Protein 6CF6 (pdb70)

Secondary structure (DSSP, 8-state):
--HHHHHHHHHHHHHHHHHHHHHHT-HHHHHHH--TTTTT---SSTT---HHHHHHHTT-HHHHHHHHHTT--TT---TT---HHHHHHHTT-HHHHHHHHHTT--TT---TT---HHHHHHHTT-HHHHHHHHHTT--TT---TTS--HHHH-SSHHHHHHHHHHHHHHHHHHHHHTT-HHHHHHHTTT--TT---TTT---HHHHHHH--STTHHHHHHHHHHTT--TT---TT---HHHHHHHTT-HHHHHHHHHTT--TT---TTS--HHHHHHHTT-HHHHHHHHHTT--TTPPPTTS--HHHHS-HHHHHHHH-/-HHHHHHHHHHHHHHHHHHHHHHT-HHHHHHH--TTTTT---SSTT---HHHHHHHTT-HHHHHHHHHTT--TT---TTS--HHHHHHHTT-HHHHHHHHHTT--TT---TT---HHHHHHHTT-HHHHHHHHHTT--TT---TTS--HHHH-SSHHHHHHHHHHHHHHHHHHHHHTT-HHHHHHHHHTSGGG---TTT---HHHHHHH--STTHHHHHHHHHHTT--TT---TT---HHHHHHHTT-HHHHHHHHHTT--TT---TTS--HHHHHHHHT-HHHHHHHHHTT--TT---TTS--HHHHS-HHHHHHHH-/-PPPS--S----/---S--S---

Sequence (661 aa):
ADPSAKAVLTGEYKKDELLEAARSGNEEKLMALLTPLNVNCHASDGRKSTPLHLAAGYNRVRIVQLLLQHGADVHAKDKGGLVPLHNACSYGHYEVTELLLKHGACVNAMDLWQFTPLHEAASKNRVEVCSLLLSHGADPTLVNCHGKSAVDMAPTPELRERLTYEFKGHSLLQAAREADLAKVKKTLALEIINFKQPQSHETALHCAVASLHPKRKQVAELLLRKGANVNEKNKDFMTPLHVAAERAHNDVMEVLHKHGAKMNALDSLGQTALHRAALAGHLQTCRLLLSYGSDPSIISLQGFTAAQMGNEAVQQILSEDPSAKAVLTGEYKKDELLEAARSGNEEKLMALLTPLNVNCHASDGRKSTPLHLAAGYNRVRIVQLLLQHGADVHAKDKGGLVPLHNACSYGHYEVTELLLKHGACCVNAMDLWQFTPLHEAASKNRVEVCSLLLSHGADPTLVNCHGKSAVDMAPTPELRERLTYEFKGHSLLQAAREADLAKVKKTLALEIINFKQPQSHETALHCAVASLHHPKRKQVAELLLRKGANVNEKNKDFMTPLHVAAERAHNDVMEVLHKHGAKMNALDSLGQTALHRAALAGHLQTCRLLLSYGSDPSIISLQGFTAAQMGNEAVQQILSELARESSADGADSARESSADGAD

Nearest PDB structures (foldseek):
  5hkp-assembly1_B  TM=1.001E+00  e=4.989E-42  Mus musculus
  5jhq-assembly4_D  TM=5.568E-01  e=4.942E-39  Homo sapiens
  6f5e-assembly1_A  TM=5.271E-01  e=1.302E-17  synthetic construct
  5le4-assembly1_A  TM=4.956E-01  e=4.355E-17  synthetic construct
  7z72-assembly1_B  TM=8.861E-01  e=4.989E-10  synthetic construct

Structure (mmCIF, N/CA/C/O backbone):
data_6CF6
#
_entry.id   6CF6
#
_cell.length_a   134.019
_cell.length_b   103.284
_cell.length_c   75.163
_cell.angle_alpha   90.000
_cell.angle_beta   106.930
_cell.angle_gamma   90.000
#
_symmetry.space_group_name_H-M   'C 1 2 1'
#
loop_
_entity.id
_entity.type
_entity.pdbx_description
1 polymer Tankyrase-1
2 polymer RNF146
3 water water
#
loop_
_atom_site.group_PDB
_atom_site.id
_atom_site.type_symbol
_atom_site.label_atom_id
_atom_site.label_alt_id
_atom_site.label_comp_id
_atom_site.label_asym_id
_atom_site.label_entity_id
_atom_site.label_seq_id
_atom_site.pdbx_PDB_ins_code
_atom_site.Cartn_x
_atom_site.Cartn_y
_atom_site.Cartn_z
_atom_site.occupancy
_atom_site.B_iso_or_equiv
_atom_site.auth_seq_id
_atom_site.auth_comp_id
_atom_site.auth_asym_id
_atom_site.auth_atom_id
_atom_site.pdbx_PDB_model_num
ATOM 1 N N . ALA A 1 8 ? 39.713 82.600 -77.852 1.00 70.99 315 ALA A N 1
ATOM 2 C CA . ALA A 1 8 ? 40.511 81.682 -76.980 1.00 70.27 315 ALA A CA 1
ATOM 3 C C . ALA A 1 8 ? 41.135 80.542 -77.799 1.00 68.39 315 ALA A C 1
ATOM 4 O O . ALA A 1 8 ? 40.425 79.814 -78.501 1.00 69.24 315 ALA A O 1
ATOM 6 N N . ASP A 1 9 ? 42.460 80.415 -77.709 1.00 66.08 316 ASP A N 1
ATOM 7 C CA . ASP A 1 9 ? 43.243 79.358 -78.374 1.00 64.29 316 ASP A CA 1
ATOM 8 C C . ASP A 1 9 ? 42.600 77.952 -78.205 1.00 61.58 316 ASP A C 1
ATOM 9 O O . ASP A 1 9 ? 42.151 77.626 -77.105 1.00 58.83 316 ASP A O 1
ATOM 14 N N . PRO A 1 10 ? 42.514 77.141 -79.296 1.00 59.93 317 PRO A N 1
ATOM 15 C CA . PRO A 1 10 ? 41.963 75.766 -79.207 1.00 57.15 317 PRO A CA 1
ATOM 16 C C . PRO A 1 10 ? 42.657 74.846 -78.198 1.00 54.02 317 PRO A C 1
ATOM 17 O O . PRO A 1 10 ? 41.974 74.051 -77.540 1.00 50.50 317 PRO A O 1
ATOM 21 N N . SER A 1 11 ? 43.987 74.944 -78.092 1.00 53.55 318 SER A N 1
ATOM 22 C CA . SER A 1 11 ? 44.765 74.172 -77.100 1.00 53.27 318 SER A CA 1
ATOM 23 C C . SER A 1 11 ? 44.443 74.599 -75.667 1.00 52.63 318 SER A C 1
ATOM 24 O O . SER A 1 11 ? 44.238 73.748 -74.810 1.00 50.99 318 SER A O 1
ATOM 27 N N . ALA A 1 12 ? 44.391 75.914 -75.416 1.00 53.44 319 ALA A N 1
ATOM 28 C CA . ALA A 1 12 ? 44.042 76.438 -74.074 1.00 53.09 319 ALA A CA 1
ATOM 29 C C . ALA A 1 12 ? 42.592 76.112 -73.659 1.00 51.83 319 ALA A C 1
ATOM 30 O O . ALA A 1 12 ? 42.322 75.867 -72.478 1.00 49.99 319 ALA A O 1
ATOM 32 N N . LYS A 1 13 ? 41.665 76.096 -74.620 1.00 51.38 320 LYS A N 1
ATOM 33 C CA . LYS A 1 13 ? 40.292 75.638 -74.340 1.00 51.17 320 LYS A CA 1
ATOM 34 C C . LYS A 1 13 ? 40.269 74.143 -73.945 1.00 48.79 320 LYS A C 1
ATOM 35 O O . LYS A 1 13 ? 39.540 73.747 -73.020 1.00 47.77 320 LYS A O 1
ATOM 41 N N . ALA A 1 14 ? 41.071 73.339 -74.641 1.00 46.89 321 ALA A N 1
ATOM 42 C CA . ALA A 1 14 ? 41.174 71.897 -74.376 1.00 47.33 321 ALA A CA 1
ATOM 43 C C . ALA A 1 14 ? 41.704 71.635 -72.968 1.00 48.05 321 ALA A C 1
ATOM 44 O O . ALA A 1 14 ? 41.106 70.851 -72.214 1.00 47.26 321 ALA A O 1
ATOM 46 N N . VAL A 1 15 ? 42.807 72.306 -72.624 1.00 49.75 322 VAL A N 1
ATOM 47 C CA . VAL A 1 15 ? 43.396 72.228 -71.274 1.00 51.38 322 VAL A CA 1
ATOM 48 C C . VAL A 1 15 ? 42.371 72.643 -70.218 1.00 51.84 322 VAL A C 1
ATOM 49 O O . VAL A 1 15 ? 42.202 71.941 -69.230 1.00 50.58 322 VAL A O 1
ATOM 53 N N . LEU A 1 16 ? 41.669 73.756 -70.437 1.00 52.70 323 LEU A N 1
ATOM 54 C CA . LEU A 1 16 ? 40.669 74.206 -69.467 1.00 53.97 323 LEU A CA 1
ATOM 55 C C . LEU A 1 16 ? 39.542 73.174 -69.277 1.00 53.49 323 LEU A C 1
ATOM 56 O O . LEU A 1 16 ? 39.122 72.920 -68.140 1.00 51.85 323 LEU A O 1
ATOM 61 N N . THR A 1 17 ? 39.065 72.579 -70.375 1.00 52.37 324 THR A N 1
ATOM 62 C CA . THR A 1 17 ? 38.038 71.517 -70.296 1.00 51.22 324 THR A CA 1
ATOM 63 C C . THR A 1 17 ? 38.543 70.304 -69.505 1.00 49.07 324 THR A C 1
ATOM 64 O O . THR A 1 17 ? 37.805 69.749 -68.689 1.00 46.98 324 THR A O 1
ATOM 68 N N . GLY A 1 18 ? 39.785 69.908 -69.773 1.00 48.74 325 GLY A N 1
ATOM 69 C CA . GLY A 1 18 ? 40.416 68.792 -69.086 1.00 48.60 325 GLY A CA 1
ATOM 70 C C . GLY A 1 18 ? 40.578 69.022 -67.591 1.00 50.28 325 GLY A C 1
ATOM 71 O O . GLY A 1 18 ? 40.552 68.065 -66.817 1.00 49.18 325 GLY A O 1
ATOM 72 N N . GLU A 1 19 ? 40.771 70.287 -67.199 1.00 51.23 326 GLU A N 1
ATOM 73 C CA . GLU A 1 19 ? 40.925 70.668 -65.788 1.00 52.24 326 GLU A CA 1
ATOM 74 C C . GLU A 1 19 ? 39.596 70.574 -65.050 1.00 51.42 326 GLU A C 1
ATOM 75 O O . GLU A 1 19 ? 39.557 70.109 -63.914 1.00 48.88 326 GLU A O 1
ATOM 81 N N . TYR A 1 20 ? 38.513 71.006 -65.695 1.00 50.12 327 TYR A N 1
ATOM 82 C CA . TYR A 1 20 ? 37.166 70.748 -65.171 1.00 51.22 327 TYR A CA 1
ATOM 83 C C . TYR A 1 20 ? 36.911 69.249 -64.964 1.00 48.01 327 TYR A C 1
ATOM 84 O O . TYR A 1 20 ? 36.432 68.837 -63.907 1.00 45.84 327 TYR A O 1
ATOM 93 N N . LYS A 1 21 ? 37.198 68.469 -66.005 1.00 46.31 328 LYS A N 1
ATOM 94 C CA . LYS A 1 21 ? 37.012 67.020 -66.013 1.00 45.11 328 LYS A CA 1
ATOM 95 C C . LYS A 1 21 ? 37.861 66.338 -64.925 1.00 43.95 328 LYS A C 1
ATOM 96 O O . LYS A 1 21 ? 37.369 65.462 -64.218 1.00 41.36 328 LYS A O 1
ATOM 102 N N . LYS A 1 22 ? 39.123 66.747 -64.791 1.00 42.34 329 LYS A N 1
ATOM 103 C CA . LYS A 1 22 ? 39.988 66.135 -63.787 1.00 43.92 329 LYS A CA 1
ATOM 104 C C . LYS A 1 22 ? 39.503 66.447 -62.357 1.00 43.05 329 LYS A C 1
ATOM 105 O O . LYS A 1 22 ? 39.555 65.581 -61.489 1.00 40.97 329 LYS A O 1
ATOM 111 N N . ASP A 1 23 ? 38.982 67.653 -62.131 1.00 42.80 330 ASP A N 1
ATOM 112 C CA . ASP A 1 23 ? 38.398 67.979 -60.830 1.00 44.18 330 ASP A CA 1
ATOM 113 C C . ASP A 1 23 ? 37.191 67.113 -60.519 1.00 42.86 330 ASP A C 1
ATOM 114 O O . ASP A 1 23 ? 37.033 66.668 -59.388 1.00 42.02 330 ASP A O 1
ATOM 119 N N . GLU A 1 24 ? 36.371 66.847 -61.526 1.00 41.63 331 GLU A N 1
ATOM 120 C CA . GLU A 1 24 ? 35.264 65.901 -61.373 1.00 42.09 331 GLU A CA 1
ATOM 121 C C . GLU A 1 24 ? 35.739 64.444 -61.120 1.00 38.52 331 GLU A C 1
ATOM 122 O O . GLU A 1 24 ? 35.101 63.713 -60.359 1.00 37.01 331 GLU A O 1
ATOM 128 N N . LEU A 1 25 ? 36.833 64.029 -61.758 1.00 36.40 332 LEU A N 1
ATOM 129 C CA . LEU A 1 25 ? 37.426 62.698 -61.490 1.00 34.46 332 LEU A CA 1
ATOM 130 C C . LEU A 1 25 ? 37.882 62.587 -60.029 1.00 33.70 332 LEU A C 1
ATOM 131 O O . LEU A 1 25 ? 37.565 61.619 -59.338 1.00 32.48 332 LEU A O 1
ATOM 136 N N . LEU A 1 26 ? 38.611 63.603 -59.580 1.00 34.08 333 LEU A N 1
ATOM 137 C CA . LEU A 1 26 ? 39.073 63.706 -58.202 1.00 34.99 333 LEU A CA 1
ATOM 138 C C . LEU A 1 26 ? 37.899 63.646 -57.211 1.00 37.13 333 LEU A C 1
ATOM 139 O O . LEU A 1 26 ? 37.943 62.908 -56.220 1.00 35.79 333 LEU A O 1
ATOM 144 N N . GLU A 1 27 ? 36.823 64.386 -57.522 1.00 37.93 334 GLU A N 1
ATOM 145 C CA . GLU A 1 27 ? 35.609 64.367 -56.720 1.00 39.47 334 GLU A CA 1
ATOM 146 C C . GLU A 1 27 ? 35.005 62.974 -56.623 1.00 38.53 334 GLU A C 1
ATOM 147 O O . GLU A 1 27 ? 34.602 62.552 -55.529 1.00 39.91 334 GLU A O 1
ATOM 153 N N . ALA A 1 28 ? 34.914 62.280 -57.762 1.00 37.07 335 ALA A N 1
ATOM 154 C CA . ALA A 1 28 ? 34.418 60.898 -57.794 1.00 36.77 335 ALA A CA 1
ATOM 155 C C . ALA A 1 28 ? 35.287 59.971 -56.943 1.00 36.54 335 ALA A C 1
ATOM 156 O O . ALA A 1 28 ? 34.761 59.131 -56.216 1.00 36.05 335 ALA A O 1
ATOM 158 N N . ALA A 1 29 ? 36.611 60.134 -57.041 1.00 36.13 336 ALA A N 1
ATOM 159 C CA . ALA A 1 29 ? 37.556 59.336 -56.250 1.00 36.50 336 ALA A CA 1
ATOM 160 C C . ALA A 1 29 ? 37.350 59.560 -54.757 1.00 38.05 336 ALA A C 1
ATOM 161 O O . ALA A 1 29 ? 37.225 58.596 -54.005 1.00 37.28 336 ALA A O 1
ATOM 163 N N . ARG A 1 30 ? 37.303 60.826 -54.337 1.00 40.27 337 ARG A N 1
ATOM 164 C CA . ARG A 1 30 ? 37.095 61.151 -52.924 1.00 41.90 337 ARG A CA 1
ATOM 165 C C . ARG A 1 30 ? 35.785 60.593 -52.357 1.00 41.38 337 ARG A C 1
ATOM 166 O O . ARG A 1 30 ? 35.784 60.031 -51.260 1.00 40.60 337 ARG A O 1
ATOM 174 N N . SER A 1 31 ? 34.691 60.741 -53.112 1.00 40.66 338 SER A N 1
ATOM 175 C CA . SER A 1 31 ? 33.345 60.383 -52.640 1.00 41.41 338 SER A CA 1
ATOM 176 C C . SER A 1 31 ? 33.018 58.904 -52.776 1.00 41.48 338 SER A C 1
ATOM 177 O O . SER A 1 31 ? 32.000 58.462 -52.261 1.00 43.42 338 SER A O 1
ATOM 180 N N . GLY A 1 32 ? 33.864 58.134 -53.459 1.00 40.29 339 GLY A N 1
ATOM 181 C CA . GLY A 1 32 ? 33.588 56.718 -53.671 1.00 39.98 339 GLY A CA 1
ATOM 182 C C . GLY A 1 32 ? 32.552 56.460 -54.755 1.00 40.29 339 GLY A C 1
ATOM 183 O O . GLY A 1 32 ? 31.972 55.385 -54.804 1.00 41.06 339 GLY A O 1
ATOM 184 N N . ASN A 1 33 ? 32.356 57.418 -55.655 1.00 40.28 340 ASN A N 1
ATOM 185 C CA . ASN A 1 33 ? 31.339 57.304 -56.707 1.00 40.34 340 ASN A CA 1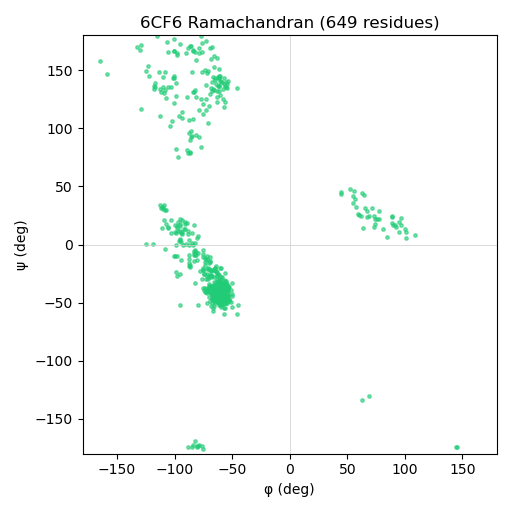
ATOM 186 C C . ASN A 1 33 ? 31.902 56.542 -57.901 1.00 39.46 340 ASN A C 1
ATOM 187 O O . ASN A 1 33 ? 32.509 57.126 -58.803 1.00 38.09 340 ASN A O 1
ATOM 192 N N . GLU A 1 34 ? 31.663 55.235 -57.895 1.00 40.41 341 GLU A N 1
ATOM 193 C CA . GLU A 1 34 ? 32.184 54.318 -58.897 1.00 41.01 341 GLU A CA 1
ATOM 194 C C . GLU A 1 34 ? 31.741 54.645 -60.335 1.00 40.89 341 GLU A C 1
ATOM 195 O O . GLU A 1 34 ? 32.573 54.715 -61.251 1.00 37.73 341 GLU A O 1
ATOM 201 N N . GLU A 1 35 ? 30.433 54.822 -60.531 1.00 40.68 342 GLU A N 1
ATOM 202 C CA . GLU A 1 35 ? 29.903 55.054 -61.864 1.00 41.37 342 GLU A CA 1
ATOM 203 C C . GLU A 1 35 ? 30.497 56.328 -62.480 1.00 39.77 342 GLU A C 1
ATOM 204 O O . GLU A 1 35 ? 30.857 56.347 -63.654 1.00 38.90 342 GLU A O 1
ATOM 210 N N . LYS A 1 36 ? 30.581 57.388 -61.686 1.00 39.13 343 LYS A N 1
ATOM 211 C CA . LYS A 1 36 ? 31.150 58.653 -62.156 1.00 38.64 343 LYS A CA 1
ATOM 212 C C . LYS A 1 36 ? 32.643 58.500 -62.446 1.00 35.96 343 LYS A C 1
ATOM 213 O O . LYS A 1 36 ? 33.126 58.961 -63.479 1.00 34.04 343 LYS A O 1
ATOM 219 N N . LEU A 1 37 ? 33.371 57.855 -61.527 1.00 34.39 344 LEU A N 1
ATOM 220 C CA . LEU A 1 37 ? 34.789 57.570 -61.760 1.00 32.66 344 LEU A CA 1
ATOM 221 C C . LEU A 1 37 ? 35.018 56.900 -63.123 1.00 31.71 344 LEU A C 1
ATOM 222 O O . LEU A 1 37 ? 35.813 57.380 -63.910 1.00 30.59 344 LEU A O 1
ATOM 227 N N . MET A 1 38 ? 34.314 55.802 -63.397 1.00 32.99 345 MET A N 1
ATOM 228 C CA . MET A 1 38 ? 34.516 55.031 -64.636 1.00 33.84 345 MET A CA 1
ATOM 229 C C . MET A 1 38 ? 34.005 55.738 -65.916 1.00 34.57 345 MET A C 1
ATOM 230 O O . MET A 1 38 ? 34.443 55.407 -67.036 1.00 34.98 345 MET A O 1
ATOM 235 N N . ALA A 1 39 ? 33.110 56.709 -65.763 1.00 34.65 346 ALA A N 1
ATOM 236 C CA . ALA A 1 39 ? 32.757 57.598 -66.893 1.00 35.33 346 ALA A CA 1
ATOM 237 C C . ALA A 1 39 ? 33.832 58.671 -67.185 1.00 34.54 346 ALA A C 1
ATOM 238 O O . ALA A 1 39 ? 33.967 59.102 -68.318 1.00 34.58 346 ALA A O 1
ATOM 240 N N . LEU A 1 40 ? 34.580 59.103 -66.174 1.00 33.93 347 LEU A N 1
ATOM 241 C CA . LEU A 1 40 ? 35.561 60.194 -66.333 1.00 33.64 347 LEU A CA 1
ATOM 242 C C . LEU A 1 40 ? 37.010 59.731 -66.513 1.00 33.16 347 LEU A C 1
ATOM 243 O O . LEU A 1 40 ? 37.837 60.459 -67.095 1.00 32.81 347 LEU A O 1
ATOM 248 N N . LEU A 1 41 ? 37.302 58.523 -66.035 1.00 31.77 348 LEU A N 1
ATOM 249 C CA . LEU A 1 41 ? 38.648 57.974 -66.054 1.00 31.43 348 LEU A CA 1
ATOM 250 C C . LEU A 1 41 ? 39.116 57.620 -67.466 1.00 30.88 348 LEU A C 1
ATOM 251 O O . LEU A 1 41 ? 38.515 56.788 -68.126 1.00 30.18 348 LEU A O 1
ATOM 256 N N . THR A 1 42 ? 40.197 58.257 -67.912 1.00 30.88 349 THR A N 1
ATOM 257 C CA . THR A 1 42 ? 40.794 57.958 -69.213 1.00 32.31 349 THR A CA 1
ATOM 258 C C . THR A 1 42 ? 42.296 57.796 -69.017 1.00 33.24 349 THR A C 1
ATOM 259 O O . THR A 1 42 ? 42.795 58.144 -67.942 1.00 32.14 349 THR A O 1
ATOM 263 N N . PRO A 1 43 ? 43.024 57.312 -70.063 1.00 35.38 350 PRO A N 1
ATOM 264 C CA . PRO A 1 43 ? 44.487 57.250 -69.976 1.00 36.19 350 PRO A CA 1
ATOM 265 C C . PRO A 1 43 ? 45.142 58.614 -69.773 1.00 37.02 350 PRO A C 1
ATOM 266 O O . PRO A 1 43 ? 46.247 58.668 -69.278 1.00 38.75 350 PRO A O 1
ATOM 270 N N . LEU A 1 44 ? 44.450 59.699 -70.105 1.00 37.71 351 LEU A N 1
ATOM 271 C CA . LEU A 1 44 ? 44.992 61.048 -69.983 1.00 37.81 351 LEU A CA 1
ATOM 272 C C . LEU A 1 44 ? 44.822 61.697 -68.615 1.00 36.44 351 LEU A C 1
ATOM 273 O O . LEU A 1 44 ? 45.469 62.699 -68.343 1.00 36.59 351 LEU A O 1
ATOM 278 N N . ASN A 1 45 ? 43.929 61.184 -67.776 1.00 35.09 352 ASN A N 1
ATOM 279 C CA . ASN A 1 45 ? 43.740 61.767 -66.443 1.00 34.04 352 ASN A CA 1
ATOM 280 C C . ASN A 1 45 ? 43.879 60.801 -65.245 1.00 33.38 352 ASN A C 1
ATOM 281 O O . ASN A 1 45 ? 43.739 61.229 -64.100 1.00 31.72 352 ASN A O 1
ATOM 286 N N . VAL A 1 46 ? 44.159 59.520 -65.499 1.00 33.74 353 VAL A N 1
ATOM 287 C CA . VAL A 1 46 ? 44.232 58.523 -64.416 1.00 33.47 353 VAL A CA 1
ATOM 288 C C . VAL A 1 46 ? 45.247 58.919 -63.338 1.00 33.24 353 VAL A C 1
ATOM 289 O O . VAL A 1 46 ? 44.984 58.733 -62.152 1.00 33.92 353 VAL A O 1
ATOM 293 N N . ASN A 1 47 ? 46.352 59.524 -63.757 1.00 33.65 354 ASN A N 1
ATOM 294 C CA . ASN A 1 47 ? 47.386 60.039 -62.858 1.00 33.94 354 ASN A CA 1
ATOM 295 C C . ASN A 1 47 ? 47.468 61.565 -62.799 1.00 34.91 354 ASN A C 1
ATOM 296 O O . ASN A 1 47 ? 48.530 62.123 -62.519 1.00 34.74 354 ASN A O 1
ATOM 301 N N . CYS A 1 48 ? 46.332 62.228 -63.000 1.00 35.10 355 CYS A N 1
ATOM 302 C CA . CYS A 1 48 ? 46.232 63.675 -62.833 1.00 36.40 355 CYS A CA 1
ATOM 303 C C . CYS A 1 48 ? 46.443 64.070 -61.371 1.00 37.93 355 CYS A C 1
ATOM 304 O O . CYS A 1 48 ? 46.340 63.225 -60.466 1.00 38.12 355 CYS A O 1
ATOM 307 N N . HIS A 1 49 ? 46.742 65.348 -61.153 1.00 38.14 356 HIS A N 1
ATOM 308 C CA . HIS A 1 49 ? 46.901 65.925 -59.821 1.00 38.78 356 HIS A CA 1
ATOM 309 C C . HIS A 1 49 ? 45.935 67.068 -59.628 1.00 40.33 356 HIS A C 1
ATOM 310 O O . HIS A 1 49 ? 45.656 67.810 -60.578 1.00 40.51 356 HIS A O 1
ATOM 317 N N . ALA A 1 50 ? 45.428 67.230 -58.411 1.00 40.78 357 ALA A N 1
ATOM 318 C CA . ALA A 1 50 ? 44.632 68.408 -58.087 1.00 43.15 357 ALA A CA 1
ATOM 319 C C . ALA A 1 50 ? 45.494 69.655 -58.257 1.00 45.13 357 ALA A C 1
ATOM 320 O O . ALA A 1 50 ? 46.726 69.604 -58.103 1.00 44.44 357 ALA A O 1
ATOM 322 N N . SER A 1 51 ? 44.835 70.763 -58.597 1.00 47.94 358 SER A N 1
ATOM 323 C CA . SER A 1 51 ? 45.499 72.055 -58.813 1.00 50.27 358 SER A CA 1
ATOM 324 C C . SER A 1 51 ? 45.897 72.692 -57.499 1.00 51.42 358 SER A C 1
ATOM 325 O O . SER A 1 51 ? 46.965 73.297 -57.405 1.00 53.14 358 SER A O 1
ATOM 328 N N . ASP A 1 52 ? 45.049 72.534 -56.484 1.00 52.61 359 ASP A N 1
ATOM 329 C CA . ASP A 1 52 ? 45.284 73.127 -55.154 1.00 54.50 359 ASP A CA 1
ATOM 330 C C . ASP A 1 52 ? 45.487 72.096 -54.014 1.00 53.16 359 ASP A C 1
ATOM 331 O O . ASP A 1 52 ? 45.447 70.872 -54.232 1.00 49.94 359 ASP A O 1
ATOM 336 N N . GLY A 1 53 ? 45.719 72.618 -52.810 1.00 52.39 360 GLY A N 1
ATOM 337 C CA . GLY A 1 53 ? 45.889 71.817 -51.605 1.00 51.40 360 GLY A CA 1
ATOM 338 C C . GLY A 1 53 ? 47.105 70.929 -51.738 1.00 49.64 360 GLY A C 1
ATOM 339 O O . GLY A 1 53 ? 48.153 71.365 -52.209 1.00 49.76 360 GLY A O 1
ATOM 340 N N . ARG A 1 54 ? 46.951 69.660 -51.386 1.00 47.14 361 ARG A N 1
ATOM 341 C CA . ARG A 1 54 ? 48.083 68.738 -51.447 1.00 45.54 361 ARG A CA 1
ATOM 342 C C . ARG A 1 54 ? 48.463 68.273 -52.857 1.00 43.08 361 ARG A C 1
ATOM 343 O O . ARG A 1 54 ? 49.503 67.655 -53.014 1.00 41.63 361 ARG A O 1
ATOM 351 N N . LYS A 1 55 ? 47.661 68.589 -53.881 1.00 41.92 362 LYS A N 1
ATOM 352 C CA . LYS A 1 55 ? 47.971 68.183 -55.263 1.00 40.69 362 LYS A CA 1
ATOM 353 C C . LYS A 1 55 ? 47.983 66.647 -55.396 1.00 37.74 362 LYS A C 1
ATOM 354 O O . LYS A 1 55 ? 48.858 66.049 -56.030 1.00 35.73 362 LYS A O 1
ATOM 360 N N . SER A 1 56 ? 46.959 66.050 -54.790 1.00 35.94 363 SER A N 1
ATOM 361 C CA . SER A 1 56 ? 46.761 64.611 -54.735 1.00 34.72 363 SER A CA 1
ATOM 362 C C . SER A 1 56 ? 46.302 64.077 -56.084 1.00 33.71 363 SER A C 1
ATOM 363 O O . SER A 1 56 ? 45.628 64.790 -56.836 1.00 32.22 363 SER A O 1
ATOM 366 N N . THR A 1 57 ? 46.656 62.822 -56.369 1.00 31.14 364 THR A N 1
ATOM 367 C CA . THR A 1 57 ? 46.095 62.072 -57.488 1.00 30.11 364 THR A CA 1
ATOM 368 C C . THR A 1 57 ? 44.779 61.441 -57.065 1.00 29.72 364 THR A C 1
ATOM 369 O O . THR A 1 57 ? 44.468 61.387 -55.854 1.00 30.63 364 THR A O 1
ATOM 373 N N . PRO A 1 58 ? 43.997 60.940 -58.035 1.00 28.52 365 PRO A N 1
ATOM 374 C CA . PRO A 1 58 ? 42.802 60.186 -57.637 1.00 28.58 365 PRO A CA 1
ATOM 375 C C . PRO A 1 58 ? 43.109 59.038 -56.648 1.00 28.33 365 PRO A C 1
ATOM 376 O O . PRO A 1 58 ? 42.330 58.818 -55.713 1.00 28.34 365 PRO A O 1
ATOM 380 N N . LEU A 1 59 ? 44.239 58.352 -56.855 1.00 27.69 366 LEU A N 1
ATOM 381 C CA . LEU A 1 59 ? 44.640 57.245 -55.991 1.00 26.90 366 LEU A CA 1
ATOM 382 C C . LEU A 1 59 ? 44.939 57.677 -54.558 1.00 27.40 366 LEU A C 1
ATOM 383 O O . LEU A 1 59 ? 44.547 56.970 -53.628 1.00 27.52 366 LEU A O 1
ATOM 388 N N . HIS A 1 60 ? 45.608 58.821 -54.369 1.00 27.74 367 HIS A N 1
ATOM 389 C CA . HIS A 1 60 ? 45.811 59.385 -53.038 1.00 28.50 367 HIS A CA 1
ATOM 390 C C . HIS A 1 60 ? 44.470 59.592 -52.341 1.00 29.42 367 HIS A C 1
ATOM 391 O O . HIS A 1 60 ? 44.318 59.233 -51.180 1.00 29.89 367 HIS A O 1
ATOM 398 N N . LEU A 1 61 ? 43.501 60.182 -53.052 1.00 29.04 368 LEU A N 1
ATOM 399 C CA . LEU A 1 61 ? 42.232 60.552 -52.452 1.00 29.99 368 LEU A CA 1
ATOM 400 C C . LEU A 1 61 ? 41.426 59.314 -52.135 1.00 29.80 368 LEU A C 1
ATOM 401 O O . LEU A 1 61 ? 40.886 59.208 -51.047 1.00 31.06 368 LEU A O 1
ATOM 406 N N . ALA A 1 62 ? 41.361 58.364 -53.061 1.00 28.77 369 ALA A N 1
ATOM 407 C CA . ALA A 1 62 ? 40.643 57.119 -52.805 1.00 28.84 369 ALA A CA 1
ATOM 408 C C . ALA A 1 62 ? 41.268 56.370 -51.631 1.00 29.06 369 ALA A C 1
ATOM 409 O O . ALA A 1 62 ? 40.557 55.746 -50.832 1.00 30.34 369 ALA A O 1
ATOM 411 N N . ALA A 1 63 ? 42.587 56.452 -51.507 1.00 28.78 370 ALA A N 1
ATOM 412 C CA . ALA A 1 63 ? 43.278 55.719 -50.441 1.00 29.13 370 ALA A CA 1
ATOM 413 C C . ALA A 1 63 ? 43.002 56.350 -49.067 1.00 30.10 370 ALA A C 1
ATOM 414 O O . ALA A 1 63 ? 42.638 55.653 -48.119 1.00 30.78 370 ALA A O 1
ATOM 416 N N . GLY A 1 64 ? 43.199 57.661 -48.971 1.00 30.68 371 GLY A N 1
ATOM 417 C CA . GLY A 1 64 ? 42.954 58.412 -47.733 1.00 32.38 371 GLY A CA 1
ATOM 418 C C . GLY A 1 64 ? 41.509 58.377 -47.234 1.00 33.89 371 GLY A C 1
ATOM 419 O O . GLY A 1 64 ? 41.279 58.402 -46.028 1.00 35.03 371 GLY A O 1
ATOM 420 N N . TYR A 1 65 ? 40.548 58.303 -48.160 1.00 34.03 372 TYR A N 1
ATOM 421 C CA . TYR A 1 65 ? 39.117 58.282 -47.826 1.00 36.08 372 TYR A CA 1
ATOM 422 C C . TYR A 1 65 ? 38.508 56.868 -47.801 1.00 36.20 372 TYR A C 1
ATOM 423 O O . TYR A 1 65 ? 37.285 56.708 -47.810 1.00 35.93 372 TYR A O 1
ATOM 432 N N . ASN A 1 66 ? 39.364 55.844 -47.790 1.00 34.65 373 ASN A N 1
ATOM 433 C CA . ASN A 1 66 ? 38.936 54.460 -47.644 1.00 35.48 373 ASN A CA 1
ATOM 434 C C . ASN A 1 66 ? 37.912 54.005 -48.687 1.00 36.13 373 ASN A C 1
ATOM 435 O O . ASN A 1 66 ? 36.911 53.372 -48.362 1.00 36.55 373 ASN A O 1
ATOM 440 N N . ARG A 1 67 ? 38.175 54.334 -49.945 1.00 36.71 374 ARG A N 1
ATOM 441 C CA . ARG A 1 67 ? 37.310 53.922 -51.040 1.00 37.47 374 ARG A CA 1
ATOM 442 C C . ARG A 1 67 ? 37.940 52.703 -51.666 1.00 36.99 374 ARG A C 1
ATOM 443 O O . ARG A 1 67 ? 38.634 52.806 -52.683 1.00 36.88 374 ARG A O 1
ATOM 451 N N . VAL A 1 68 ? 37.702 51.547 -51.058 1.00 37.47 375 VAL A N 1
ATOM 452 C CA . VAL A 1 68 ? 38.397 50.317 -51.442 1.00 38.06 375 VAL A CA 1
ATOM 453 C C . VAL A 1 68 ? 38.125 49.947 -52.903 1.00 37.07 375 VAL A C 1
ATOM 454 O O . VAL A 1 68 ? 39.050 49.621 -53.636 1.00 36.01 375 VAL A O 1
ATOM 458 N N . ARG A 1 69 ? 36.859 49.997 -53.314 1.00 37.42 376 ARG A N 1
ATOM 459 C CA . ARG A 1 69 ? 36.505 49.680 -54.704 1.00 37.47 376 ARG A CA 1
ATOM 460 C C . ARG A 1 69 ? 37.155 50.657 -55.694 1.00 34.59 376 ARG A C 1
ATOM 461 O O . ARG A 1 69 ? 37.590 50.244 -56.768 1.00 34.79 376 ARG A O 1
ATOM 469 N N . ILE A 1 70 ? 37.234 51.934 -55.330 1.00 32.59 377 ILE A N 1
ATOM 470 C CA . ILE A 1 70 ? 37.870 52.933 -56.186 1.00 32.56 377 ILE A CA 1
ATOM 471 C C . ILE A 1 70 ? 39.370 52.663 -56.320 1.00 31.28 377 ILE A C 1
ATOM 472 O O . ILE A 1 70 ? 39.928 52.767 -57.421 1.00 30.96 377 ILE A O 1
ATOM 477 N N . VAL A 1 71 ? 40.012 52.321 -55.207 1.00 30.39 378 VAL A N 1
ATOM 478 C CA . VAL A 1 71 ? 41.429 51.973 -55.239 1.00 30.14 378 VAL A CA 1
ATOM 479 C C . VAL A 1 71 ? 41.669 50.827 -56.222 1.00 30.44 378 VAL A C 1
ATOM 480 O O . VAL A 1 71 ? 42.564 50.911 -57.057 1.00 30.15 378 VAL A O 1
ATOM 484 N N . GLN A 1 72 ? 40.823 49.809 -56.155 1.00 32.42 379 GLN A N 1
ATOM 485 C CA . GLN A 1 72 ? 40.910 48.643 -57.034 1.00 34.73 379 GLN A CA 1
ATOM 486 C C . GLN A 1 72 ? 40.732 49.012 -58.509 1.00 33.63 379 GLN A C 1
ATOM 487 O O . GLN A 1 72 ? 41.531 48.610 -59.353 1.00 31.60 379 GLN A O 1
ATOM 493 N N . LEU A 1 73 ? 39.693 49.798 -58.816 1.00 32.61 380 LEU A N 1
ATOM 494 C CA . LEU A 1 73 ? 39.476 50.251 -60.195 1.00 32.67 380 LEU A CA 1
ATOM 495 C C . LEU A 1 73 ? 40.629 51.106 -60.741 1.00 31.64 380 LEU A C 1
ATOM 496 O O . LEU A 1 73 ? 41.050 50.924 -61.878 1.00 31.54 380 LEU A O 1
ATOM 501 N N . LEU A 1 74 ? 41.137 52.033 -59.942 1.00 30.90 381 LEU A N 1
ATOM 502 C CA . LEU A 1 74 ? 42.256 52.875 -60.387 1.00 30.71 381 LEU A CA 1
ATOM 503 C C . LEU A 1 74 ? 43.517 52.042 -60.686 1.00 31.92 381 LEU A C 1
ATOM 504 O O . LEU A 1 74 ? 44.130 52.177 -61.766 1.00 31.74 381 LEU A O 1
ATOM 509 N N . LEU A 1 75 ? 43.883 51.172 -59.745 1.00 33.01 382 LEU A N 1
ATOM 510 C CA . LEU A 1 75 ? 45.040 50.275 -59.931 1.00 33.97 382 LEU A CA 1
ATOM 511 C C . LEU A 1 75 ? 44.870 49.385 -61.164 1.00 36.02 382 LEU A C 1
ATOM 512 O O . LEU A 1 75 ? 45.810 49.172 -61.911 1.00 36.75 382 LEU A O 1
ATOM 517 N N . GLN A 1 76 ? 43.662 48.874 -61.364 1.00 38.16 383 GLN A N 1
ATOM 518 C CA . GLN A 1 76 ? 43.340 48.042 -62.528 1.00 40.94 383 GLN A CA 1
ATOM 519 C C . GLN A 1 76 ? 43.357 48.818 -63.865 1.00 40.83 383 GLN A C 1
ATOM 520 O O . GLN A 1 76 ? 43.599 48.224 -64.904 1.00 41.94 383 GLN A O 1
ATOM 526 N N . HIS A 1 77 ? 43.123 50.132 -63.842 1.00 39.32 384 HIS A N 1
ATOM 527 C CA . HIS A 1 77 ? 43.120 50.937 -65.067 1.00 39.25 384 HIS A CA 1
ATOM 528 C C . HIS A 1 77 ? 44.273 51.933 -65.151 1.00 38.20 384 HIS A C 1
ATOM 529 O O . HIS A 1 77 ? 44.107 53.040 -65.676 1.00 37.82 384 HIS A O 1
ATOM 536 N N . GLY A 1 78 ? 45.425 51.552 -64.607 1.00 36.91 385 GLY A N 1
ATOM 537 C CA . GLY A 1 78 ? 46.687 52.248 -64.879 1.00 36.01 385 GLY A CA 1
ATOM 538 C C . GLY A 1 78 ? 47.224 53.230 -63.854 1.00 34.72 385 GLY A C 1
ATOM 539 O O . GLY A 1 78 ? 48.240 53.887 -64.110 1.00 34.84 385 GLY A O 1
ATOM 540 N N . ALA A 1 79 ? 46.594 53.337 -62.689 1.00 32.75 386 ALA A N 1
ATOM 541 C CA . ALA A 1 79 ? 47.030 54.342 -61.727 1.00 31.74 386 ALA A CA 1
ATOM 542 C C . ALA A 1 79 ? 48.443 53.996 -61.219 1.00 31.46 386 ALA A C 1
ATOM 543 O O . ALA A 1 79 ? 48.814 52.827 -61.091 1.00 30.05 386 ALA A O 1
ATOM 545 N N . ASP A 1 80 ? 49.216 55.047 -60.994 1.00 31.81 387 ASP A N 1
ATOM 546 C CA . ASP A 1 80 ? 50.600 54.964 -60.559 1.00 31.67 387 ASP A CA 1
ATOM 547 C C . ASP A 1 80 ? 50.627 54.901 -59.046 1.00 30.72 387 ASP A C 1
ATOM 548 O O . ASP A 1 80 ? 50.413 55.911 -58.351 1.00 30.27 387 ASP A O 1
ATOM 553 N N . VAL A 1 81 ? 50.931 53.714 -58.539 1.00 30.20 388 VAL A N 1
ATOM 554 C CA . VAL A 1 81 ? 51.020 53.483 -57.105 1.00 29.73 388 VAL A CA 1
ATOM 555 C C . VAL A 1 81 ? 52.159 54.273 -56.443 1.00 30.17 388 VAL A C 1
ATOM 556 O O . VAL A 1 81 ? 52.118 54.485 -55.231 1.00 31.17 388 VAL A O 1
ATOM 560 N N . HIS A 1 82 ? 53.149 54.711 -57.236 1.00 30.22 389 HIS A N 1
ATOM 561 C CA . HIS A 1 82 ? 54.269 55.542 -56.789 1.00 30.64 389 HIS A CA 1
ATOM 562 C C . HIS A 1 82 ? 54.108 57.052 -56.975 1.00 31.07 389 HIS A C 1
ATOM 563 O O . HIS A 1 82 ? 55.023 57.809 -56.679 1.00 30.00 389 HIS A O 1
ATOM 570 N N . ALA A 1 83 ? 52.943 57.506 -57.428 1.00 32.24 390 ALA A N 1
ATOM 571 C CA . ALA A 1 83 ? 52.726 58.941 -57.619 1.00 32.39 390 ALA A CA 1
ATOM 572 C C . ALA A 1 83 ? 52.862 59.676 -56.289 1.00 33.46 390 ALA A C 1
ATOM 573 O O . ALA A 1 83 ? 52.483 59.158 -55.239 1.00 31.47 390 ALA A O 1
ATOM 575 N N . LYS A 1 84 ? 53.396 60.885 -56.353 1.00 35.44 391 LYS A N 1
ATOM 576 C CA . LYS A 1 84 ? 53.651 61.696 -55.179 1.00 37.46 391 LYS A CA 1
ATOM 577 C C . LYS A 1 84 ? 52.719 62.878 -55.137 1.00 37.40 391 LYS A C 1
ATOM 578 O O . LYS A 1 84 ? 52.424 63.455 -56.178 1.00 38.20 391 LYS A O 1
ATOM 584 N N . ASP A 1 85 ? 52.286 63.276 -53.941 1.00 36.69 392 ASP A N 1
ATOM 585 C CA . ASP A 1 85 ? 51.624 64.570 -53.779 1.00 36.83 392 ASP A CA 1
ATOM 586 C C . ASP A 1 85 ? 52.687 65.684 -53.580 1.00 38.30 392 ASP A C 1
ATOM 587 O O . ASP A 1 85 ? 53.881 65.420 -53.684 1.00 37.72 392 ASP A O 1
ATOM 592 N N . LYS A 1 86 ? 52.272 66.917 -53.298 1.00 41.43 393 LYS A N 1
ATOM 593 C CA . LYS A 1 86 ? 53.243 68.031 -53.198 1.00 43.55 393 LYS A CA 1
ATOM 594 C C . LYS A 1 86 ? 54.261 67.868 -52.058 1.00 42.90 393 LYS A C 1
ATOM 595 O O . LYS A 1 86 ? 55.349 68.406 -52.143 1.00 45.85 393 LYS A O 1
ATOM 601 N N . GLY A 1 87 ? 53.910 67.126 -51.009 1.00 41.10 394 GLY A N 1
ATOM 602 C CA . GLY A 1 87 ? 54.858 66.804 -49.923 1.00 40.60 394 GLY A CA 1
ATOM 603 C C . GLY A 1 87 ? 55.715 65.558 -50.134 1.00 38.78 394 GLY A C 1
ATOM 604 O O . GLY A 1 87 ? 56.551 65.234 -49.283 1.00 39.34 394 GLY A O 1
ATOM 605 N N . GLY A 1 88 ? 55.526 64.870 -51.256 1.00 36.26 395 GLY A N 1
ATOM 606 C C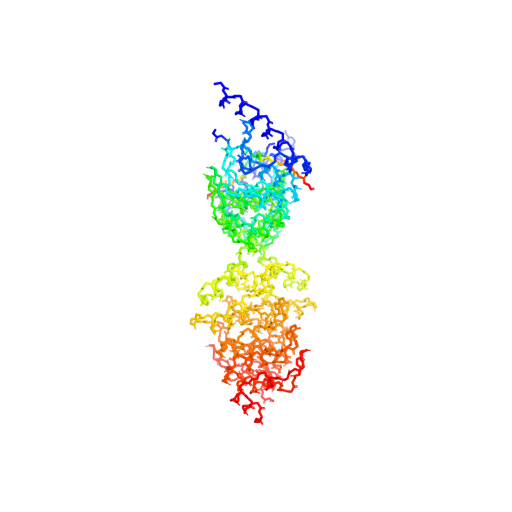A . GLY A 1 88 ? 56.174 63.592 -51.500 1.00 35.56 395 GLY A CA 1
ATOM 607 C C . GLY A 1 88 ? 55.464 62.373 -50.918 1.00 33.90 395 GLY A C 1
ATOM 608 O O . GLY A 1 88 ? 55.998 61.277 -50.993 1.00 32.37 395 GLY A O 1
ATOM 609 N N . LEU A 1 89 ? 54.264 62.539 -50.357 1.00 33.40 396 LEU A N 1
ATOM 610 C CA . LEU A 1 89 ? 53.478 61.383 -49.928 1.00 32.52 396 LEU A CA 1
ATOM 611 C C . LEU A 1 89 ? 53.098 60.532 -51.139 1.00 31.71 396 LEU A C 1
ATOM 612 O O . LEU A 1 89 ? 52.780 61.071 -52.194 1.00 30.95 396 LEU A O 1
ATOM 617 N N . VAL A 1 90 ? 53.183 59.209 -50.988 1.00 29.47 397 VAL A N 1
ATOM 618 C CA . VAL A 1 90 ? 52.598 58.276 -51.928 1.00 28.44 397 VAL A CA 1
ATOM 619 C C . VAL A 1 90 ? 51.264 57.836 -51.345 1.00 27.70 397 VAL A C 1
ATOM 620 O O . VAL A 1 90 ? 51.015 58.055 -50.169 1.00 27.37 397 VAL A O 1
ATOM 624 N N . PRO A 1 91 ? 50.392 57.215 -52.159 1.00 26.70 398 PRO A N 1
ATOM 625 C CA . PRO A 1 91 ? 49.085 56.841 -51.633 1.00 26.69 398 PRO A CA 1
ATOM 626 C C . PRO A 1 91 ? 49.158 55.949 -50.392 1.00 26.10 398 PRO A C 1
ATOM 627 O O . PRO A 1 91 ? 48.296 56.042 -49.509 1.00 25.64 398 PRO A O 1
ATOM 631 N N . LEU A 1 92 ? 50.200 55.120 -50.304 1.00 25.47 399 LEU A N 1
ATOM 632 C CA . LEU A 1 92 ? 50.401 54.307 -49.120 1.00 25.04 399 LEU A CA 1
ATOM 633 C C . LEU A 1 92 ? 50.468 55.152 -47.839 1.00 25.47 399 LEU A C 1
ATOM 634 O O . LEU A 1 92 ? 49.888 54.763 -46.840 1.00 25.80 399 LEU A O 1
ATOM 639 N N . HIS A 1 93 ? 51.144 56.307 -47.861 1.00 26.25 400 HIS A N 1
ATOM 640 C CA . HIS A 1 93 ? 51.147 57.220 -46.713 1.00 27.42 400 HIS A CA 1
ATOM 641 C C . HIS A 1 93 ? 49.725 57.608 -46.268 1.00 28.17 400 HIS A C 1
ATOM 642 O O . HIS A 1 93 ? 49.429 57.597 -45.072 1.00 27.84 400 HIS A O 1
ATOM 649 N N . ASN A 1 94 ? 48.861 57.940 -47.235 1.00 27.64 401 ASN A N 1
ATOM 650 C CA . ASN A 1 94 ? 47.483 58.359 -46.920 1.00 29.01 401 ASN A CA 1
ATOM 651 C C . ASN A 1 94 ? 46.689 57.217 -46.269 1.00 28.87 401 ASN A C 1
ATOM 652 O O . ASN A 1 94 ? 46.012 57.424 -45.265 1.00 29.44 401 ASN A O 1
ATOM 657 N N . ALA A 1 95 ? 46.806 56.015 -46.828 1.00 28.29 402 ALA A N 1
ATOM 658 C CA . ALA A 1 95 ? 46.073 54.865 -46.315 1.00 28.37 402 ALA A CA 1
ATOM 659 C C . ALA A 1 95 ? 46.532 54.523 -44.893 1.00 28.64 402 ALA A C 1
ATOM 660 O O . ALA A 1 95 ? 45.705 54.221 -44.018 1.00 28.89 402 ALA A O 1
ATOM 662 N N . CYS A 1 96 ? 47.838 54.609 -44.665 1.00 28.33 403 CYS A N 1
ATOM 663 C CA . CYS A 1 96 ? 48.415 54.288 -43.349 1.00 29.04 403 CYS A CA 1
ATOM 664 C C . CYS A 1 96 ? 48.108 55.328 -42.276 1.00 30.08 403 CYS A C 1
ATOM 665 O O . CYS A 1 96 ? 47.775 54.947 -41.150 1.00 30.59 403 CYS A O 1
ATOM 668 N N . SER A 1 97 ? 48.184 56.620 -42.601 1.00 31.66 404 SER A N 1
ATOM 669 C CA . SER A 1 97 ? 47.873 57.649 -41.594 1.00 34.68 404 SER A CA 1
ATOM 670 C C . SER A 1 97 ? 46.443 57.528 -41.063 1.00 35.03 404 SER A C 1
ATOM 671 O O . SER A 1 97 ? 46.238 57.602 -39.852 1.00 35.69 404 SER A O 1
ATOM 674 N N . TYR A 1 98 ? 45.485 57.289 -41.954 1.00 34.75 405 TYR A N 1
ATOM 675 C CA . TYR A 1 98 ? 44.060 57.123 -41.568 1.00 35.76 405 TYR A CA 1
ATOM 676 C C . TYR A 1 98 ? 43.641 55.689 -41.193 1.00 35.50 405 TYR A C 1
ATOM 677 O O . TYR A 1 98 ? 42.479 55.447 -40.895 1.00 36.76 405 TYR A O 1
ATOM 686 N N . GLY A 1 99 ? 44.591 54.752 -41.171 1.00 34.26 406 GLY A N 1
ATOM 687 C CA . GLY A 1 99 ? 44.347 53.411 -40.661 1.00 34.22 406 GLY A CA 1
ATOM 688 C C . GLY A 1 99 ? 43.476 52.536 -41.539 1.00 33.33 406 GLY A C 1
ATOM 689 O O . GLY A 1 99 ? 42.760 51.672 -41.036 1.00 33.60 406 GLY A O 1
ATOM 690 N N . HIS A 1 100 ? 43.549 52.734 -42.852 1.00 32.28 407 HIS A N 1
ATOM 691 C CA . HIS A 1 100 ? 42.721 51.972 -43.782 1.00 31.40 407 HIS A CA 1
ATOM 692 C C . HIS A 1 100 ? 43.428 50.664 -44.171 1.00 30.65 407 HIS A C 1
ATOM 693 O O . HIS A 1 100 ? 44.239 50.626 -45.089 1.00 28.26 407 HIS A O 1
ATOM 700 N N . TYR A 1 101 ? 43.082 49.585 -43.468 1.00 31.85 408 TYR A N 1
ATOM 701 C CA . TYR A 1 101 ? 43.816 48.321 -43.570 1.00 32.26 408 TYR A CA 1
ATOM 702 C C . TYR A 1 101 ? 43.688 47.654 -44.956 1.00 32.96 408 TYR A C 1
ATOM 703 O O . TYR A 1 101 ? 44.704 47.326 -45.596 1.00 31.06 408 TYR A O 1
ATOM 712 N N . GLU A 1 102 ? 42.453 47.443 -45.401 1.00 34.23 409 GLU A N 1
ATOM 713 C CA . GLU A 1 102 ? 42.186 46.864 -46.725 1.00 35.86 409 GLU A CA 1
ATOM 714 C C . GLU A 1 102 ? 42.881 47.660 -47.848 1.00 33.21 409 GLU A C 1
ATOM 715 O O . GLU A 1 102 ? 43.503 47.069 -48.729 1.00 32.17 409 GLU A O 1
ATOM 721 N N . VAL A 1 103 ? 42.764 48.987 -47.813 1.00 31.25 410 VAL A N 1
ATOM 722 C CA . VAL A 1 103 ? 43.436 49.845 -48.795 1.00 30.20 410 VAL A CA 1
ATOM 723 C C . VAL A 1 103 ? 44.945 49.618 -48.751 1.00 28.88 410 VAL A C 1
ATOM 724 O O . VAL A 1 103 ? 45.572 49.411 -49.782 1.00 28.75 410 VAL A O 1
ATOM 728 N N . THR A 1 104 ? 45.512 49.594 -47.552 1.00 28.87 411 THR A N 1
ATOM 729 C CA . THR A 1 104 ? 46.948 49.422 -47.391 1.00 28.02 411 THR A CA 1
ATOM 730 C C . THR A 1 104 ? 47.396 48.089 -48.045 1.00 28.87 411 THR A C 1
ATOM 731 O O . THR A 1 104 ? 48.375 48.048 -48.783 1.00 27.13 411 THR A O 1
ATOM 735 N N . GLU A 1 105 ? 46.644 47.024 -47.792 1.00 31.11 412 GLU A N 1
ATOM 736 C CA . GLU A 1 105 ? 46.963 45.717 -48.331 1.00 33.36 412 GLU A CA 1
ATOM 737 C C . GLU A 1 105 ? 46.883 45.674 -49.857 1.00 32.35 412 GLU A C 1
ATOM 738 O O . GLU A 1 105 ? 47.740 45.077 -50.501 1.00 31.54 412 GLU A O 1
ATOM 744 N N . LEU A 1 106 ? 45.887 46.341 -50.430 1.00 32.35 413 LEU A N 1
ATOM 745 C CA . LEU A 1 106 ? 45.754 46.444 -51.892 1.00 32.69 413 LEU A CA 1
ATOM 746 C C . LEU A 1 106 ? 46.912 47.204 -52.539 1.00 30.39 413 LEU A C 1
ATOM 747 O O . LEU A 1 106 ? 47.477 46.761 -53.546 1.00 28.84 413 LEU A O 1
ATOM 752 N N . LEU A 1 107 ? 47.275 48.339 -51.947 1.00 28.60 414 LEU A N 1
ATOM 753 C CA . LEU A 1 107 ? 48.406 49.114 -52.425 1.00 27.58 414 LEU A CA 1
ATOM 754 C C . LEU A 1 107 ? 49.688 48.287 -52.386 1.00 27.54 414 LEU A C 1
ATOM 755 O O . LEU A 1 107 ? 50.442 48.311 -53.341 1.00 26.77 414 LEU A O 1
ATOM 760 N N . LEU A 1 108 ? 49.919 47.549 -51.296 1.00 28.23 415 LEU A N 1
ATOM 761 C CA . LEU A 1 108 ? 51.130 46.723 -51.175 1.00 29.14 415 LEU A CA 1
ATOM 762 C C . LEU A 1 108 ? 51.124 45.590 -52.200 1.00 30.52 415 LEU A C 1
ATOM 763 O O . LEU A 1 108 ? 52.144 45.322 -52.823 1.00 30.52 415 LEU A O 1
ATOM 768 N N . LYS A 1 109 ? 49.970 44.969 -52.399 1.00 32.63 416 LYS A N 1
ATOM 769 C CA . LYS A 1 109 ? 49.813 43.940 -53.429 1.00 36.13 416 LYS A CA 1
ATOM 770 C C . LYS A 1 109 ? 50.151 44.456 -54.831 1.00 35.38 416 LYS A C 1
ATOM 771 O O . LYS A 1 109 ? 50.692 43.715 -55.658 1.00 34.58 416 LYS A O 1
ATOM 777 N N . HIS A 1 110 ? 49.844 45.726 -55.101 1.00 34.65 417 HIS A N 1
ATOM 778 C CA . HIS A 1 110 ? 50.185 46.330 -56.383 1.00 33.79 417 HIS A CA 1
ATOM 779 C C . HIS A 1 110 ? 51.567 46.975 -56.414 1.00 32.79 417 HIS A C 1
ATOM 780 O O . HIS A 1 110 ? 51.823 47.795 -57.281 1.00 33.18 417 HIS A O 1
ATOM 787 N N . GLY A 1 111 ? 52.449 46.625 -55.470 1.00 31.92 418 GLY A N 1
ATOM 788 C CA . GLY A 1 111 ? 53.853 47.030 -55.502 1.00 30.67 418 GLY A CA 1
ATOM 789 C C . GLY A 1 111 ? 54.232 48.322 -54.803 1.00 30.44 418 GLY A C 1
ATOM 790 O O . GLY A 1 111 ? 55.298 48.864 -55.075 1.00 29.93 418 GLY A O 1
ATOM 791 N N . ALA A 1 112 ? 53.380 48.855 -53.924 1.00 29.80 419 ALA A N 1
ATOM 792 C CA . ALA A 1 112 ? 53.761 50.060 -53.176 1.00 29.62 419 ALA A CA 1
ATOM 793 C C . ALA A 1 112 ? 55.030 49.768 -52.381 1.00 29.71 419 ALA A C 1
ATOM 794 O O . ALA A 1 112 ? 55.185 48.665 -51.845 1.00 29.88 419 ALA A O 1
ATOM 796 N N . CYS A 1 113 ? 55.934 50.742 -52.342 1.00 29.87 420 CYS A N 1
ATOM 797 C CA . CYS A 1 113 ? 57.169 50.636 -51.581 1.00 30.72 420 CYS A CA 1
ATOM 798 C C . CYS A 1 113 ? 56.897 50.902 -50.115 1.00 28.92 420 CYS A C 1
ATOM 799 O O . CYS A 1 113 ? 56.535 52.036 -49.714 1.00 27.62 420 CYS A O 1
ATOM 802 N N . VAL A 1 114 ? 57.116 49.857 -49.325 1.00 27.76 421 VAL A N 1
ATOM 803 C CA . VAL A 1 114 ? 56.724 49.806 -47.933 1.00 27.66 421 VAL A CA 1
ATOM 804 C C . VAL A 1 114 ? 57.406 50.888 -47.091 1.00 28.40 421 VAL A C 1
ATOM 805 O O . VAL A 1 114 ? 56.807 51.393 -46.125 1.00 28.80 421 VAL A O 1
ATOM 809 N N . ASN A 1 115 ? 58.634 51.261 -47.461 1.00 28.37 422 ASN A N 1
ATOM 810 C CA . ASN A 1 115 ? 59.374 52.311 -46.754 1.00 28.99 422 ASN A CA 1
ATOM 811 C C . ASN A 1 115 ? 59.541 53.579 -47.601 1.00 29.81 422 ASN A C 1
ATOM 812 O O . ASN A 1 115 ? 60.519 54.308 -47.425 1.00 29.25 422 ASN A O 1
ATOM 817 N N . ALA A 1 116 ? 58.569 53.882 -48.467 1.00 30.19 423 ALA A N 1
ATOM 818 C CA . ALA A 1 116 ? 58.598 55.127 -49.245 1.00 31.59 423 ALA A CA 1
ATOM 819 C C . ALA A 1 116 ? 58.759 56.341 -48.316 1.00 33.31 423 ALA A C 1
ATOM 820 O O . ALA A 1 116 ? 58.194 56.380 -47.229 1.00 32.63 423 ALA A O 1
ATOM 822 N N . MET A 1 117 ? 59.545 57.315 -48.749 1.00 34.91 424 MET A N 1
ATOM 823 C CA . MET A 1 117 ? 59.833 58.497 -47.942 1.00 36.92 424 MET A CA 1
ATOM 824 C C . MET A 1 117 ? 59.318 59.743 -48.626 1.00 36.24 424 MET A C 1
ATOM 825 O O . MET A 1 117 ? 59.458 59.894 -49.836 1.00 34.53 424 MET A O 1
ATOM 830 N N . ASP A 1 118 ? 58.677 60.606 -47.849 1.00 35.45 425 ASP A N 1
ATOM 831 C CA . ASP A 1 118 ? 58.240 61.891 -48.341 1.00 36.29 425 ASP A CA 1
ATOM 832 C C . ASP A 1 118 ? 59.440 62.865 -48.289 1.00 37.91 425 ASP A C 1
ATOM 833 O O . ASP A 1 118 ? 60.580 62.434 -48.097 1.00 37.25 425 ASP A O 1
ATOM 838 N N . LEU A 1 119 ? 59.203 64.157 -48.482 1.00 40.33 426 LEU A N 1
ATOM 839 C CA . LEU A 1 119 ? 60.314 65.127 -48.520 1.00 42.88 426 LEU A CA 1
ATOM 840 C C . LEU A 1 119 ? 60.964 65.401 -47.153 1.00 44.35 426 LEU A C 1
ATOM 841 O O . LEU A 1 119 ? 62.035 65.998 -47.105 1.00 47.20 426 LEU A O 1
ATOM 846 N N . TRP A 1 120 ? 60.326 64.960 -46.064 1.00 43.78 427 TRP A N 1
ATOM 847 C CA . TRP A 1 120 ? 60.872 65.020 -44.705 1.00 43.70 427 TRP A CA 1
ATOM 848 C C . TRP A 1 120 ? 61.328 63.642 -44.179 1.00 41.88 427 TRP A C 1
ATOM 849 O O . TRP A 1 120 ? 61.590 63.475 -42.982 1.00 41.90 427 TRP A O 1
ATOM 860 N N . GLN A 1 121 ? 61.469 62.682 -45.095 1.00 40.15 428 GLN A N 1
ATOM 861 C CA . GLN A 1 121 ? 61.800 61.285 -44.798 1.00 39.07 428 GLN A CA 1
ATOM 862 C C . GLN A 1 121 ? 60.817 60.572 -43.830 1.00 36.23 428 GLN A C 1
ATOM 863 O O . GLN A 1 121 ? 61.206 59.689 -43.081 1.00 35.09 428 GLN A O 1
ATOM 869 N N . PHE A 1 122 ? 59.540 60.941 -43.883 1.00 34.86 429 PHE A N 1
ATOM 870 C CA . PHE A 1 122 ? 58.494 60.188 -43.191 1.00 33.68 429 PHE A CA 1
ATOM 871 C C . PHE A 1 122 ? 58.107 59.012 -44.069 1.00 31.93 429 PHE A C 1
ATOM 872 O O . PHE A 1 122 ? 57.878 59.179 -45.278 1.00 32.18 429 PHE A O 1
ATOM 880 N N . THR A 1 123 ? 58.027 57.840 -43.447 1.00 29.67 430 THR A N 1
ATOM 881 C CA . THR A 1 123 ? 57.596 56.595 -44.083 1.00 27.76 430 THR A CA 1
ATOM 882 C C . THR A 1 123 ? 56.133 56.305 -43.728 1.00 27.22 430 THR A C 1
ATOM 883 O O . THR A 1 123 ? 55.588 56.872 -42.784 1.00 27.28 430 THR A O 1
ATOM 887 N N . PRO A 1 124 ? 55.504 55.367 -44.440 1.00 26.80 431 PRO A N 1
ATOM 888 C CA . PRO A 1 124 ? 54.161 54.937 -44.053 1.00 26.83 431 PRO A CA 1
ATOM 889 C C . PRO A 1 124 ? 54.072 54.409 -42.615 1.00 26.45 431 PRO A C 1
ATOM 890 O O . PRO A 1 124 ? 53.060 54.617 -41.947 1.00 26.53 431 PRO A O 1
ATOM 894 N N . LEU A 1 125 ? 55.118 53.752 -42.127 1.00 26.23 432 LEU A N 1
ATOM 895 C CA . LEU A 1 125 ? 55.123 53.293 -40.752 1.00 26.05 432 LEU A CA 1
ATOM 896 C C . LEU A 1 125 ? 55.219 54.458 -39.747 1.00 26.89 432 LEU A C 1
ATOM 897 O O . LEU A 1 125 ? 54.596 54.394 -38.688 1.00 26.76 432 LEU A O 1
ATOM 902 N N . HIS A 1 126 ? 55.961 55.527 -40.064 1.00 27.44 433 HIS A N 1
ATOM 903 C CA . HIS A 1 126 ? 55.898 56.733 -39.212 1.00 29.44 433 HIS A CA 1
ATOM 904 C C . HIS A 1 126 ? 54.428 57.199 -39.055 1.00 29.76 433 HIS A C 1
ATOM 905 O O . HIS A 1 126 ? 53.982 57.501 -37.951 1.00 30.45 433 HIS A O 1
ATOM 912 N N . GLU A 1 127 ? 53.686 57.208 -40.161 1.00 30.19 434 GLU A N 1
ATOM 913 C CA . GLU A 1 127 ? 52.294 57.669 -40.175 1.00 31.14 434 GLU A CA 1
ATOM 914 C C . GLU A 1 127 ? 51.398 56.761 -39.347 1.00 30.73 434 GLU A C 1
ATOM 915 O O . GLU A 1 127 ? 50.590 57.244 -38.538 1.00 30.89 434 GLU A O 1
ATOM 921 N N . ALA A 1 128 ? 51.537 55.450 -39.552 1.00 28.91 435 ALA A N 1
ATOM 922 C CA . ALA A 1 128 ? 50.685 54.489 -38.870 1.00 29.33 435 ALA A CA 1
ATOM 923 C C . ALA A 1 128 ? 50.977 54.485 -37.371 1.00 30.40 435 ALA A C 1
ATOM 924 O O . ALA A 1 128 ? 50.046 54.505 -36.551 1.00 31.00 435 ALA A O 1
ATOM 926 N N . ALA A 1 129 ? 52.269 54.447 -37.035 1.00 30.05 436 ALA A N 1
ATOM 927 C CA . ALA A 1 129 ? 52.708 54.433 -35.650 1.00 31.21 436 ALA A CA 1
ATOM 928 C C . ALA A 1 129 ? 52.292 55.697 -34.885 1.00 32.77 436 ALA A C 1
ATOM 929 O O . ALA A 1 129 ? 51.763 55.599 -33.782 1.00 31.91 436 ALA A O 1
ATOM 931 N N . SER A 1 130 ? 52.521 56.868 -35.475 1.00 34.29 437 SER A N 1
ATOM 932 C CA . SER A 1 130 ? 52.215 58.131 -34.799 1.00 37.05 437 SER A CA 1
ATOM 933 C C . SER A 1 130 ? 50.726 58.245 -34.450 1.00 38.23 437 SER A C 1
ATOM 934 O O . SER A 1 130 ? 50.392 58.766 -33.402 1.00 39.20 437 SER A O 1
ATOM 937 N N . LYS A 1 131 ? 49.856 57.686 -35.294 1.00 37.73 438 LYS A N 1
ATOM 938 C CA . LYS A 1 131 ? 48.408 57.683 -35.055 1.00 39.19 438 LYS A CA 1
ATOM 939 C C . LYS A 1 131 ? 47.871 56.393 -34.453 1.00 38.44 438 LYS A C 1
ATOM 940 O O . LYS A 1 131 ? 46.664 56.159 -34.483 1.00 37.14 438 LYS A O 1
ATOM 946 N N . ASN A 1 132 ? 48.766 55.557 -33.906 1.00 36.42 439 ASN A N 1
ATOM 947 C CA . ASN A 1 132 ? 48.384 54.361 -33.163 1.00 36.68 439 ASN A CA 1
ATOM 948 C C . ASN A 1 132 ? 47.502 53.385 -33.971 1.00 35.73 439 ASN A C 1
ATOM 949 O O . ASN A 1 132 ? 46.599 52.751 -33.440 1.00 35.41 439 ASN A O 1
ATOM 954 N N . ARG A 1 133 ? 47.820 53.244 -35.253 1.00 35.48 440 ARG A N 1
ATOM 955 C CA . ARG A 1 133 ? 47.141 52.306 -36.143 1.00 35.32 440 ARG A CA 1
ATOM 956 C C . ARG A 1 133 ? 47.839 50.966 -35.990 1.00 34.14 440 ARG A C 1
ATOM 957 O O . ARG A 1 133 ? 48.642 50.575 -36.845 1.00 32.98 440 ARG A O 1
ATOM 965 N N . VAL A 1 134 ? 47.496 50.257 -34.923 1.00 33.93 441 VAL A N 1
ATOM 966 C CA . VAL A 1 134 ? 48.255 49.077 -34.507 1.00 33.68 441 VAL A CA 1
ATOM 967 C C . VAL A 1 134 ? 48.248 47.970 -35.570 1.00 32.46 441 VAL A C 1
ATOM 968 O O . VAL A 1 134 ? 49.286 47.416 -35.889 1.00 31.37 441 VAL A O 1
ATOM 972 N N . GLU A 1 135 ? 47.090 47.691 -36.150 1.00 32.95 442 GLU A N 1
ATOM 973 C CA . GLU A 1 135 ? 46.977 46.596 -37.119 1.00 33.04 442 GLU A CA 1
ATOM 974 C C . GLU A 1 135 ? 47.683 46.943 -38.429 1.00 30.45 442 GLU A C 1
ATOM 975 O O . GLU A 1 135 ? 48.311 46.084 -39.050 1.00 28.04 442 GLU A O 1
ATOM 981 N N . VAL A 1 136 ? 47.570 48.209 -38.843 1.00 28.87 443 VAL A N 1
ATOM 982 C CA . VAL A 1 136 ? 48.266 48.687 -40.030 1.00 27.50 443 VAL A CA 1
ATOM 983 C C . VAL A 1 136 ? 49.784 48.603 -39.816 1.00 26.27 443 VAL A C 1
ATOM 984 O O . VAL A 1 136 ? 50.497 48.216 -40.738 1.00 24.95 443 VAL A O 1
ATOM 988 N N . CYS A 1 137 ? 50.271 48.959 -38.621 1.00 26.19 444 CYS A N 1
ATOM 989 C CA . CYS A 1 137 ? 51.686 48.763 -38.302 1.00 26.49 444 CYS A CA 1
ATOM 990 C C . CYS A 1 137 ? 52.123 47.311 -38.508 1.00 25.95 444 CYS A C 1
ATOM 991 O O . CYS A 1 137 ? 53.140 47.082 -39.127 1.00 24.92 444 CYS A O 1
ATOM 994 N N . SER A 1 138 ? 51.346 46.357 -37.992 1.00 26.87 445 SER A N 1
ATOM 995 C CA . SER A 1 138 ? 51.668 44.917 -38.121 1.00 26.56 445 SER A CA 1
ATOM 996 C C . SER A 1 138 ? 51.640 44.484 -39.581 1.00 25.82 445 SER A C 1
ATOM 997 O O . SER A 1 138 ? 52.520 43.753 -39.997 1.00 24.43 445 SER A O 1
ATOM 1000 N N . LEU A 1 139 ? 50.651 44.959 -40.358 1.00 25.58 446 LEU A N 1
ATOM 1001 C CA . LEU A 1 139 ? 50.623 44.704 -41.805 1.00 25.34 446 LEU A CA 1
ATOM 1002 C C . LEU A 1 139 ? 51.874 45.223 -42.494 1.00 24.72 446 LEU A C 1
ATOM 1003 O O . LEU A 1 139 ? 52.521 44.490 -43.267 1.00 24.82 446 LEU A O 1
ATOM 1008 N N . LEU A 1 140 ? 52.229 46.476 -42.223 1.00 24.29 447 LEU A N 1
ATOM 1009 C CA . LEU A 1 140 ? 53.438 47.076 -42.803 1.00 23.89 447 LEU A CA 1
ATOM 1010 C C . LEU A 1 140 ? 54.694 46.274 -42.444 1.00 23.86 447 LEU A C 1
ATOM 1011 O O . LEU A 1 140 ? 55.540 46.011 -43.309 1.00 22.81 447 LEU A O 1
ATOM 1016 N N . LEU A 1 141 ? 54.828 45.906 -41.179 1.00 24.36 448 LEU A N 1
ATOM 1017 C CA . LEU A 1 141 ? 56.019 45.134 -40.780 1.00 24.88 448 LEU A CA 1
ATOM 1018 C C . LEU A 1 141 ? 56.081 43.784 -41.515 1.00 24.96 448 LEU A C 1
ATOM 1019 O O . LEU A 1 141 ? 57.160 43.360 -41.885 1.00 25.13 448 LEU A O 1
ATOM 1024 N N . SER A 1 142 ? 54.929 43.150 -41.746 1.00 26.36 449 SER A N 1
ATOM 1025 C CA . SER A 1 142 ? 54.871 41.890 -42.497 1.00 27.67 449 SER A CA 1
ATOM 1026 C C . SER A 1 142 ? 55.292 42.006 -43.968 1.00 27.64 449 SER A C 1
ATOM 1027 O O . SER A 1 142 ? 55.690 40.998 -44.556 1.00 27.76 449 SER A O 1
ATOM 1030 N N . HIS A 1 143 ? 55.269 43.229 -44.535 1.00 26.59 450 HIS A N 1
ATOM 1031 C CA . HIS A 1 143 ? 55.832 43.518 -45.852 1.00 26.16 450 HIS A CA 1
ATOM 1032 C C . HIS A 1 143 ? 57.212 44.164 -45.820 1.00 25.87 450 HIS A C 1
ATOM 1033 O O . HIS A 1 143 ? 57.649 44.705 -46.821 1.00 26.22 450 HIS A O 1
ATOM 1040 N N . GLY A 1 144 ? 57.913 44.102 -44.689 1.00 24.86 451 GLY A N 1
ATOM 1041 C CA . GLY A 1 144 ? 59.286 44.586 -44.619 1.00 24.67 451 GLY A CA 1
ATOM 1042 C C . GLY A 1 144 ? 59.482 46.032 -44.197 1.00 24.56 451 GLY A C 1
ATOM 1043 O O . GLY A 1 144 ? 60.559 46.562 -44.367 1.00 23.73 451 GLY A O 1
ATOM 1044 N N . ALA A 1 145 ? 58.464 46.676 -43.623 1.00 24.64 452 ALA A N 1
ATOM 1045 C CA . ALA A 1 145 ? 58.649 48.024 -43.108 1.00 25.18 452 ALA A CA 1
ATOM 1046 C C . ALA A 1 145 ? 59.723 48.007 -42.001 1.00 25.29 452 ALA A C 1
ATOM 1047 O O . ALA A 1 145 ? 59.783 47.073 -41.202 1.00 24.93 452 ALA A O 1
ATOM 1049 N N . ASP A 1 146 ? 60.530 49.054 -41.953 1.00 25.39 453 ASP A N 1
ATOM 1050 C CA . ASP A 1 146 ? 61.636 49.135 -41.025 1.00 27.40 453 ASP A CA 1
ATOM 1051 C C . ASP A 1 146 ? 61.338 50.245 -40.025 1.00 28.00 453 ASP A C 1
ATOM 1052 O O . ASP A 1 146 ? 61.397 51.411 -40.391 1.00 29.39 453 ASP A O 1
ATOM 1057 N N . PRO A 1 147 ? 61.067 49.890 -38.754 1.00 28.71 454 PRO A N 1
ATOM 1058 C CA . PRO A 1 147 ? 60.733 50.895 -37.754 1.00 29.76 454 PRO A CA 1
ATOM 1059 C C . PRO A 1 147 ? 61.935 51.634 -37.158 1.00 30.73 454 PRO A C 1
ATOM 1060 O O . PRO A 1 147 ? 61.739 52.384 -36.209 1.00 32.65 454 PRO A O 1
ATOM 1064 N N . THR A 1 148 ? 63.149 51.404 -37.665 1.00 31.47 455 THR A N 1
ATOM 1065 C CA . THR A 1 148 ? 64.358 52.100 -37.193 1.00 32.78 455 THR A CA 1
ATOM 1066 C C . THR A 1 148 ? 64.778 53.253 -38.099 1.00 33.33 455 THR A C 1
ATOM 1067 O O . THR A 1 148 ? 65.638 54.031 -37.713 1.00 34.46 455 THR A O 1
ATOM 1071 N N . LEU A 1 149 ? 64.174 53.386 -39.283 1.00 33.28 456 LEU A N 1
ATOM 1072 C CA . LEU A 1 149 ? 64.513 54.476 -40.207 1.00 34.12 456 LEU A CA 1
ATOM 1073 C C . LEU A 1 149 ? 64.100 55.813 -39.628 1.00 35.56 456 LEU A C 1
ATOM 1074 O O . LEU A 1 149 ? 62.983 55.981 -39.145 1.00 36.26 456 LEU A O 1
ATOM 1079 N N . VAL A 1 150 ? 65.000 56.780 -39.710 1.00 37.28 457 VAL A N 1
ATOM 1080 C CA . VAL A 1 150 ? 64.802 58.067 -39.066 1.00 37.60 457 VAL A CA 1
ATOM 1081 C C . VAL A 1 150 ? 64.300 59.067 -40.095 1.00 37.51 457 VAL A C 1
ATOM 1082 O O . VAL A 1 150 ? 64.735 59.040 -41.244 1.00 37.71 457 VAL A O 1
ATOM 1086 N N . ASN A 1 151 ? 63.343 59.901 -39.691 1.00 37.27 458 ASN A N 1
ATOM 1087 C CA . ASN A 1 151 ? 62.905 61.042 -40.505 1.00 38.98 458 ASN A CA 1
ATOM 1088 C C . ASN A 1 151 ? 63.898 62.205 -40.354 1.00 41.18 458 ASN A C 1
ATOM 1089 O O . ASN A 1 151 ? 64.944 62.053 -39.716 1.00 41.09 458 ASN A O 1
ATOM 1094 N N . CYS A 1 152 ? 63.575 63.359 -40.927 1.00 44.60 459 CYS A N 1
ATOM 1095 C CA . CYS A 1 152 ? 64.479 64.516 -40.902 1.00 47.40 459 CYS A CA 1
ATOM 1096 C C . CYS A 1 152 ? 64.730 65.083 -39.487 1.00 49.99 459 CYS A C 1
ATOM 1097 O O . CYS A 1 152 ? 65.758 65.718 -39.265 1.00 51.75 459 CYS A O 1
ATOM 1100 N N . HIS A 1 153 ? 63.814 64.831 -38.547 1.00 49.72 460 HIS A N 1
ATOM 1101 C CA . HIS A 1 153 ? 64.006 65.185 -37.134 1.00 50.40 460 HIS A CA 1
ATOM 1102 C C . HIS A 1 153 ? 64.784 64.138 -36.314 1.00 48.39 460 HIS A C 1
ATOM 1103 O O . HIS A 1 153 ? 64.840 64.254 -35.093 1.00 49.56 460 HIS A O 1
ATOM 1110 N N . GLY A 1 154 ? 65.385 63.133 -36.958 1.00 45.49 461 GLY A N 1
ATOM 1111 C CA . GLY A 1 154 ? 66.112 62.065 -36.250 1.00 43.86 461 GLY A CA 1
ATOM 1112 C C . GLY A 1 154 ? 65.236 61.045 -35.530 1.00 42.34 461 GLY A C 1
ATOM 1113 O O . GLY A 1 154 ? 65.721 60.306 -34.685 1.00 41.52 461 GLY A O 1
ATOM 1114 N N . LYS A 1 155 ? 63.950 60.987 -35.887 1.00 41.45 462 LYS A N 1
ATOM 1115 C CA . LYS A 1 155 ? 62.953 60.181 -35.185 1.00 40.31 462 LYS A CA 1
ATOM 1116 C C . LYS A 1 155 ? 62.502 58.998 -36.028 1.00 37.21 462 LYS A C 1
ATOM 1117 O O . LYS A 1 155 ? 62.190 59.149 -37.209 1.00 35.45 462 LYS A O 1
ATOM 1123 N N . SER A 1 156 ? 62.424 57.842 -35.385 1.00 35.62 463 SER A N 1
ATOM 1124 C CA . SER A 1 156 ? 61.975 56.598 -36.003 1.00 33.77 463 SER A CA 1
ATOM 1125 C C . SER A 1 156 ? 60.470 56.375 -35.743 1.00 33.29 463 SER A C 1
ATOM 1126 O O . SER A 1 156 ? 59.837 57.108 -34.973 1.00 33.56 463 SER A O 1
ATOM 1129 N N . ALA A 1 157 ? 59.895 55.364 -36.381 1.00 32.01 464 ALA A N 1
ATOM 1130 C CA . ALA A 1 157 ? 58.509 54.988 -36.087 1.00 31.09 464 ALA A CA 1
ATOM 1131 C C . ALA A 1 157 ? 58.363 54.513 -34.615 1.00 31.55 464 ALA A C 1
ATOM 1132 O O . ALA A 1 157 ? 57.344 54.787 -33.966 1.00 30.72 464 ALA A O 1
ATOM 1134 N N . VAL A 1 158 ? 59.399 53.861 -34.069 1.00 31.41 465 VAL A N 1
ATOM 1135 C CA . VAL A 1 158 ? 59.399 53.519 -32.644 1.00 32.46 465 VAL A CA 1
ATOM 1136 C C . VAL A 1 158 ? 59.291 54.763 -31.766 1.00 34.70 465 VAL A C 1
ATOM 1137 O O . VAL A 1 158 ? 58.467 54.792 -30.842 1.00 35.92 465 VAL A O 1
ATOM 1141 N N . ASP A 1 159 ? 60.070 55.801 -32.076 1.00 35.63 466 ASP A N 1
ATOM 1142 C CA . ASP A 1 159 ? 60.018 57.063 -31.309 1.00 37.88 466 ASP A CA 1
ATOM 1143 C C . ASP A 1 159 ? 58.636 57.711 -31.348 1.00 38.61 466 ASP A C 1
ATOM 1144 O O . ASP A 1 159 ? 58.225 58.322 -30.388 1.00 39.21 466 ASP A O 1
ATOM 1149 N N . MET A 1 160 ? 57.913 57.548 -32.454 1.00 38.91 467 MET A N 1
ATOM 1150 C CA . MET A 1 160 ? 56.584 58.149 -32.600 1.00 40.03 467 MET A CA 1
ATOM 1151 C C . MET A 1 160 ? 55.408 57.333 -32.058 1.00 38.44 467 MET A C 1
ATOM 1152 O O . MET A 1 160 ? 54.321 57.890 -31.835 1.00 38.37 467 MET A O 1
ATOM 1157 N N . ALA A 1 161 ? 55.599 56.033 -31.871 1.00 35.72 468 ALA A N 1
ATOM 1158 C CA . ALA A 1 161 ? 54.568 55.179 -31.302 1.00 35.46 468 ALA A CA 1
ATOM 1159 C C . ALA A 1 161 ? 54.197 55.738 -29.911 1.00 36.74 468 ALA A C 1
ATOM 1160 O O . ALA A 1 161 ? 55.085 55.956 -29.087 1.00 36.52 468 ALA A O 1
ATOM 1162 N N . PRO A 1 162 ? 52.906 56.018 -29.670 1.00 37.48 469 PRO A N 1
ATOM 1163 C CA . PRO A 1 162 ? 52.508 56.715 -28.433 1.00 39.10 469 PRO A CA 1
ATOM 1164 C C . PRO A 1 162 ? 52.349 55.831 -27.187 1.00 39.54 469 PRO A C 1
ATOM 1165 O O . PRO A 1 162 ? 52.179 56.362 -26.105 1.00 41.73 469 PRO A O 1
ATOM 1169 N N . THR A 1 163 ? 52.432 54.509 -27.313 1.00 37.71 470 THR A N 1
ATOM 1170 C CA . THR A 1 163 ? 52.363 53.636 -26.149 1.00 37.76 470 THR A CA 1
ATOM 1171 C C . THR A 1 163 ? 53.598 52.744 -26.059 1.00 36.84 470 THR A C 1
ATOM 1172 O O . THR A 1 163 ? 54.202 52.421 -27.096 1.00 34.65 470 THR A O 1
ATOM 1176 N N . PRO A 1 164 ? 53.952 52.311 -24.831 1.00 37.07 471 PRO A N 1
ATOM 1177 C CA . PRO A 1 164 ? 54.944 51.240 -24.668 1.00 36.19 471 PRO 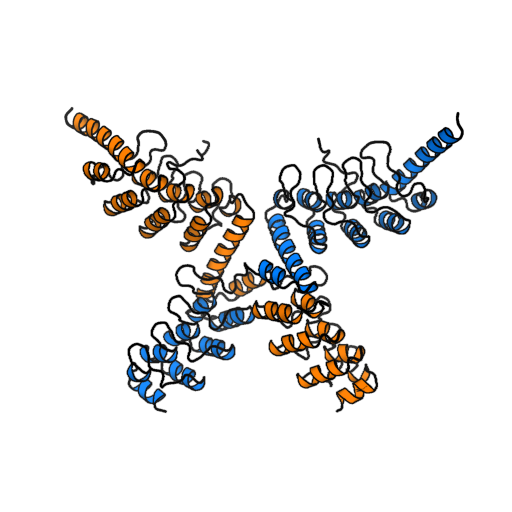A CA 1
ATOM 1178 C C . PRO A 1 164 ? 54.558 49.907 -25.347 1.00 35.32 471 PRO A C 1
ATOM 1179 O O . PRO A 1 164 ? 55.439 49.192 -25.859 1.00 34.20 471 PRO A O 1
ATOM 1183 N N . GLU A 1 165 ? 53.275 49.580 -25.361 1.00 35.70 472 GLU A N 1
ATOM 1184 C CA . GLU A 1 165 ? 52.799 48.351 -26.000 1.00 36.32 472 GLU A CA 1
ATOM 1185 C C . GLU A 1 165 ? 53.086 48.377 -27.507 1.00 34.52 472 GLU A C 1
ATOM 1186 O O . GLU A 1 165 ? 53.596 47.400 -28.044 1.00 32.92 472 GLU A O 1
ATOM 1192 N N . LEU A 1 166 ? 52.770 49.485 -28.176 1.00 33.75 473 LEU A N 1
ATOM 1193 C CA . LEU A 1 166 ? 53.043 49.579 -29.610 1.00 32.91 473 LEU A CA 1
ATOM 1194 C C . LEU A 1 166 ? 54.537 49.594 -29.885 1.00 32.96 473 LEU A C 1
ATOM 1195 O O . LEU A 1 166 ? 54.979 48.941 -30.811 1.00 30.17 473 LEU A O 1
ATOM 1200 N N . ARG A 1 167 ? 55.300 50.342 -29.094 1.00 34.42 474 ARG A N 1
ATOM 1201 C CA . ARG A 1 167 ? 56.746 50.338 -29.251 1.00 36.40 474 ARG A CA 1
ATOM 1202 C C . ARG A 1 167 ? 57.340 48.930 -29.185 1.00 35.02 474 ARG A C 1
ATOM 1203 O O . ARG A 1 167 ? 58.163 48.578 -30.013 1.00 32.81 474 ARG A O 1
ATOM 1211 N N . GLU A 1 168 ? 56.926 48.158 -28.182 1.00 35.77 475 GLU A N 1
ATOM 1212 C CA . GLU A 1 168 ? 57.371 46.778 -28.005 1.00 36.21 475 GLU A CA 1
ATOM 1213 C C . GLU A 1 168 ? 56.963 45.932 -29.206 1.00 34.30 475 GLU A C 1
ATOM 1214 O O . GLU A 1 168 ? 57.749 45.118 -29.683 1.00 31.60 475 GLU A O 1
ATOM 1220 N N . ARG A 1 169 ? 55.735 46.131 -29.682 1.00 33.46 476 ARG A N 1
ATOM 1221 C CA . ARG A 1 169 ? 55.247 45.367 -30.816 1.00 33.61 476 ARG A CA 1
ATOM 1222 C C . ARG A 1 169 ? 55.999 45.647 -32.117 1.00 31.12 476 ARG A C 1
ATOM 1223 O O . ARG A 1 169 ? 56.331 44.713 -32.857 1.00 30.39 476 ARG A O 1
ATOM 1231 N N . LEU A 1 170 ? 56.267 46.920 -32.398 1.00 29.62 477 LEU A N 1
ATOM 1232 C CA . LEU A 1 170 ? 57.072 47.290 -33.565 1.00 28.43 477 LEU A CA 1
ATOM 1233 C C . LEU A 1 170 ? 58.430 46.580 -33.529 1.00 26.96 477 LEU A C 1
ATOM 1234 O O . LEU A 1 170 ? 58.838 46.024 -34.524 1.00 24.72 477 LEU A O 1
ATOM 1239 N N . THR A 1 171 ? 59.106 46.610 -32.377 1.00 27.23 478 THR A N 1
ATOM 1240 C CA . THR A 1 171 ? 60.446 45.993 -32.222 1.00 27.34 478 THR A CA 1
ATOM 1241 C C . THR A 1 171 ? 60.399 44.464 -32.374 1.00 26.39 478 THR A C 1
ATOM 1242 O O . THR A 1 171 ? 61.195 43.878 -33.135 1.00 25.97 478 THR A O 1
ATOM 1246 N N . TYR A 1 172 ? 59.462 43.832 -31.673 1.00 26.50 479 TYR A N 1
ATOM 1247 C CA . TYR A 1 172 ? 59.254 42.394 -31.752 1.00 26.54 479 TYR A CA 1
ATOM 1248 C C . TYR A 1 172 ? 58.909 41.930 -33.176 1.00 26.60 479 TYR A C 1
ATOM 1249 O O . TYR A 1 172 ? 59.538 40.998 -33.690 1.00 25.43 479 TYR A O 1
ATOM 1258 N N . GLU A 1 173 ? 57.915 42.561 -33.807 1.00 25.81 480 GLU A N 1
ATOM 1259 C CA . GLU A 1 173 ? 57.480 42.126 -35.124 1.00 25.67 480 GLU A CA 1
ATOM 1260 C C . GLU A 1 173 ? 58.502 42.425 -36.201 1.00 24.87 480 GLU A C 1
ATOM 1261 O O . GLU A 1 173 ? 58.590 41.682 -37.156 1.00 24.68 480 GLU A O 1
ATOM 1267 N N . PHE A 1 174 ? 59.241 43.525 -36.079 1.00 24.74 481 PHE A N 1
ATOM 1268 C CA . PHE A 1 174 ? 60.337 43.788 -36.989 1.00 24.72 481 PHE A CA 1
ATOM 1269 C C . PHE A 1 174 ? 61.382 42.648 -36.909 1.00 24.60 481 PHE A C 1
ATOM 1270 O O . PHE A 1 174 ? 61.873 42.171 -37.918 1.00 23.54 481 PHE A O 1
ATOM 1278 N N . LYS A 1 175 ? 61.740 42.262 -35.694 1.00 25.62 482 LYS A N 1
ATOM 1279 C CA . LYS A 1 175 ? 62.752 41.234 -35.512 1.00 26.49 482 LYS A CA 1
ATOM 1280 C C . LYS A 1 175 ? 62.219 39.906 -36.054 1.00 24.96 482 LYS A C 1
ATOM 1281 O O . LYS A 1 175 ? 62.916 39.216 -36.788 1.00 23.83 482 LYS A O 1
ATOM 1287 N N . GLY A 1 176 ? 60.951 39.614 -35.746 1.00 24.71 483 GLY A N 1
ATOM 1288 C CA . GLY A 1 176 ? 60.251 38.435 -36.231 1.00 23.99 483 GLY A CA 1
ATOM 1289 C C . GLY A 1 176 ? 60.215 38.306 -37.733 1.00 23.18 483 GLY A C 1
ATOM 1290 O O . GLY A 1 176 ? 60.642 37.293 -38.294 1.00 22.41 483 GLY A O 1
ATOM 1291 N N . HIS A 1 177 ? 59.730 39.345 -38.405 1.00 23.06 484 HIS A N 1
ATOM 1292 C CA . HIS A 1 177 ? 59.717 39.338 -39.849 1.00 22.39 484 HIS A CA 1
ATOM 1293 C C . HIS A 1 177 ? 61.121 39.343 -40.478 1.00 21.94 484 HIS A C 1
ATOM 1294 O O . HIS A 1 177 ? 61.287 38.749 -41.546 1.00 20.62 484 HIS A O 1
ATOM 1301 N N . SER A 1 178 ? 62.114 39.982 -39.821 1.00 21.18 485 SER A N 1
ATOM 1302 C CA . SER A 1 178 ? 63.481 39.911 -40.282 1.00 22.13 485 SER A CA 1
ATOM 1303 C C . SER A 1 178 ? 63.969 38.447 -40.280 1.00 20.78 485 SER A C 1
ATOM 1304 O O . SER A 1 178 ? 64.627 38.053 -41.205 1.00 20.72 485 SER A O 1
ATOM 1307 N N . LEU A 1 179 ? 63.616 37.681 -39.252 1.00 20.32 486 LEU A N 1
ATOM 1308 C CA . LEU A 1 179 ? 63.991 36.263 -39.148 1.00 20.30 486 LEU A CA 1
ATOM 1309 C C . LEU A 1 179 ? 63.286 35.436 -40.250 1.00 20.59 486 LEU A C 1
ATOM 1310 O O . LEU A 1 179 ? 63.930 34.644 -40.947 1.00 19.96 486 LEU A O 1
ATOM 1315 N N . LEU A 1 180 ? 61.991 35.663 -40.434 1.00 20.80 487 LEU A N 1
ATOM 1316 C CA . LEU A 1 180 ? 61.243 34.887 -41.439 1.00 21.44 487 LEU A CA 1
ATOM 1317 C C . LEU A 1 180 ? 61.815 35.111 -42.828 1.00 21.39 487 LEU A C 1
ATOM 1318 O O . LEU A 1 180 ? 62.035 34.134 -43.576 1.00 21.65 487 LEU A O 1
ATOM 1323 N N . GLN A 1 181 ? 62.096 36.374 -43.171 1.00 21.49 488 GLN A N 1
ATOM 1324 C CA . GLN A 1 181 ? 62.615 36.703 -44.488 1.00 21.68 488 GLN A CA 1
ATOM 1325 C C . GLN A 1 181 ? 64.042 36.166 -44.680 1.00 21.17 488 GLN A C 1
ATOM 1326 O O . GLN A 1 181 ? 64.373 35.656 -45.749 1.00 20.13 488 GLN A O 1
ATOM 1332 N N . ALA A 1 182 ? 64.884 36.275 -43.648 1.00 20.56 489 ALA A N 1
ATOM 1333 C CA . ALA A 1 182 ? 66.215 35.669 -43.723 1.00 20.52 489 ALA A CA 1
ATOM 1334 C C . ALA A 1 182 ? 66.099 34.135 -43.942 1.00 20.22 489 ALA A C 1
ATOM 1335 O O . ALA A 1 182 ? 66.839 33.549 -44.730 1.00 20.16 489 ALA A O 1
ATOM 1337 N N . ALA A 1 183 ? 65.127 33.501 -43.300 1.00 20.21 490 ALA A N 1
ATOM 1338 C CA . ALA A 1 183 ? 64.901 32.065 -43.482 1.00 20.24 490 ALA A CA 1
ATOM 1339 C C . ALA A 1 183 ? 64.408 31.742 -44.923 1.00 21.00 490 ALA A C 1
ATOM 1340 O O . ALA A 1 183 ? 64.898 30.793 -45.557 1.00 20.21 490 ALA A O 1
ATOM 1342 N N . ARG A 1 184 ? 63.539 32.589 -45.463 1.00 21.48 491 ARG A N 1
ATOM 1343 C CA . ARG A 1 184 ? 63.051 32.400 -46.824 1.00 22.75 491 ARG A CA 1
ATOM 1344 C C . ARG A 1 184 ? 64.195 32.512 -47.841 1.00 23.77 491 ARG A C 1
ATOM 1345 O O . ARG A 1 184 ? 64.196 31.826 -48.863 1.00 23.51 491 ARG A O 1
ATOM 1353 N N . GLU A 1 185 ? 65.165 33.380 -47.554 1.00 23.95 492 GLU A N 1
ATOM 1354 C CA . GLU A 1 185 ? 66.314 33.589 -48.428 1.00 24.77 492 GLU A CA 1
ATOM 1355 C C . GLU A 1 185 ? 67.483 32.666 -48.113 1.00 24.13 492 GLU A C 1
ATOM 1356 O O . GLU A 1 185 ? 68.494 32.737 -48.781 1.00 24.14 492 GLU A O 1
ATOM 1362 N N . ALA A 1 186 ? 67.330 31.803 -47.115 1.00 23.18 493 ALA A N 1
ATOM 1363 C CA . ALA A 1 186 ? 68.407 31.021 -46.546 1.00 23.64 493 ALA A CA 1
ATOM 1364 C C . ALA A 1 186 ? 69.692 31.878 -46.318 1.00 23.72 493 ALA A C 1
ATOM 1365 O O . ALA A 1 186 ? 70.812 31.461 -46.643 1.00 22.52 493 ALA A O 1
ATOM 1367 N N . ASP A 1 187 ? 69.481 33.078 -45.764 1.00 23.22 494 ASP A N 1
ATOM 1368 C CA . ASP A 1 187 ? 70.580 33.986 -45.426 1.00 23.57 494 ASP A CA 1
ATOM 1369 C C . ASP A 1 187 ? 71.050 33.612 -44.016 1.00 22.67 494 ASP A C 1
ATOM 1370 O O . ASP A 1 187 ? 70.566 34.110 -42.982 1.00 21.41 494 ASP A O 1
ATOM 1375 N N . LEU A 1 188 ? 72.007 32.707 -43.987 1.00 22.54 495 LEU A N 1
ATOM 1376 C CA . LEU A 1 188 ? 72.482 32.165 -42.754 1.00 23.29 495 LEU A CA 1
ATOM 1377 C C . LEU A 1 188 ? 73.079 33.212 -41.798 1.00 22.92 495 LEU A C 1
ATOM 1378 O O . LEU A 1 188 ? 72.834 33.151 -40.599 1.00 22.92 495 LEU A O 1
ATOM 1383 N N . ALA A 1 189 ? 73.848 34.157 -42.322 1.00 23.31 496 ALA A N 1
ATOM 1384 C CA . ALA A 1 189 ? 74.450 35.208 -41.478 1.00 23.54 496 ALA A CA 1
ATOM 1385 C C . ALA A 1 189 ? 73.374 36.109 -40.853 1.00 23.60 496 ALA A C 1
ATOM 1386 O O . ALA A 1 189 ? 73.470 36.475 -39.663 1.00 21.95 496 ALA A O 1
ATOM 1388 N N . LYS A 1 190 ? 72.336 36.431 -41.628 1.00 23.73 497 LYS A N 1
ATOM 1389 C CA . LYS A 1 190 ? 71.229 37.219 -41.105 1.00 25.18 497 LYS A CA 1
ATOM 1390 C C . LYS A 1 190 ? 70.368 36.443 -40.082 1.00 24.03 497 LYS A C 1
ATOM 1391 O O . LYS A 1 190 ? 69.948 37.022 -39.080 1.00 23.67 497 LYS A O 1
ATOM 1397 N N . VAL A 1 191 ? 70.149 35.148 -40.291 1.00 22.69 498 VAL A N 1
ATOM 1398 C CA . VAL A 1 191 ? 69.475 34.341 -39.280 1.00 22.64 498 VAL A CA 1
ATOM 1399 C C . VAL A 1 191 ? 70.273 34.377 -37.958 1.00 23.47 498 VAL A C 1
ATOM 1400 O O . VAL A 1 191 ? 69.696 34.572 -36.898 1.00 22.66 498 VAL A O 1
ATOM 1404 N N . LYS A 1 192 ? 71.586 34.163 -38.035 1.00 24.44 499 LYS A N 1
ATOM 1405 C CA . LYS A 1 192 ? 72.432 34.152 -36.831 1.00 25.44 499 LYS A CA 1
ATOM 1406 C C . LYS A 1 192 ? 72.382 35.481 -36.100 1.00 26.49 499 LYS A C 1
ATOM 1407 O O . LYS A 1 192 ? 72.244 35.517 -34.896 1.00 28.00 499 LYS A O 1
ATOM 1413 N N . LYS A 1 193 ? 72.463 36.576 -36.835 1.00 28.87 500 LYS A N 1
ATOM 1414 C CA . LYS A 1 193 ? 72.376 37.918 -36.256 1.00 30.76 500 LYS A CA 1
ATOM 1415 C C . LYS A 1 193 ? 71.040 38.162 -35.548 1.00 30.35 500 LYS A C 1
ATOM 1416 O O . LYS A 1 193 ? 70.995 38.739 -34.449 1.00 28.17 500 LYS A O 1
ATOM 1422 N N . THR A 1 194 ? 69.945 37.703 -36.164 1.00 27.97 501 THR A N 1
ATOM 1423 C CA . THR A 1 194 ? 68.643 37.903 -35.592 1.00 27.75 501 THR A CA 1
ATOM 1424 C C . THR A 1 194 ? 68.439 37.015 -34.354 1.00 26.27 501 THR A C 1
ATOM 1425 O O . THR A 1 194 ? 67.629 37.335 -33.504 1.00 27.18 501 THR A O 1
ATOM 1429 N N . LEU A 1 195 ? 69.142 35.904 -34.256 1.00 24.89 502 LEU A N 1
ATOM 1430 C CA . LEU A 1 195 ? 69.044 35.042 -33.071 1.00 25.41 502 LEU A CA 1
ATOM 1431 C C . LEU A 1 195 ? 70.112 35.297 -32.003 1.00 26.65 502 LEU A C 1
ATOM 1432 O O . LEU A 1 195 ? 70.194 34.535 -31.049 1.00 26.67 502 LEU A O 1
ATOM 1437 N N . ALA A 1 196 ? 70.889 36.370 -32.138 1.00 27.76 503 ALA A N 1
ATOM 1438 C CA . ALA A 1 196 ? 72.087 36.557 -31.279 1.00 29.26 503 ALA A CA 1
ATOM 1439 C C . ALA A 1 196 ? 71.711 36.852 -29.828 1.00 30.35 503 ALA A C 1
ATOM 1440 O O . ALA A 1 196 ? 72.484 36.564 -28.927 1.00 30.90 503 ALA A O 1
ATOM 1442 N N . LEU A 1 197 ? 70.528 37.416 -29.614 1.00 31.11 504 LEU A N 1
ATOM 1443 C CA . LEU A 1 197 ? 70.029 37.722 -28.286 1.00 32.04 504 LEU A CA 1
ATOM 1444 C C . LEU A 1 197 ? 68.904 36.814 -27.794 1.00 31.81 504 LEU A C 1
ATOM 1445 O O . LEU A 1 197 ? 68.093 37.240 -26.994 1.00 32.10 504 LEU A O 1
ATOM 1450 N N . GLU A 1 198 ? 68.857 35.561 -28.236 1.00 30.78 505 GLU A N 1
ATOM 1451 C CA . GLU A 1 198 ? 67.952 34.584 -27.639 1.00 31.42 505 GLU A CA 1
ATOM 1452 C C . GLU A 1 198 ? 68.508 34.252 -26.240 1.00 31.12 505 GLU A C 1
ATOM 1453 O O . GLU A 1 198 ? 69.714 34.305 -26.039 1.00 30.42 505 GLU A O 1
ATOM 1459 N N . ILE A 1 199 ? 67.633 33.929 -25.297 1.00 30.69 506 ILE A N 1
ATOM 1460 C CA . ILE A 1 199 ? 68.027 33.781 -23.876 1.00 30.89 506 ILE A CA 1
ATOM 1461 C C . ILE A 1 199 ? 68.041 32.360 -23.359 1.00 30.03 506 ILE A C 1
ATOM 1462 O O . ILE A 1 199 ? 68.448 32.148 -22.197 1.00 29.70 506 ILE A O 1
ATOM 1467 N N . ILE A 1 200 ? 67.635 31.377 -24.173 1.00 28.40 507 ILE A N 1
ATOM 1468 C CA . ILE A 1 200 ? 67.609 29.988 -23.689 1.00 28.60 507 ILE A CA 1
ATOM 1469 C C . ILE A 1 200 ? 68.974 29.563 -23.099 1.00 28.11 507 ILE A C 1
ATOM 1470 O O . ILE A 1 200 ? 68.995 28.869 -22.073 1.00 28.70 507 ILE A O 1
ATOM 1475 N N . ASN A 1 201 ? 70.079 29.985 -23.727 1.00 27.14 508 ASN A N 1
ATOM 1476 C CA . ASN A 1 201 ? 71.448 29.735 -23.185 1.00 27.50 508 ASN A CA 1
ATOM 1477 C C . ASN A 1 201 ? 72.159 30.945 -22.625 1.00 27.03 508 ASN A C 1
ATOM 1478 O O . ASN A 1 201 ? 73.393 30.992 -22.589 1.00 27.22 508 ASN A O 1
ATOM 1483 N N . PHE A 1 202 ? 71.391 31.894 -22.104 1.00 27.86 509 PHE A N 1
ATOM 1484 C CA . PHE A 1 202 ? 71.943 33.015 -21.367 1.00 28.88 509 PHE A CA 1
ATOM 1485 C C . PHE A 1 202 ? 72.813 32.496 -20.222 1.00 30.15 509 PHE A C 1
ATOM 1486 O O . PHE A 1 202 ? 72.443 31.529 -19.543 1.00 29.35 509 PHE A O 1
ATOM 1494 N N . LYS A 1 203 ? 73.945 33.151 -19.996 1.00 31.63 510 LYS A N 1
ATOM 1495 C CA . LYS A 1 203 ? 74.866 32.714 -18.964 1.00 34.09 510 LYS A CA 1
ATOM 1496 C C . LYS A 1 203 ? 74.962 33.707 -17.827 1.00 35.00 510 LYS A C 1
ATOM 1497 O O . LYS A 1 203 ? 75.054 34.902 -18.042 1.00 34.53 510 LYS A O 1
ATOM 1503 N N . GLN A 1 204 ? 74.907 33.184 -16.611 1.00 35.39 511 GLN A N 1
ATOM 1504 C CA . GLN A 1 204 ? 75.228 33.953 -15.431 1.00 38.22 511 GLN A CA 1
ATOM 1505 C C . GLN A 1 204 ? 76.670 34.470 -15.637 1.00 37.79 511 GLN A C 1
ATOM 1506 O O . GLN A 1 204 ? 77.585 33.672 -15.817 1.00 35.02 511 GLN A O 1
ATOM 1512 N N . PRO A 1 205 ? 76.866 35.804 -15.675 1.00 39.16 512 PRO A N 1
ATOM 1513 C CA . PRO A 1 205 ? 78.191 36.299 -16.074 1.00 39.85 512 PRO A CA 1
ATOM 1514 C C . PRO A 1 205 ? 79.373 35.786 -15.226 1.00 40.53 512 PRO A C 1
ATOM 1515 O O . PRO A 1 205 ? 80.444 35.565 -15.783 1.00 39.04 512 PRO A O 1
ATOM 1519 N N . GLN A 1 206 ? 79.174 35.572 -13.922 1.00 42.25 513 GLN A N 1
ATOM 1520 C CA . GLN A 1 206 ? 80.263 35.120 -13.032 1.00 44.79 513 GLN A CA 1
ATOM 1521 C C . GLN A 1 206 ? 80.536 33.600 -13.139 1.00 41.79 513 GLN A C 1
ATOM 1522 O O . GLN A 1 206 ? 81.658 33.169 -13.354 1.00 41.28 513 GLN A O 1
ATOM 1528 N N . SER A 1 207 ? 79.492 32.800 -12.998 1.00 39.96 514 SER A N 1
ATOM 1529 C CA . SER A 1 207 ? 79.615 31.340 -12.973 1.00 37.65 514 SER A CA 1
ATOM 1530 C C . SER A 1 207 ? 79.570 30.647 -14.357 1.00 34.64 514 SER A C 1
ATOM 1531 O O . SER A 1 207 ? 79.904 29.487 -14.432 1.00 31.94 514 SER A O 1
ATOM 1534 N N . HIS A 1 208 ? 79.118 31.335 -15.409 1.00 34.35 515 HIS A N 1
ATOM 1535 C CA . HIS A 1 208 ? 78.854 30.723 -16.737 1.00 34.74 515 HIS A CA 1
ATOM 1536 C C . HIS A 1 208 ? 77.743 29.629 -16.665 1.00 33.05 515 HIS A C 1
ATOM 1537 O O . HIS A 1 208 ? 77.677 28.741 -17.505 1.00 30.89 515 HIS A O 1
ATOM 1544 N N . GLU A 1 209 ? 76.855 29.701 -15.672 1.00 32.37 516 GLU A N 1
ATOM 1545 C CA . GLU A 1 209 ? 75.741 28.750 -15.601 1.00 32.57 516 GLU A CA 1
ATOM 1546 C C . GLU A 1 209 ? 74.569 29.216 -16.454 1.00 29.18 516 GLU A C 1
ATOM 1547 O O . GLU A 1 209 ? 74.332 30.399 -16.581 1.00 27.97 516 GLU A O 1
ATOM 1553 N N . THR A 1 210 ? 73.835 28.259 -17.000 1.00 26.97 517 THR A N 1
ATOM 1554 C CA . THR A 1 210 ? 72.637 28.507 -17.789 1.00 26.36 517 THR A CA 1
ATOM 1555 C C . THR A 1 210 ? 71.405 28.117 -16.980 1.00 26.78 517 THR A C 1
ATOM 1556 O O . THR A 1 210 ? 71.507 27.553 -15.881 1.00 26.83 517 THR A O 1
ATOM 1560 N N . ALA A 1 211 ? 70.238 28.407 -17.538 1.00 27.24 518 ALA A N 1
ATOM 1561 C CA . ALA A 1 211 ? 68.978 28.002 -16.946 1.00 27.34 518 ALA A CA 1
ATOM 1562 C C . ALA A 1 211 ? 68.910 26.493 -16.700 1.00 27.44 518 ALA A C 1
ATOM 1563 O O . ALA A 1 211 ? 68.310 26.064 -15.704 1.00 29.16 518 ALA A O 1
ATOM 1565 N N . LEU A 1 212 ? 69.511 25.688 -17.574 1.00 25.87 519 LEU A N 1
ATOM 1566 C CA . LEU A 1 212 ? 69.495 24.252 -17.388 1.00 26.09 519 LEU A CA 1
ATOM 1567 C C . LEU A 1 212 ? 70.294 23.823 -16.143 1.00 26.92 519 LEU A C 1
ATOM 1568 O O . LEU A 1 212 ? 69.833 22.940 -15.410 1.00 25.70 519 LEU A O 1
ATOM 1573 N N . HIS A 1 213 ? 71.471 24.430 -15.909 1.00 26.82 520 HIS A N 1
ATOM 1574 C CA . HIS A 1 213 ? 72.207 24.187 -14.641 1.00 27.61 520 HIS A CA 1
ATOM 1575 C C . HIS A 1 213 ? 71.332 24.530 -13.428 1.00 28.80 520 HIS A C 1
ATOM 1576 O O . HIS A 1 213 ? 71.286 23.786 -12.459 1.00 29.46 520 HIS A O 1
ATOM 1583 N N . CYS A 1 214 ? 70.670 25.676 -13.482 1.00 30.49 521 CYS A N 1
ATOM 1584 C CA . CYS A 1 214 ? 69.779 26.098 -12.403 1.00 31.99 521 CYS A CA 1
ATOM 1585 C C . CYS A 1 214 ? 68.586 25.146 -12.186 1.00 32.46 521 CYS A C 1
ATOM 1586 O O . CYS A 1 214 ? 68.295 24.771 -11.049 1.00 32.89 521 CYS A O 1
ATOM 1589 N N . ALA A 1 215 ? 67.933 24.712 -13.266 1.00 32.31 522 ALA A N 1
ATOM 1590 C CA . ALA A 1 215 ? 66.788 23.782 -13.165 1.00 32.46 522 ALA A CA 1
ATOM 1591 C C . ALA A 1 215 ? 67.146 22.415 -12.566 1.00 33.12 522 ALA A C 1
ATOM 1592 O O . ALA A 1 215 ? 66.364 21.872 -11.765 1.00 32.74 522 ALA A O 1
ATOM 1594 N N . VAL A 1 216 ? 68.292 21.845 -12.959 1.00 31.17 523 VAL A N 1
ATOM 1595 C CA . VAL A 1 216 ? 68.654 20.527 -12.444 1.00 31.41 523 VAL A CA 1
ATOM 1596 C C . VAL A 1 216 ? 69.136 20.627 -10.988 1.00 32.05 523 VAL A C 1
ATOM 1597 O O . VAL A 1 216 ? 69.067 19.637 -10.273 1.00 33.29 523 VAL A O 1
ATOM 1601 N N . ALA A 1 217 ? 69.588 21.807 -10.554 1.00 31.94 524 ALA A N 1
ATOM 1602 C CA . ALA A 1 217 ? 69.962 22.017 -9.154 1.00 33.64 524 ALA A CA 1
ATOM 1603 C C . ALA A 1 217 ? 68.752 22.268 -8.240 1.00 36.28 524 ALA A C 1
ATOM 1604 O O . ALA A 1 217 ? 68.899 22.241 -7.024 1.00 36.09 524 ALA A O 1
ATOM 1606 N N . SER A 1 218 ? 67.584 22.542 -8.823 1.00 37.52 525 SER A N 1
ATOM 1607 C CA . SER A 1 218 ? 66.401 22.950 -8.068 1.00 40.19 525 SER A CA 1
ATOM 1608 C C . SER A 1 218 ? 65.880 21.862 -7.129 1.00 42.29 525 SER A C 1
ATOM 1609 O O . SER A 1 218 ? 65.914 20.663 -7.445 1.00 41.65 525 SER A O 1
ATOM 1612 N N . LEU A 1 219 ? 65.403 22.314 -5.972 1.00 45.77 526 LEU A N 1
ATOM 1613 C CA . LEU A 1 219 ? 64.717 21.458 -4.974 1.00 48.79 526 LEU A CA 1
ATOM 1614 C C . LEU A 1 219 ? 63.203 21.344 -5.229 1.00 49.89 526 LEU A C 1
ATOM 1615 O O . LEU A 1 219 ? 62.535 20.528 -4.604 1.00 50.71 526 LEU A O 1
ATOM 1620 N N . HIS A 1 220 ? 62.672 22.138 -6.157 1.00 50.10 527 HIS A N 1
ATOM 1621 C CA . HIS A 1 220 ? 61.225 22.284 -6.326 1.00 51.96 527 HIS A CA 1
ATOM 1622 C C . HIS A 1 220 ? 60.608 21.135 -7.140 1.00 52.61 527 HIS A C 1
ATOM 1623 O O . HIS A 1 220 ? 61.315 20.460 -7.901 1.00 51.08 527 HIS A O 1
ATOM 1630 N N . PRO A 1 221 ? 59.281 20.917 -6.998 1.00 53.81 528 PRO A N 1
ATOM 1631 C CA . PRO A 1 221 ? 58.682 19.680 -7.544 1.00 53.86 528 PRO A CA 1
ATOM 1632 C C . PRO A 1 221 ? 58.756 19.458 -9.074 1.00 51.96 528 PRO A C 1
ATOM 1633 O O . PRO A 1 221 ? 58.958 18.320 -9.500 1.00 53.39 528 PRO A O 1
ATOM 1637 N N . LYS A 1 222 ? 58.617 20.503 -9.889 1.00 49.64 529 LYS A N 1
ATOM 1638 C CA . LYS A 1 222 ? 58.534 20.327 -11.356 1.00 47.92 529 LYS A CA 1
ATOM 1639 C C . LYS A 1 222 ? 59.888 20.445 -12.098 1.00 45.93 529 LYS A C 1
ATOM 1640 O O . LYS A 1 222 ? 59.918 20.683 -13.315 1.00 43.37 529 LYS A O 1
ATOM 1646 N N . ARG A 1 223 ? 61.005 20.256 -11.386 1.00 44.59 530 ARG A N 1
ATOM 1647 C CA . ARG A 1 223 ? 62.318 20.386 -12.004 1.00 42.77 530 ARG A CA 1
ATOM 1648 C C . ARG A 1 223 ? 62.465 19.501 -13.245 1.00 42.46 530 ARG A C 1
ATOM 1649 O O . ARG A 1 223 ? 63.088 19.919 -14.224 1.00 41.04 530 ARG A O 1
ATOM 1657 N N . LYS A 1 224 ? 61.906 18.290 -13.197 1.00 43.02 531 LYS A N 1
ATOM 1658 C CA . LYS A 1 224 ? 61.952 17.357 -14.325 1.00 45.30 531 LYS A CA 1
ATOM 1659 C C . LYS A 1 224 ? 61.298 17.986 -15.566 1.00 44.83 531 LYS A C 1
ATOM 1660 O O . LYS A 1 224 ? 61.908 18.049 -16.651 1.00 42.45 531 LYS A O 1
ATOM 1666 N N . GLN A 1 225 ? 60.071 18.473 -15.374 1.00 45.63 532 GLN A N 1
ATOM 1667 C CA . GLN A 1 225 ? 59.298 19.138 -16.429 1.00 45.05 532 GLN A CA 1
ATOM 1668 C C . GLN A 1 225 ? 59.977 20.393 -16.963 1.00 42.76 532 GLN A C 1
ATOM 1669 O O . GLN A 1 225 ? 59.996 20.603 -18.167 1.00 40.02 532 GLN A O 1
ATOM 1675 N N . VAL A 1 226 ? 60.516 21.224 -16.067 1.00 41.96 533 VAL A N 1
ATOM 1676 C CA . VAL A 1 226 ? 61.267 22.426 -16.471 1.00 41.03 533 VAL A CA 1
ATOM 1677 C C . VAL A 1 226 ? 62.512 22.091 -17.324 1.00 39.30 533 VAL A C 1
ATOM 1678 O O . VAL A 1 226 ? 62.767 22.739 -18.330 1.00 37.40 533 VAL A O 1
ATOM 1682 N N . ALA A 1 227 ? 63.256 21.081 -16.903 1.00 39.16 534 ALA A N 1
ATOM 1683 C CA . ALA A 1 227 ? 64.452 20.641 -17.599 1.00 38.25 534 ALA A CA 1
ATOM 1684 C C . ALA A 1 227 ? 64.145 20.117 -19.001 1.00 38.36 534 ALA A C 1
ATOM 1685 O O . ALA A 1 227 ? 64.840 20.472 -19.961 1.00 34.44 534 ALA A O 1
ATOM 1687 N N . GLU A 1 228 ? 63.117 19.262 -19.095 1.00 39.29 535 GLU A N 1
ATOM 1688 C CA . GLU A 1 228 ? 62.587 18.783 -20.372 1.00 40.46 535 GLU A CA 1
ATOM 1689 C C . GLU A 1 228 ? 62.213 19.934 -21.303 1.00 39.31 535 GLU A C 1
ATOM 1690 O O . GLU A 1 228 ? 62.468 19.864 -22.517 1.00 39.15 535 GLU A O 1
ATOM 1696 N N . LEU A 1 229 ? 61.599 20.967 -20.727 1.00 37.43 536 LEU A N 1
ATOM 1697 C CA . LEU A 1 229 ? 61.113 22.101 -21.479 1.00 37.37 536 LEU A CA 1
ATOM 1698 C C . LEU A 1 229 ? 62.299 22.866 -22.007 1.00 35.66 536 LEU A C 1
ATOM 1699 O O . LEU A 1 229 ? 62.404 23.074 -23.227 1.00 34.07 536 LEU A O 1
ATOM 1704 N N . LEU A 1 230 ? 63.232 23.233 -21.112 1.00 34.08 537 LEU A N 1
ATOM 1705 C CA . LEU A 1 230 ? 64.425 23.985 -21.532 1.00 32.07 537 LEU A CA 1
ATOM 1706 C C . LEU A 1 230 ? 65.141 23.254 -22.659 1.00 31.36 537 LEU A C 1
ATOM 1707 O O . LEU A 1 230 ? 65.534 23.866 -23.652 1.00 32.46 537 LEU A O 1
ATOM 1712 N N . LEU A 1 231 ? 65.281 21.943 -22.529 1.00 32.13 538 LEU A N 1
ATOM 1713 C CA . LEU A 1 231 ? 65.947 21.136 -23.555 1.00 33.26 538 LEU A CA 1
ATOM 1714 C C . LEU A 1 231 ? 65.174 21.101 -24.897 1.00 35.49 538 LEU A C 1
ATOM 1715 O O . LEU A 1 231 ? 65.768 21.240 -25.978 1.00 35.39 538 LEU A O 1
ATOM 1720 N N . ARG A 1 232 ? 63.861 20.918 -24.817 1.00 39.61 539 ARG A N 1
ATOM 1721 C CA . ARG A 1 232 ? 62.997 21.011 -26.020 1.00 41.54 539 ARG A CA 1
ATOM 1722 C C . ARG A 1 232 ? 63.143 22.347 -26.741 1.00 39.57 539 ARG A C 1
ATOM 1723 O O . ARG A 1 232 ? 63.130 22.385 -27.968 1.00 40.51 539 ARG A O 1
ATOM 1731 N N . LYS A 1 233 ? 63.321 23.421 -25.973 1.00 37.96 540 LYS A N 1
ATOM 1732 C CA . LYS A 1 233 ? 63.440 24.789 -26.491 1.00 36.46 540 LYS A CA 1
ATOM 1733 C C . LYS A 1 233 ? 64.859 25.327 -26.706 1.00 32.95 540 LYS A C 1
ATOM 1734 O O . LYS A 1 233 ? 65.051 26.537 -26.863 1.00 32.62 540 LYS A O 1
ATOM 1740 N N . GLY A 1 234 ? 65.830 24.424 -26.755 1.00 30.79 541 GLY A N 1
ATOM 1741 C CA . GLY A 1 234 ? 67.162 24.712 -27.275 1.00 29.28 541 GLY A CA 1
ATOM 1742 C C . GLY A 1 234 ? 68.294 24.788 -26.263 1.00 27.92 541 GLY A C 1
ATOM 1743 O O . GLY A 1 234 ? 69.401 25.142 -26.634 1.00 26.82 541 GLY A O 1
ATOM 1744 N N . ALA A 1 235 ? 68.042 24.436 -25.001 1.00 27.96 542 ALA A N 1
ATOM 1745 C CA . ALA A 1 235 ? 69.127 24.354 -24.008 1.00 27.57 542 ALA A CA 1
ATOM 1746 C C . ALA A 1 235 ? 70.233 23.378 -24.419 1.00 27.36 542 ALA A C 1
ATOM 1747 O O . ALA A 1 235 ? 69.980 22.243 -24.862 1.00 27.97 542 ALA A O 1
ATOM 1749 N N . ASN A 1 236 ? 71.471 23.836 -24.281 1.00 27.57 543 ASN A N 1
ATOM 1750 C CA . ASN A 1 236 ? 72.644 23.013 -24.514 1.00 28.29 543 ASN A CA 1
ATOM 1751 C C . ASN A 1 236 ? 72.795 22.062 -23.325 1.00 28.10 543 ASN A C 1
ATOM 1752 O O . ASN A 1 236 ? 73.085 22.496 -22.200 1.00 27.42 543 ASN A O 1
ATOM 1757 N N . VAL A 1 237 ? 72.599 20.771 -23.601 1.00 28.12 544 VAL A N 1
ATOM 1758 C CA . VAL A 1 237 ? 72.603 19.715 -22.592 1.00 28.13 544 VAL A CA 1
ATOM 1759 C C . VAL A 1 237 ? 73.967 19.515 -21.940 1.00 28.15 544 VAL A C 1
ATOM 1760 O O . VAL A 1 237 ? 74.030 19.050 -20.786 1.00 27.46 544 VAL A O 1
ATOM 1764 N N . ASN A 1 238 ? 75.048 19.826 -22.677 1.00 27.21 545 ASN A N 1
ATOM 1765 C CA . ASN A 1 238 ? 76.403 19.640 -22.189 1.00 27.75 545 ASN A CA 1
ATOM 1766 C C . ASN A 1 238 ? 77.145 20.955 -21.837 1.00 27.35 545 ASN A C 1
ATOM 1767 O O . ASN A 1 238 ? 78.364 20.946 -21.736 1.00 26.46 545 ASN A O 1
ATOM 1772 N N . GLU A 1 239 ? 76.415 22.061 -21.659 1.00 27.81 546 GLU A N 1
ATOM 1773 C CA . GLU A 1 239 ? 77.022 23.376 -21.384 1.00 28.33 546 GLU A CA 1
ATOM 1774 C C . GLU A 1 239 ? 77.805 23.296 -20.078 1.00 27.74 546 GLU A C 1
ATOM 1775 O O . GLU A 1 239 ? 77.318 22.749 -19.101 1.00 26.12 546 GLU A O 1
ATOM 1781 N N . LYS A 1 240 ? 79.001 23.868 -20.072 1.00 27.17 547 LYS A N 1
ATOM 1782 C CA . LYS A 1 240 ? 79.895 23.766 -18.921 1.00 27.49 547 LYS A CA 1
ATOM 1783 C C . LYS A 1 240 ? 79.900 25.099 -18.206 1.00 26.01 547 LYS A C 1
ATOM 1784 O O . LYS A 1 240 ? 79.955 26.154 -18.842 1.00 25.43 547 LYS A O 1
ATOM 1790 N N . ASN A 1 241 ? 79.816 25.066 -16.885 1.00 24.87 548 ASN A N 1
ATOM 1791 C CA . ASN A 1 241 ? 80.017 26.274 -16.105 1.00 25.55 548 ASN A CA 1
ATOM 1792 C C . ASN A 1 241 ? 81.538 26.545 -15.945 1.00 26.62 548 ASN A C 1
ATOM 1793 O O . ASN A 1 241 ? 82.375 25.835 -16.534 1.00 24.33 548 ASN A O 1
ATOM 1798 N N . LYS A 1 242 ? 81.864 27.557 -15.140 1.00 28.33 549 LYS A N 1
ATOM 1799 C CA . LYS A 1 242 ? 83.239 28.000 -14.846 1.00 30.92 549 LYS A CA 1
ATOM 1800 C C . LYS A 1 242 ? 84.143 26.875 -14.373 1.00 29.81 549 LYS A C 1
ATOM 1801 O O . LYS A 1 242 ? 85.325 26.854 -14.702 1.00 30.04 549 LYS A O 1
ATOM 1807 N N . ASP A 1 243 ? 83.582 25.948 -13.599 1.00 28.91 550 ASP A N 1
ATOM 1808 C CA . ASP A 1 243 ? 84.302 24.782 -13.119 1.00 28.93 550 ASP A CA 1
ATOM 1809 C C . ASP A 1 243 ? 84.211 23.555 -14.037 1.00 26.10 550 ASP A C 1
ATOM 1810 O O . ASP A 1 243 ? 84.525 22.435 -13.622 1.00 25.37 550 ASP A O 1
ATOM 1815 N N . PHE A 1 244 ? 83.825 23.761 -15.294 1.00 24.59 551 PHE A N 1
ATOM 1816 C CA . PHE A 1 244 ? 83.647 22.667 -16.264 1.00 23.76 551 PHE A CA 1
ATOM 1817 C C . PHE A 1 244 ? 82.614 21.625 -15.836 1.00 23.65 551 PHE A C 1
ATOM 1818 O O . PHE A 1 244 ? 82.654 20.489 -16.302 1.00 23.95 551 PHE A O 1
ATOM 1826 N N . MET A 1 245 ? 81.651 22.023 -15.011 1.00 24.28 552 MET A N 1
ATOM 1827 C CA . MET A 1 245 ? 80.546 21.133 -14.646 1.00 24.85 552 MET A CA 1
ATOM 1828 C C . MET A 1 245 ? 79.405 21.298 -15.648 1.00 23.74 552 MET A C 1
ATOM 1829 O O . MET A 1 245 ? 78.967 22.405 -15.938 1.00 22.30 552 MET A O 1
ATOM 1834 N N . THR A 1 246 ? 78.977 20.171 -16.197 1.00 23.55 553 THR A N 1
ATOM 1835 C CA . THR A 1 246 ? 77.773 20.103 -16.987 1.00 23.43 553 THR A CA 1
ATOM 1836 C C . THR A 1 246 ? 76.550 19.989 -16.050 1.00 23.37 553 THR A C 1
ATOM 1837 O O . THR A 1 246 ? 76.687 19.715 -14.835 1.00 22.67 553 THR A O 1
ATOM 1841 N N . PRO A 1 247 ? 75.344 20.207 -16.592 1.00 23.36 554 PRO A N 1
ATOM 1842 C CA . PRO A 1 247 ? 74.126 19.886 -15.817 1.00 23.94 554 PRO A CA 1
ATOM 1843 C C . PRO A 1 247 ? 74.141 18.476 -15.217 1.00 24.07 554 PRO A C 1
ATOM 1844 O O . PRO A 1 247 ? 73.694 18.309 -14.083 1.00 25.94 554 PRO A O 1
ATOM 1848 N N . LEU A 1 248 ? 74.749 17.498 -15.893 1.00 24.03 555 LEU A N 1
ATOM 1849 C CA . LEU A 1 248 ? 74.829 16.144 -15.351 1.00 24.47 555 LEU A CA 1
ATOM 1850 C C . LEU A 1 248 ? 75.644 16.093 -14.055 1.00 24.44 555 LEU A C 1
ATOM 1851 O O . LEU A 1 248 ? 75.211 15.446 -13.098 1.00 24.49 555 LEU A O 1
ATOM 1856 N N . HIS A 1 249 ? 76.791 16.792 -14.007 1.00 23.85 556 HIS A N 1
ATOM 1857 C CA . HIS A 1 249 ? 77.601 16.901 -12.781 1.00 23.78 556 HIS A CA 1
ATOM 1858 C C . HIS A 1 249 ? 76.737 17.512 -11.657 1.00 24.81 556 HIS A C 1
ATOM 1859 O O . HIS A 1 249 ? 76.750 17.043 -10.521 1.00 24.91 556 HIS A O 1
ATOM 1866 N N . VAL A 1 250 ? 76.016 18.585 -11.987 1.00 24.73 557 VAL A N 1
ATOM 1867 C CA . VAL A 1 250 ? 75.191 19.303 -11.021 1.00 26.02 557 VAL A CA 1
ATOM 1868 C C . VAL A 1 250 ? 74.077 18.389 -10.451 1.00 26.78 557 VAL A C 1
ATOM 1869 O O . VAL A 1 250 ? 73.932 18.254 -9.229 1.00 27.12 557 VAL A O 1
ATOM 1873 N N . ALA A 1 251 ? 73.347 17.715 -11.332 1.00 27.05 558 ALA A N 1
ATOM 1874 C CA . ALA A 1 251 ? 72.298 16.769 -10.924 1.00 28.09 558 ALA A CA 1
ATOM 1875 C C . ALA A 1 251 ? 72.839 15.581 -10.124 1.00 29.50 558 ALA A C 1
ATOM 1876 O O . ALA A 1 251 ? 72.291 15.209 -9.076 1.00 30.10 558 ALA A O 1
ATOM 1878 N N . ALA A 1 252 ? 73.941 15.006 -10.597 1.00 29.32 559 ALA A N 1
ATOM 1879 C CA . ALA A 1 252 ? 74.535 13.832 -9.974 1.00 30.36 559 ALA A CA 1
ATOM 1880 C C . ALA A 1 252 ? 75.019 14.073 -8.545 1.00 31.73 559 ALA A C 1
ATOM 1881 O O . ALA A 1 252 ? 74.799 13.229 -7.679 1.00 32.31 559 ALA A O 1
ATOM 1883 N N . GLU A 1 253 ? 75.645 15.216 -8.286 1.00 32.15 560 GLU A N 1
ATOM 1884 C CA . GLU A 1 253 ? 76.173 15.473 -6.953 1.00 34.06 560 GLU A CA 1
ATOM 1885 C C . GLU A 1 253 ? 75.062 15.754 -5.918 1.00 34.51 560 GLU A C 1
ATOM 1886 O O . GLU A 1 253 ? 75.291 15.607 -4.719 1.00 33.23 560 GLU A O 1
ATOM 1892 N N . ARG A 1 254 ? 73.883 16.162 -6.398 1.00 34.07 561 ARG A N 1
ATOM 1893 C CA . ARG A 1 254 ? 72.703 16.381 -5.547 1.00 35.78 561 ARG A CA 1
ATOM 1894 C C . ARG A 1 254 ? 71.725 15.208 -5.486 1.00 35.12 561 ARG A C 1
ATOM 1895 O O . ARG A 1 254 ? 70.677 15.331 -4.867 1.00 35.84 561 ARG A O 1
ATOM 1903 N N . ALA A 1 255 ? 72.045 14.094 -6.142 1.00 34.38 562 ALA A N 1
ATOM 1904 C CA . ALA A 1 255 ? 71.134 12.955 -6.276 1.00 34.81 562 ALA A CA 1
ATOM 1905 C C . ALA A 1 255 ? 69.797 13.352 -6.881 1.00 35.27 562 ALA A C 1
ATOM 1906 O O . ALA A 1 255 ? 68.768 12.786 -6.492 1.00 36.28 562 ALA A O 1
ATOM 1908 N N . HIS A 1 256 ? 69.783 14.302 -7.821 1.00 33.54 563 HIS A N 1
ATOM 1909 C CA . HIS A 1 256 ? 68.522 14.644 -8.492 1.00 34.21 563 HIS A CA 1
ATOM 1910 C C . HIS A 1 256 ? 68.351 13.692 -9.666 1.00 34.49 563 HIS A C 1
ATOM 1911 O O . HIS A 1 256 ? 68.624 14.031 -10.816 1.00 33.44 563 HIS A O 1
ATOM 1918 N N . ASN A 1 257 ? 67.916 12.479 -9.352 1.00 35.34 564 ASN A N 1
ATOM 1919 C CA . ASN A 1 257 ? 67.891 11.381 -10.320 1.00 36.45 564 ASN A CA 1
ATOM 1920 C C . ASN A 1 257 ? 66.894 11.551 -11.463 1.00 37.10 564 ASN A C 1
ATOM 1921 O O . ASN A 1 257 ? 67.178 11.132 -12.586 1.00 36.85 564 ASN A O 1
ATOM 1926 N N . ASP A 1 258 ? 65.736 12.139 -11.190 1.00 38.74 565 ASP A N 1
ATOM 1927 C CA . ASP A 1 258 ? 64.726 12.320 -12.240 1.00 40.50 565 ASP A CA 1
ATOM 1928 C C . ASP A 1 258 ? 65.281 13.177 -13.403 1.00 40.09 565 ASP A C 1
ATOM 1929 O O . ASP A 1 258 ? 65.145 12.790 -14.565 1.00 40.25 565 ASP A O 1
ATOM 1934 N N . VAL A 1 259 ? 65.939 14.294 -13.078 1.00 38.92 566 VAL A N 1
ATOM 1935 C CA . VAL A 1 259 ? 66.540 15.152 -14.114 1.00 38.72 566 VAL A CA 1
ATOM 1936 C C . VAL A 1 259 ? 67.761 14.516 -14.781 1.00 38.92 566 VAL A C 1
ATOM 1937 O O . VAL A 1 259 ? 67.997 14.777 -15.946 1.00 37.93 566 VAL A O 1
ATOM 1941 N N . MET A 1 260 ? 68.514 13.668 -14.075 1.00 39.25 567 MET A N 1
ATOM 1942 C CA . MET A 1 260 ? 69.595 12.905 -14.726 1.00 39.68 567 MET A CA 1
ATOM 1943 C C . MET A 1 260 ? 69.081 12.051 -15.877 1.00 40.46 567 MET A C 1
ATOM 1944 O O . MET A 1 260 ? 69.745 11.952 -16.906 1.00 39.11 567 MET A O 1
ATOM 1949 N N . GLU A 1 261 ? 67.919 11.418 -15.685 1.00 42.47 568 GLU A N 1
ATOM 1950 C CA . GLU A 1 261 ? 67.239 10.658 -16.756 1.00 43.40 568 GLU A CA 1
ATOM 1951 C C . GLU A 1 261 ? 66.952 11.511 -17.985 1.00 41.68 568 GLU A C 1
ATOM 1952 O O . GLU A 1 261 ? 67.210 11.095 -19.108 1.00 43.14 568 GLU A O 1
ATOM 1958 N N . VAL A 1 262 ? 66.419 12.703 -17.763 1.00 39.63 569 VAL A N 1
ATOM 1959 C CA . VAL A 1 262 ? 66.123 13.648 -18.836 1.00 38.89 569 VAL A CA 1
ATOM 1960 C C . VAL A 1 262 ? 67.394 14.045 -19.595 1.00 36.68 569 VAL A C 1
ATOM 1961 O O . VAL A 1 262 ? 67.408 14.087 -20.832 1.00 34.45 569 VAL A O 1
ATOM 1965 N N . LEU A 1 263 ? 68.458 14.330 -18.841 1.00 35.04 570 LEU A N 1
ATOM 1966 C CA . LEU A 1 263 ? 69.724 14.740 -19.441 1.00 33.49 570 LEU A CA 1
ATOM 1967 C C . LEU A 1 263 ? 70.289 13.606 -20.300 1.00 34.41 570 LEU A C 1
ATOM 1968 O O . LEU A 1 263 ? 70.708 13.829 -21.431 1.00 32.67 570 LEU A O 1
ATOM 1973 N N . HIS A 1 264 ? 70.248 12.390 -19.768 1.00 36.83 571 HIS A N 1
ATOM 1974 C CA . HIS A 1 264 ? 70.684 11.200 -20.500 1.00 40.17 571 HIS A CA 1
ATOM 1975 C C . HIS A 1 264 ? 69.946 11.036 -21.815 1.00 42.47 571 HIS A C 1
ATOM 1976 O O . HIS A 1 264 ? 70.565 10.776 -22.853 1.00 41.63 571 HIS A O 1
ATOM 1983 N N . LYS A 1 265 ? 68.625 11.197 -21.739 1.00 44.96 572 LYS A N 1
ATOM 1984 C CA . LYS A 1 265 ? 67.733 11.085 -22.887 1.00 47.95 572 LYS A CA 1
ATOM 1985 C C . LYS A 1 265 ? 68.049 12.134 -23.956 1.00 46.34 572 LYS A C 1
ATOM 1986 O O . LYS A 1 265 ? 67.842 11.874 -25.133 1.00 47.36 572 LYS A O 1
ATOM 1992 N N . HIS A 1 266 ? 68.555 13.308 -23.555 1.00 43.41 573 HIS A N 1
ATOM 1993 C CA . HIS A 1 266 ? 68.902 14.371 -24.505 1.00 40.43 573 HIS A CA 1
ATOM 1994 C C . HIS A 1 266 ? 70.370 14.404 -24.935 1.00 38.00 573 HIS A C 1
ATOM 1995 O O . HIS A 1 266 ? 70.819 15.395 -25.500 1.00 36.23 573 HIS A O 1
ATOM 2002 N N . GLY A 1 267 ? 71.096 13.320 -24.692 1.00 36.80 574 GLY A N 1
ATOM 2003 C CA . GLY A 1 267 ? 72.450 13.185 -25.170 1.00 36.57 574 GLY A CA 1
ATOM 2004 C C . GLY A 1 267 ? 73.511 13.717 -24.227 1.00 35.12 574 GLY A C 1
ATOM 2005 O O . GLY A 1 267 ? 74.594 14.033 -24.688 1.00 35.43 574 GLY A O 1
ATOM 2006 N N . ALA A 1 268 ? 73.232 13.780 -22.923 1.00 33.94 575 ALA A N 1
ATOM 2007 C CA . ALA A 1 268 ? 74.257 14.192 -21.951 1.00 34.06 575 ALA A CA 1
ATOM 2008 C C . ALA A 1 268 ? 75.461 13.294 -22.069 1.00 34.56 575 ALA A C 1
ATOM 2009 O O . ALA A 1 268 ? 75.346 12.062 -22.157 1.00 33.72 575 ALA A O 1
ATOM 2011 N N . LYS A 1 269 ? 76.627 13.918 -22.047 1.00 33.45 576 LYS A N 1
ATOM 2012 C CA . LYS A 1 269 ? 77.862 13.204 -22.191 1.00 35.05 576 LYS A CA 1
ATOM 2013 C C . LYS A 1 269 ? 78.272 12.648 -20.810 1.00 34.56 576 LYS A C 1
ATOM 2014 O O . LYS A 1 269 ? 78.681 13.410 -19.905 1.00 33.07 576 LYS A O 1
ATOM 2020 N N . MET A 1 270 ? 78.144 11.332 -20.651 1.00 33.55 577 MET A N 1
ATOM 2021 C CA . MET A 1 270 ? 78.333 10.661 -19.355 1.00 34.12 577 MET A CA 1
ATOM 2022 C C . MET A 1 270 ? 79.722 10.842 -18.767 1.00 31.89 577 MET A C 1
ATOM 2023 O O . MET A 1 270 ? 79.866 10.954 -17.558 1.00 31.76 577 MET A O 1
ATOM 2028 N N . ASN A 1 271 ? 80.740 10.846 -19.618 1.00 30.42 578 ASN A N 1
ATOM 2029 C CA . ASN A 1 271 ? 82.126 10.904 -19.151 1.00 29.84 578 ASN A CA 1
ATOM 2030 C C . ASN A 1 271 ? 82.769 12.298 -19.295 1.00 27.83 578 ASN A C 1
ATOM 2031 O O . ASN A 1 271 ? 83.986 12.406 -19.281 1.00 27.58 578 ASN A O 1
ATOM 2036 N N . ALA A 1 272 ? 81.954 13.354 -19.384 1.00 26.53 579 ALA A N 1
ATOM 2037 C CA . ALA A 1 272 ? 82.460 14.733 -19.399 1.00 25.68 579 ALA A CA 1
ATOM 2038 C C . ALA A 1 272 ? 83.219 14.971 -18.076 1.00 25.03 579 ALA A C 1
ATOM 2039 O O . ALA A 1 272 ? 82.821 14.477 -17.018 1.00 24.62 579 ALA A O 1
ATOM 2041 N N . LEU A 1 273 ? 84.329 15.685 -18.178 1.00 24.17 580 LEU A N 1
ATOM 2042 C CA . LEU A 1 273 ? 85.256 15.873 -17.065 1.00 23.66 580 LEU A CA 1
ATOM 2043 C C . LEU A 1 273 ? 85.156 17.303 -16.590 1.00 22.94 580 LEU A C 1
ATOM 2044 O O . LEU A 1 273 ? 85.196 18.244 -17.401 1.00 23.33 580 LEU A O 1
ATOM 2049 N N . ASP A 1 274 ? 85.006 17.470 -15.278 1.00 22.70 581 ASP A N 1
ATOM 2050 C CA . ASP A 1 274 ? 85.059 18.790 -14.676 1.00 22.69 581 ASP A CA 1
ATOM 2051 C C . ASP A 1 274 ? 86.523 19.265 -14.621 1.00 22.95 581 ASP A C 1
ATOM 2052 O O . ASP A 1 274 ? 87.397 18.576 -15.147 1.00 21.84 581 ASP A O 1
ATOM 2057 N N . SER A 1 275 ? 86.780 20.423 -14.015 1.00 22.94 582 SER A N 1
ATOM 2058 C CA . SER A 1 275 ? 88.145 20.979 -13.964 1.00 23.96 582 SER A CA 1
ATOM 2059 C C . SER A 1 275 ? 89.080 20.164 -13.053 1.00 24.37 582 SER A C 1
ATOM 2060 O O . SER A 1 275 ? 90.285 20.327 -13.116 1.00 24.71 582 SER A O 1
ATOM 2063 N N . LEU A 1 276 ? 88.530 19.281 -12.223 1.00 24.64 583 LEU A N 1
ATOM 2064 C CA . LEU A 1 276 ? 89.319 18.303 -11.476 1.00 25.72 583 LEU A CA 1
ATOM 2065 C C . LEU A 1 276 ? 89.464 16.934 -12.158 1.00 24.79 583 LEU A C 1
ATOM 2066 O O . LEU A 1 276 ? 90.003 16.008 -11.577 1.00 24.77 583 LEU A O 1
ATOM 2071 N N . GLY A 1 277 ? 89.039 16.818 -13.408 1.00 23.95 584 GLY A N 1
ATOM 2072 C CA . GLY A 1 277 ? 89.141 15.574 -14.139 1.00 23.97 584 GLY A CA 1
ATOM 2073 C C . GLY A 1 277 ? 88.111 14.560 -13.666 1.00 24.13 584 GLY A C 1
ATOM 2074 O O . GLY A 1 277 ? 88.306 13.363 -13.866 1.00 24.96 584 GLY A O 1
ATOM 2075 N N . GLN A 1 278 ? 87.025 15.035 -13.042 1.00 23.46 585 GLN A N 1
ATOM 2076 C CA . GLN A 1 278 ? 86.009 14.155 -12.453 1.00 23.59 585 GLN A CA 1
ATOM 2077 C C . GLN A 1 278 ? 84.795 14.035 -13.349 1.00 23.51 585 GLN A C 1
ATOM 2078 O O . GLN A 1 278 ? 84.390 15.005 -13.971 1.00 23.27 585 GLN A O 1
ATOM 2084 N N . THR A 1 279 ? 84.207 12.851 -13.390 1.00 23.69 586 THR A N 1
ATOM 2085 C CA . THR A 1 279 ? 82.898 12.663 -13.988 1.00 23.98 586 THR A CA 1
ATOM 2086 C C . THR A 1 279 ? 81.781 12.946 -12.985 1.00 23.79 586 THR A C 1
ATOM 2087 O O . THR A 1 279 ? 82.002 13.089 -11.779 1.00 23.51 586 THR A O 1
ATOM 2091 N N . ALA A 1 280 ? 80.563 12.987 -13.499 1.00 23.79 587 ALA A N 1
ATOM 2092 C CA . ALA A 1 280 ? 79.385 13.018 -12.639 1.00 24.72 587 ALA A CA 1
ATOM 2093 C C . ALA A 1 280 ? 79.396 11.825 -11.661 1.00 25.77 587 ALA A C 1
ATOM 2094 O O . ALA A 1 280 ? 78.989 11.971 -10.517 1.00 25.39 587 ALA A O 1
ATOM 2096 N N . LEU A 1 281 ? 79.900 10.675 -12.116 1.00 26.32 588 LEU A N 1
ATOM 2097 C CA . LEU A 1 281 ? 80.017 9.497 -11.292 1.00 27.62 588 LEU A CA 1
ATOM 2098 C C . LEU A 1 281 ? 80.989 9.684 -10.117 1.00 27.50 588 LEU A C 1
ATOM 2099 O O . LEU A 1 281 ? 80.665 9.257 -9.011 1.00 27.90 588 LEU A O 1
ATOM 2104 N N . HIS A 1 282 ? 82.146 10.335 -10.330 1.00 26.18 589 HIS A N 1
ATOM 2105 C CA . HIS A 1 282 ? 83.009 10.714 -9.197 1.00 26.12 589 HIS A CA 1
ATOM 2106 C C . HIS A 1 282 ? 82.237 11.526 -8.151 1.00 26.37 589 HIS A C 1
ATOM 2107 O O . HIS A 1 282 ? 82.400 11.322 -6.944 1.00 25.90 589 HIS A O 1
ATOM 2114 N N . ARG A 1 283 ? 81.464 12.506 -8.622 1.00 26.01 590 ARG A N 1
ATOM 2115 C CA . ARG A 1 283 ? 80.756 13.407 -7.735 1.00 27.49 590 ARG A CA 1
ATOM 2116 C C . ARG A 1 283 ? 79.632 12.680 -6.980 1.00 28.29 590 ARG A C 1
ATOM 2117 O O . ARG A 1 283 ? 79.459 12.902 -5.790 1.00 29.08 590 ARG A O 1
ATOM 2125 N N . ALA A 1 284 ? 78.904 11.794 -7.666 1.00 27.95 591 ALA A N 1
ATOM 2126 C CA . ALA A 1 284 ? 77.879 10.977 -7.017 1.00 29.12 591 ALA A CA 1
ATOM 2127 C C . ALA A 1 284 ? 78.495 10.066 -5.942 1.00 29.39 591 ALA A C 1
ATOM 2128 O O . ALA A 1 284 ? 78.007 10.004 -4.833 1.00 30.45 591 ALA A O 1
ATOM 2130 N N . ALA A 1 285 ? 79.596 9.414 -6.291 1.00 29.50 592 ALA A N 1
ATOM 2131 C CA . ALA A 1 285 ? 80.341 8.530 -5.400 1.00 29.94 592 ALA A CA 1
ATOM 2132 C C . ALA A 1 285 ? 80.879 9.217 -4.141 1.00 30.50 592 ALA A C 1
ATOM 2133 O O . ALA A 1 285 ? 80.715 8.709 -3.043 1.00 30.40 592 ALA A O 1
ATOM 2135 N N . LEU A 1 286 ? 81.525 10.356 -4.334 1.00 31.35 593 LEU A N 1
ATOM 2136 C CA . LEU A 1 286 ? 82.018 11.220 -3.269 1.00 33.30 593 LEU A CA 1
ATOM 2137 C C . LEU A 1 286 ? 80.925 11.657 -2.276 1.00 34.60 593 LEU A C 1
ATOM 2138 O O . LEU A 1 286 ? 81.152 11.672 -1.064 1.00 34.45 593 LEU A O 1
ATOM 2143 N N . ALA A 1 287 ? 79.728 11.974 -2.788 1.00 34.62 594 ALA A N 1
ATOM 2144 C CA . ALA A 1 287 ? 78.582 12.339 -1.953 1.00 35.19 594 ALA A CA 1
ATOM 2145 C C . ALA A 1 287 ? 77.805 11.129 -1.379 1.00 37.01 594 ALA A C 1
ATOM 2146 O O . ALA A 1 287 ? 76.884 11.315 -0.598 1.00 38.32 594 ALA A O 1
ATOM 2148 N N . GLY A 1 288 ? 78.161 9.900 -1.754 1.00 36.98 595 GLY A N 1
ATOM 2149 C CA . GLY A 1 288 ? 77.471 8.716 -1.244 1.00 37.54 595 GLY A CA 1
ATOM 2150 C C . GLY A 1 288 ? 76.070 8.441 -1.778 1.00 38.10 595 GLY A C 1
ATOM 2151 O O . GLY A 1 288 ? 75.282 7.754 -1.119 1.00 38.67 595 GLY A O 1
ATOM 2152 N N . HIS A 1 289 ? 75.761 8.950 -2.973 1.00 36.95 596 HIS A N 1
ATOM 2153 C CA . HIS A 1 289 ? 74.440 8.792 -3.587 1.00 37.42 596 HIS A CA 1
ATOM 2154 C C . HIS A 1 289 ? 74.357 7.466 -4.354 1.00 38.74 596 HIS A C 1
ATOM 2155 O O . HIS A 1 289 ? 74.796 7.374 -5.513 1.00 37.75 596 HIS A O 1
ATOM 2162 N N . LEU A 1 290 ? 73.787 6.449 -3.700 1.00 39.92 597 LEU A N 1
ATOM 2163 C CA . LEU A 1 290 ? 73.879 5.070 -4.174 1.00 40.48 597 LEU A CA 1
ATOM 2164 C C . LEU A 1 290 ? 73.094 4.823 -5.454 1.00 40.23 597 LEU A C 1
ATOM 2165 O O . LEU A 1 290 ? 73.634 4.267 -6.400 1.00 38.90 597 LEU A O 1
ATOM 2170 N N . GLN A 1 291 ? 71.839 5.251 -5.496 1.00 41.60 598 GLN A N 1
ATOM 2171 C CA . GLN A 1 291 ? 71.006 5.053 -6.692 1.00 42.13 598 GLN A CA 1
ATOM 2172 C C . GLN A 1 291 ? 71.542 5.871 -7.883 1.00 40.55 598 GLN A C 1
ATOM 2173 O O . GLN A 1 291 ? 71.568 5.395 -9.023 1.00 40.68 598 GLN A O 1
ATOM 2179 N N . THR A 1 292 ? 72.003 7.080 -7.598 1.00 38.34 599 THR A N 1
ATOM 2180 C CA . THR A 1 292 ? 72.652 7.926 -8.588 1.00 36.15 599 THR A CA 1
ATOM 2181 C C . THR A 1 292 ? 73.808 7.194 -9.292 1.00 36.00 599 THR A C 1
ATOM 2182 O O . THR A 1 292 ? 73.881 7.190 -10.514 1.00 35.39 599 THR A O 1
ATOM 2186 N N . CYS A 1 293 ? 74.679 6.549 -8.516 1.00 36.52 600 CYS A N 1
ATOM 2187 C CA . CYS A 1 293 ? 75.792 5.745 -9.066 1.00 36.36 600 CYS A CA 1
ATOM 2188 C C . CYS A 1 293 ? 75.318 4.566 -9.945 1.00 37.93 600 CYS A C 1
ATOM 2189 O O . CYS A 1 293 ? 75.835 4.369 -11.056 1.00 37.19 600 CYS A O 1
ATOM 2192 N N . ARG A 1 294 ? 74.332 3.813 -9.468 1.00 39.22 601 ARG A N 1
ATOM 2193 C CA . ARG A 1 294 ? 73.798 2.701 -10.245 1.00 41.12 601 ARG A CA 1
ATOM 2194 C C . ARG A 1 294 ? 73.312 3.245 -11.585 1.00 39.99 601 ARG A C 1
ATOM 2195 O O . ARG A 1 294 ? 73.722 2.776 -12.647 1.00 40.69 601 ARG A O 1
ATOM 2203 N N . LEU A 1 295 ? 72.434 4.241 -11.519 1.00 39.15 602 LEU A N 1
ATOM 2204 C CA . LEU A 1 295 ? 71.901 4.891 -12.697 1.00 39.23 602 LEU A CA 1
ATOM 2205 C C . LEU A 1 295 ? 72.979 5.353 -13.665 1.00 38.02 602 LEU A C 1
ATOM 2206 O O . LEU A 1 295 ? 72.891 5.085 -14.858 1.00 37.25 602 LEU A O 1
ATOM 2211 N N . LEU A 1 296 ? 73.991 6.049 -13.153 1.00 36.63 603 LEU A N 1
ATOM 2212 C CA . LEU A 1 296 ? 75.074 6.540 -14.006 1.00 35.92 603 LEU A CA 1
ATOM 2213 C C . LEU A 1 296 ? 75.827 5.398 -14.704 1.00 36.50 603 LEU A C 1
ATOM 2214 O O . LEU A 1 296 ? 76.151 5.513 -15.888 1.00 35.24 603 LEU A O 1
ATOM 2219 N N . LEU A 1 297 ? 76.083 4.310 -13.978 1.00 38.28 604 LEU A N 1
ATOM 2220 C CA . LEU A 1 297 ? 76.704 3.115 -14.557 1.00 40.55 604 LEU A CA 1
ATOM 2221 C C . LEU A 1 297 ? 75.854 2.511 -15.679 1.00 42.21 604 LEU A C 1
ATOM 2222 O O . LEU A 1 297 ? 76.390 2.104 -16.715 1.00 42.95 604 LEU A O 1
ATOM 2227 N N . SER A 1 298 ? 74.537 2.480 -15.474 1.00 43.06 605 SER A N 1
ATOM 2228 C CA . SER A 1 298 ? 73.599 1.935 -16.462 1.00 44.26 605 SER A CA 1
ATOM 2229 C C . SER A 1 298 ? 73.507 2.806 -17.722 1.00 44.27 605 SER A C 1
ATOM 2230 O O . SER A 1 298 ? 73.111 2.319 -18.777 1.00 45.76 605 SER A O 1
ATOM 2233 N N . TYR A 1 299 ? 73.852 4.088 -17.603 1.00 43.34 606 TYR A N 1
ATOM 2234 C CA . TYR A 1 299 ? 73.935 4.993 -18.742 1.00 42.78 606 TYR A CA 1
ATOM 2235 C C . TYR A 1 299 ? 75.267 4.923 -19.504 1.00 41.46 606 TYR A C 1
ATOM 2236 O O . TYR A 1 299 ? 75.419 5.584 -20.531 1.00 40.55 606 TYR A O 1
ATOM 2245 N N . GLY A 1 300 ? 76.222 4.150 -19.000 1.00 41.31 607 GLY A N 1
ATOM 2246 C CA . GLY A 1 300 ? 77.509 3.967 -19.636 1.00 41.31 607 GLY A CA 1
ATOM 2247 C C . GLY A 1 300 ? 78.614 4.862 -19.093 1.00 40.92 607 GLY A C 1
ATOM 2248 O O . GLY A 1 300 ? 79.587 5.096 -19.800 1.00 42.93 607 GLY A O 1
ATOM 2249 N N . SER A 1 301 ? 78.491 5.360 -17.853 1.00 38.96 608 SER A N 1
ATOM 2250 C CA . SER A 1 301 ? 79.595 6.084 -17.219 1.00 37.18 608 SER A CA 1
ATOM 2251 C C . SER A 1 301 ? 80.710 5.091 -16.963 1.00 37.46 608 SER A C 1
ATOM 2252 O O . SER A 1 301 ? 80.443 3.973 -16.540 1.00 37.73 608 SER A O 1
ATOM 2255 N N . ASP A 1 302 ? 81.951 5.521 -17.190 1.00 36.06 609 ASP A N 1
ATOM 2256 C CA . ASP A 1 302 ? 83.123 4.661 -17.133 1.00 35.55 609 ASP A CA 1
ATOM 2257 C C . ASP A 1 302 ? 83.716 4.735 -15.731 1.00 34.62 609 ASP A C 1
ATOM 2258 O O . ASP A 1 302 ? 84.224 5.801 -15.327 1.00 32.63 609 ASP A O 1
ATOM 2263 N N . PRO A 1 303 ? 83.675 3.604 -14.975 1.00 34.69 610 PRO A N 1
ATOM 2264 C CA . PRO A 1 303 ? 84.142 3.657 -13.596 1.00 34.16 610 PRO A CA 1
ATOM 2265 C C . PRO A 1 303 ? 85.657 3.751 -13.412 1.00 33.16 610 PRO A C 1
ATOM 2266 O O . PRO A 1 303 ? 86.098 4.055 -12.304 1.00 33.04 610 PRO A O 1
ATOM 2270 N N . SER A 1 304 ? 86.435 3.477 -14.459 1.00 32.53 611 SER A N 1
ATOM 2271 C CA . SER A 1 304 ? 87.887 3.457 -14.347 1.00 32.81 611 SER A CA 1
ATOM 2272 C C . SER A 1 304 ? 88.529 4.844 -14.471 1.00 31.54 611 SER A C 1
ATOM 2273 O O . SER A 1 304 ? 89.723 4.974 -14.188 1.00 31.55 611 SER A O 1
ATOM 2276 N N . ILE A 1 305 ? 87.765 5.878 -14.841 1.00 30.50 612 ILE A N 1
ATOM 2277 C CA . ILE A 1 305 ? 88.363 7.196 -15.066 1.00 29.97 612 ILE A CA 1
ATOM 2278 C C . ILE A 1 305 ? 89.033 7.718 -13.793 1.00 28.86 612 ILE A C 1
ATOM 2279 O O . ILE A 1 305 ? 88.454 7.710 -12.710 1.00 29.08 612 ILE A O 1
ATOM 2284 N N . ILE A 1 306 ? 90.283 8.129 -13.954 1.00 28.59 613 ILE A N 1
ATOM 2285 C CA . ILE A 1 306 ? 91.129 8.620 -12.881 1.00 28.71 613 ILE A CA 1
ATOM 2286 C C . ILE A 1 306 ? 91.151 10.145 -12.915 1.00 28.01 613 ILE A C 1
ATOM 2287 O O . ILE A 1 306 ? 91.525 10.759 -13.938 1.00 27.44 613 ILE A O 1
ATOM 2292 N N . SER A 1 307 ? 90.738 10.751 -11.801 1.00 27.69 614 SER A N 1
ATOM 2293 C CA . SER A 1 307 ? 90.702 12.201 -11.668 1.00 27.33 614 SER A CA 1
ATOM 2294 C C . SER A 1 307 ? 92.112 12.766 -11.668 1.00 29.20 614 SER A C 1
ATOM 2295 O O . SER A 1 307 ? 93.096 12.011 -11.499 1.00 27.77 614 SER A O 1
ATOM 2298 N N . LEU A 1 308 ? 92.208 14.092 -11.761 1.00 30.75 615 LEU A N 1
ATOM 2299 C CA . LEU A 1 308 ? 93.511 14.782 -11.645 1.00 33.42 615 LEU A CA 1
ATOM 2300 C C . LEU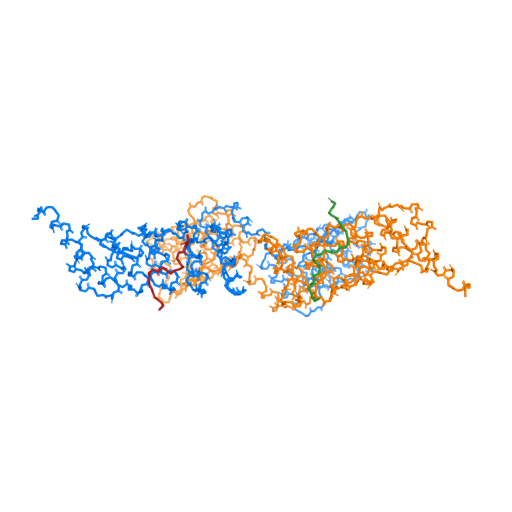 A 1 308 ? 94.175 14.651 -10.293 1.00 34.44 615 LEU A C 1
ATOM 2301 O O . LEU A 1 308 ? 95.392 14.780 -10.207 1.00 35.45 615 LEU A O 1
ATOM 2306 N N . GLN A 1 309 ? 93.404 14.382 -9.242 1.00 35.17 616 GLN A N 1
ATOM 2307 C CA . GLN A 1 309 ? 93.996 14.042 -7.935 1.00 36.58 616 GLN A CA 1
ATOM 2308 C C . GLN A 1 309 ? 94.400 12.565 -7.815 1.00 35.38 616 GLN A C 1
ATOM 2309 O O . GLN A 1 309 ? 94.866 12.129 -6.758 1.00 35.89 616 GLN A O 1
ATOM 2315 N N . GLY A 1 310 ? 94.206 11.795 -8.878 1.00 33.47 617 GLY A N 1
ATOM 2316 C CA . GLY A 1 310 ? 94.635 10.408 -8.937 1.00 33.53 617 GLY A CA 1
ATOM 2317 C C . GLY A 1 310 ? 93.623 9.404 -8.426 1.00 33.35 617 GLY A C 1
ATOM 2318 O O . GLY A 1 310 ? 94.018 8.310 -8.052 1.00 32.41 617 GLY A O 1
ATOM 2319 N N . PHE A 1 311 ? 92.325 9.743 -8.423 1.00 32.39 618 PHE A N 1
ATOM 2320 C CA . PHE A 1 311 ? 91.300 8.849 -7.851 1.00 32.65 618 PHE A CA 1
ATOM 2321 C C . PHE A 1 311 ? 90.266 8.382 -8.862 1.00 32.62 618 PHE A C 1
ATOM 2322 O O . PHE A 1 311 ? 89.745 9.182 -9.650 1.00 30.89 618 PHE A O 1
ATOM 2330 N N . THR A 1 312 ? 89.943 7.093 -8.807 1.00 32.05 619 THR A N 1
ATOM 2331 C CA . THR A 1 312 ? 88.692 6.606 -9.380 1.00 32.84 619 THR A CA 1
ATOM 2332 C C . THR A 1 312 ? 87.537 6.965 -8.443 1.00 32.37 619 THR A C 1
ATOM 2333 O O . THR A 1 312 ? 87.740 7.327 -7.283 1.00 32.25 619 THR A O 1
ATOM 2337 N N . ALA A 1 313 ? 86.320 6.856 -8.958 1.00 32.98 620 ALA A N 1
ATOM 2338 C CA . ALA A 1 313 ? 85.111 7.038 -8.160 1.00 32.92 620 ALA A CA 1
ATOM 2339 C C . ALA A 1 313 ? 85.091 6.134 -6.917 1.00 33.67 620 ALA A C 1
ATOM 2340 O O . ALA A 1 313 ? 84.768 6.583 -5.819 1.00 32.30 620 ALA A O 1
ATOM 2342 N N . ALA A 1 314 ? 85.467 4.874 -7.101 1.00 34.70 621 ALA A N 1
ATOM 2343 C CA . ALA A 1 314 ? 85.519 3.898 -5.996 1.00 36.29 621 ALA A CA 1
ATOM 2344 C C . ALA A 1 314 ? 86.495 4.277 -4.882 1.00 36.19 621 ALA A C 1
ATOM 2345 O O . ALA A 1 314 ? 86.213 4.054 -3.717 1.00 38.17 621 ALA A O 1
ATOM 2347 N N . GLN A 1 315 ? 87.623 4.886 -5.229 1.00 35.25 622 GLN A N 1
ATOM 2348 C CA . GLN A 1 315 ? 88.600 5.326 -4.237 1.00 34.89 622 GLN A CA 1
ATOM 2349 C C . GLN A 1 315 ? 88.161 6.554 -3.425 1.00 35.07 622 GLN A C 1
ATOM 2350 O O . GLN A 1 315 ? 88.796 6.887 -2.413 1.00 35.32 622 GLN A O 1
ATOM 2356 N N . MET A 1 316 ? 87.099 7.231 -3.880 1.00 34.26 623 MET A N 1
ATOM 2357 C CA . MET A 1 316 ? 86.498 8.368 -3.185 1.00 34.49 623 MET A CA 1
ATOM 2358 C C . MET A 1 316 ? 85.242 8.012 -2.398 1.00 34.32 623 MET A C 1
ATOM 2359 O O . MET A 1 316 ? 84.734 8.877 -1.651 1.00 36.24 623 MET A O 1
ATOM 2364 N N . GLY A 1 317 ? 84.717 6.794 -2.573 1.00 32.81 624 GLY A N 1
ATOM 2365 C CA . GLY A 1 317 ? 83.405 6.425 -2.053 1.00 33.45 624 GLY A CA 1
ATOM 2366 C C . GLY A 1 317 ? 83.381 5.511 -0.834 1.00 34.55 624 GLY A C 1
ATOM 2367 O O . GLY A 1 317 ? 84.398 4.906 -0.465 1.00 34.24 624 GLY A O 1
ATOM 2368 N N . ASN A 1 318 ? 82.207 5.431 -0.201 1.00 35.10 625 ASN A N 1
ATOM 2369 C CA . ASN A 1 318 ? 81.986 4.543 0.932 1.00 36.66 625 ASN A CA 1
ATOM 2370 C C . ASN A 1 318 ? 81.919 3.071 0.487 1.00 37.79 625 ASN A C 1
ATOM 2371 O O . ASN A 1 318 ? 81.972 2.780 -0.711 1.00 36.67 625 ASN A O 1
ATOM 2376 N N . GLU A 1 319 ? 81.827 2.158 1.457 1.00 39.44 626 GLU A N 1
ATOM 2377 C CA . GLU A 1 319 ? 81.757 0.714 1.187 1.00 40.96 626 GLU A CA 1
ATOM 2378 C C . GLU A 1 319 ? 80.649 0.337 0.190 1.00 40.64 626 GLU A C 1
ATOM 2379 O O . GLU A 1 319 ? 80.893 -0.428 -0.733 1.00 41.96 626 GLU A O 1
ATOM 2385 N N . ALA A 1 320 ? 79.445 0.863 0.389 1.00 39.95 627 ALA A N 1
ATOM 2386 C CA . ALA A 1 320 ? 78.318 0.588 -0.495 1.00 40.03 627 ALA A CA 1
ATOM 2387 C C . ALA A 1 320 ? 78.549 1.068 -1.941 1.00 39.89 627 ALA A C 1
ATOM 2388 O O . ALA A 1 320 ? 78.175 0.382 -2.899 1.00 40.06 627 ALA A O 1
ATOM 2390 N N . VAL A 1 321 ? 79.163 2.245 -2.087 1.00 38.56 628 VAL A N 1
ATOM 2391 C CA . VAL A 1 321 ? 79.561 2.761 -3.395 1.00 38.67 628 VAL A CA 1
ATOM 2392 C C . VAL A 1 321 ? 80.606 1.832 -4.023 1.00 38.98 628 VAL A C 1
ATOM 2393 O O . VAL A 1 321 ? 80.486 1.467 -5.180 1.00 38.84 628 VAL A O 1
ATOM 2397 N N . GLN A 1 322 ? 81.621 1.458 -3.254 1.00 41.28 629 GLN A N 1
ATOM 2398 C CA . GLN A 1 322 ? 82.681 0.558 -3.749 1.00 43.11 629 GLN A CA 1
ATOM 2399 C C . GLN A 1 322 ? 82.121 -0.768 -4.274 1.00 45.01 629 GLN A C 1
ATOM 2400 O O . GLN A 1 322 ? 82.580 -1.265 -5.302 1.00 44.65 629 GLN A O 1
ATOM 2406 N N . GLN A 1 323 ? 81.105 -1.302 -3.595 1.00 48.71 630 GLN A N 1
ATOM 2407 C CA . GLN A 1 323 ? 80.441 -2.541 -4.022 1.00 51.73 630 GLN A CA 1
ATOM 2408 C C . GLN A 1 323 ? 79.706 -2.347 -5.351 1.00 50.95 630 GLN A C 1
ATOM 2409 O O . GLN A 1 323 ? 79.911 -3.125 -6.286 1.00 50.01 630 GLN A O 1
ATOM 2415 N N . ILE A 1 324 ? 78.849 -1.326 -5.416 1.00 49.59 631 ILE A N 1
ATOM 2416 C CA . ILE A 1 324 ? 78.132 -0.971 -6.654 1.00 49.93 631 ILE A CA 1
ATOM 2417 C C . ILE A 1 324 ? 79.086 -0.848 -7.854 1.00 50.06 631 ILE A C 1
ATOM 2418 O O . ILE A 1 324 ? 78.784 -1.352 -8.940 1.00 49.87 631 ILE A O 1
ATOM 2423 N N . LEU A 1 325 ? 80.229 -0.191 -7.647 1.00 49.78 632 LEU A N 1
ATOM 2424 C CA . LEU A 1 325 ? 81.203 0.033 -8.716 1.00 51.22 632 LEU A CA 1
ATOM 2425 C C . LEU A 1 325 ? 82.019 -1.203 -9.105 1.00 54.38 632 LEU A C 1
ATOM 2426 O O . LEU A 1 325 ? 82.502 -1.272 -10.233 1.00 55.34 632 LEU A O 1
ATOM 2431 N N . SER A 1 326 ? 82.184 -2.160 -8.195 1.00 57.34 633 SER A N 1
ATOM 2432 C CA . SER A 1 326 ? 82.879 -3.406 -8.521 1.00 62.14 633 SER A CA 1
ATOM 2433 C C . SER A 1 326 ? 81.997 -4.455 -9.245 1.00 67.43 633 SER A C 1
ATOM 2434 O O . SER A 1 326 ? 82.516 -5.491 -9.660 1.00 72.08 633 SER A O 1
ATOM 2437 N N . GLU A 1 327 ? 80.691 -4.199 -9.392 1.00 72.22 634 GLU A N 1
ATOM 2438 C CA . GLU A 1 327 ? 79.784 -5.092 -10.151 1.00 75.35 634 GLU A CA 1
ATOM 2439 C C . GLU A 1 327 ? 80.177 -5.099 -11.627 1.00 75.13 634 GLU A C 1
ATOM 2440 O O . GLU A 1 327 ? 80.170 -4.054 -12.286 1.00 74.69 634 GLU A O 1
ATOM 2446 N N . ASP B 1 9 ? 84.613 78.943 23.992 1.00 98.83 316 ASP B N 1
ATOM 2447 C CA . ASP B 1 9 ? 85.789 79.302 23.129 1.00 100.17 316 ASP B CA 1
ATOM 2448 C C . ASP B 1 9 ? 86.734 78.123 22.800 1.00 100.67 316 ASP B C 1
ATOM 2449 O O . ASP B 1 9 ? 87.141 77.996 21.640 1.00 101.07 316 ASP B O 1
ATOM 2454 N N . PRO B 1 10 ? 87.094 77.270 23.799 1.00 100.82 317 PRO B N 1
ATOM 2455 C CA . PRO B 1 10 ? 87.935 76.090 23.473 1.00 99.50 317 PRO B CA 1
ATOM 2456 C C . PRO B 1 10 ? 87.238 75.029 22.596 1.00 96.80 317 PRO B C 1
ATOM 2457 O O . PRO B 1 10 ? 87.891 74.413 21.743 1.00 92.88 317 PRO B O 1
ATOM 2461 N N . SER B 1 11 ? 85.936 74.821 22.813 1.00 95.27 318 SER B N 1
ATOM 2462 C CA . SER B 1 11 ? 85.131 73.927 21.965 1.00 94.37 318 SER B CA 1
ATOM 2463 C C . SER B 1 11 ? 84.919 74.479 20.533 1.00 93.86 318 SER B C 1
ATOM 2464 O O . SER B 1 11 ? 84.758 73.693 19.594 1.00 93.29 318 SER B O 1
ATOM 2467 N N . ALA B 1 12 ? 84.935 75.810 20.374 1.00 92.72 319 ALA B N 1
ATOM 2468 C CA . ALA B 1 12 ? 84.769 76.472 19.059 1.00 90.49 319 ALA B CA 1
ATOM 2469 C C . ALA B 1 12 ? 86.060 76.554 18.224 1.00 88.94 319 ALA B C 1
ATOM 2470 O O . ALA B 1 12 ? 85.999 76.510 16.987 1.00 87.16 319 ALA B O 1
ATOM 2472 N N . LYS B 1 13 ? 87.210 76.697 18.888 1.00 87.42 320 LYS B N 1
ATOM 2473 C CA . LYS B 1 13 ? 88.521 76.714 18.202 1.00 86.96 320 LYS B CA 1
ATOM 2474 C C . LYS B 1 13 ? 88.873 75.358 17.581 1.00 84.80 320 LYS B C 1
ATOM 2475 O O . LYS B 1 13 ? 89.419 75.302 16.474 1.00 82.53 320 LYS B O 1
ATOM 2481 N N . ALA B 1 14 ? 88.574 74.283 18.317 1.00 83.40 321 ALA B N 1
ATOM 2482 C CA . ALA B 1 14 ? 88.773 72.906 17.840 1.00 82.89 321 ALA B CA 1
ATOM 2483 C C . ALA B 1 14 ? 87.882 72.587 16.630 1.00 81.53 321 ALA B C 1
ATOM 2484 O O . ALA B 1 14 ? 88.368 72.057 15.627 1.00 78.68 321 ALA B O 1
ATOM 2486 N N . VAL B 1 15 ? 86.593 72.927 16.741 1.00 80.64 322 VAL B N 1
ATOM 2487 C CA . VAL B 1 15 ? 85.613 72.731 15.658 1.00 80.51 322 VAL B CA 1
ATOM 2488 C C . VAL B 1 15 ? 85.981 73.551 14.402 1.00 81.41 322 VAL B C 1
ATOM 2489 O O . VAL B 1 15 ? 85.876 73.036 13.291 1.00 80.27 322 VAL B O 1
ATOM 2493 N N . LEU B 1 16 ? 86.427 74.798 14.578 1.00 82.92 323 LEU B N 1
ATOM 2494 C CA . LEU B 1 16 ? 86.786 75.664 13.438 1.00 84.28 323 LEU B CA 1
ATOM 2495 C C . LEU B 1 16 ? 87.943 75.099 12.588 1.00 84.71 323 LEU B C 1
ATOM 2496 O O . LEU B 1 16 ? 87.826 75.017 11.360 1.00 85.19 323 LEU B O 1
ATOM 2501 N N . THR B 1 17 ? 89.041 74.705 13.241 1.00 84.17 324 THR B N 1
ATOM 2502 C CA . THR B 1 17 ? 90.200 74.109 12.543 1.00 83.51 324 THR B CA 1
ATOM 2503 C C . THR B 1 17 ? 89.928 72.672 12.054 1.00 81.62 324 THR B C 1
ATOM 2504 O O . THR B 1 17 ? 90.490 72.244 11.040 1.00 80.41 324 THR B O 1
ATOM 2508 N N . GLY B 1 18 ? 89.068 71.939 12.768 1.00 80.33 325 GLY B N 1
ATOM 2509 C CA . GLY B 1 18 ? 88.527 70.657 12.282 1.00 78.82 325 GLY B CA 1
ATOM 2510 C C . GLY B 1 18 ? 87.724 70.782 10.988 1.00 77.42 325 GLY B C 1
ATOM 2511 O O . GLY B 1 18 ? 87.741 69.877 10.147 1.00 73.94 325 GLY B O 1
ATOM 2512 N N . GLU B 1 19 ? 87.019 71.905 10.836 1.00 78.16 326 GLU B N 1
ATOM 2513 C CA . GLU B 1 19 ? 86.305 72.227 9.592 1.00 78.67 326 GLU B CA 1
ATOM 2514 C C . GLU B 1 19 ? 87.243 72.565 8.427 1.00 78.01 326 GLU B C 1
ATOM 2515 O O . GLU B 1 19 ? 86.865 72.364 7.278 1.00 79.01 326 GLU B O 1
ATOM 2521 N N . TYR B 1 20 ? 88.438 73.093 8.704 1.00 78.41 327 TYR B N 1
ATOM 2522 C CA . TYR B 1 20 ? 89.449 73.281 7.649 1.00 79.39 327 TYR B CA 1
ATOM 2523 C C . TYR B 1 20 ? 90.099 71.950 7.234 1.00 77.61 327 TYR B C 1
ATOM 2524 O O . TYR B 1 20 ? 90.373 71.743 6.047 1.00 76.12 327 TYR B O 1
ATOM 2533 N N . LYS B 1 21 ? 90.362 71.073 8.208 1.00 76.51 328 LYS B N 1
ATOM 2534 C CA . LYS B 1 21 ? 90.857 69.710 7.926 1.00 75.97 328 LYS B CA 1
ATOM 2535 C C . LYS B 1 21 ? 89.956 68.978 6.911 1.00 72.54 328 LYS B C 1
ATOM 2536 O O . LYS B 1 21 ? 90.451 68.391 5.946 1.00 69.55 328 LYS B O 1
ATOM 2542 N N . LYS B 1 22 ? 88.646 69.030 7.167 1.00 70.60 329 LYS B N 1
ATOM 2543 C CA . LYS B 1 22 ? 87.596 68.514 6.266 1.00 70.00 329 LYS B CA 1
ATOM 2544 C C . LYS B 1 22 ? 87.782 68.904 4.796 1.00 68.55 329 LYS B C 1
ATOM 2545 O O . LYS B 1 22 ? 87.919 68.037 3.931 1.00 67.70 329 LYS B O 1
ATOM 2551 N N . ASP B 1 23 ? 87.800 70.208 4.530 1.00 69.40 330 ASP B N 1
ATOM 2552 C CA . ASP B 1 23 ? 87.947 70.744 3.155 1.00 69.33 330 ASP B CA 1
ATOM 2553 C C . ASP B 1 23 ? 89.189 70.206 2.455 1.00 66.32 330 ASP B C 1
ATOM 2554 O O . ASP B 1 23 ? 89.180 69.983 1.248 1.00 66.15 330 ASP B O 1
ATOM 2559 N N . GLU B 1 24 ? 90.255 70.021 3.229 1.00 64.03 331 GLU B N 1
ATOM 2560 C CA . GLU B 1 24 ? 91.510 69.458 2.735 1.00 62.81 331 GLU B CA 1
ATOM 2561 C C . GLU B 1 24 ? 91.422 67.950 2.486 1.00 57.73 331 GLU B C 1
ATOM 2562 O O . GLU B 1 24 ? 91.982 67.447 1.514 1.00 55.38 331 GLU B O 1
ATOM 2568 N N . LEU B 1 25 ? 90.756 67.236 3.394 1.00 54.23 332 LEU B N 1
ATOM 2569 C CA . LEU B 1 25 ? 90.475 65.805 3.216 1.00 52.30 332 LEU B CA 1
ATOM 2570 C C . LEU B 1 25 ? 89.633 65.558 1.959 1.00 50.31 332 LEU B C 1
ATOM 2571 O O . LEU B 1 25 ? 89.953 64.692 1.157 1.00 48.47 332 LEU B O 1
ATOM 2576 N N . LEU B 1 26 ? 88.554 66.321 1.820 1.00 50.50 333 LEU B N 1
ATOM 2577 C CA . LEU B 1 26 ? 87.663 66.229 0.661 1.00 50.87 333 LEU B CA 1
ATOM 2578 C C . LEU B 1 26 ? 88.407 66.546 -0.636 1.00 52.68 333 LEU B C 1
ATOM 2579 O O . LEU B 1 26 ? 88.211 65.866 -1.651 1.00 52.40 333 LEU B O 1
ATOM 2584 N N . GLU B 1 27 ? 89.271 67.562 -0.595 1.00 55.59 334 GLU B N 1
ATOM 2585 C CA . GLU B 1 27 ? 90.139 67.887 -1.738 1.00 57.47 334 GLU B CA 1
ATOM 2586 C C . GLU B 1 27 ? 91.040 66.695 -2.088 1.00 55.78 334 GLU B C 1
ATOM 2587 O O . GLU B 1 27 ? 91.123 66.298 -3.257 1.00 54.31 334 GLU B O 1
ATOM 2593 N N . ALA B 1 28 ? 91.688 66.118 -1.075 1.00 54.40 335 ALA B N 1
ATOM 2594 C CA . ALA B 1 28 ? 92.531 64.930 -1.268 1.00 53.94 335 ALA B CA 1
ATOM 2595 C C . ALA B 1 28 ? 91.773 63.746 -1.891 1.00 53.08 335 ALA B C 1
ATOM 2596 O O . ALA B 1 28 ? 92.332 63.019 -2.717 1.00 52.91 335 ALA B O 1
ATOM 2598 N N . ALA B 1 29 ? 90.507 63.556 -1.503 1.00 51.35 336 ALA B N 1
ATOM 2599 C CA . ALA B 1 29 ? 89.680 62.475 -2.065 1.00 51.41 336 ALA B CA 1
ATOM 2600 C C . ALA B 1 29 ? 89.391 62.643 -3.564 1.00 52.29 336 ALA B C 1
ATOM 2601 O O . ALA B 1 29 ? 89.537 61.691 -4.336 1.00 50.59 336 ALA B O 1
ATOM 2603 N N . ARG B 1 30 ? 88.972 63.845 -3.952 1.00 54.33 337 ARG B N 1
ATOM 2604 C CA . ARG B 1 30 ? 88.692 64.184 -5.367 1.00 57.31 337 ARG B CA 1
ATOM 2605 C C . ARG B 1 30 ? 89.948 64.109 -6.251 1.00 57.01 337 ARG B C 1
ATOM 2606 O O . ARG B 1 30 ? 89.902 63.568 -7.364 1.00 56.89 337 ARG B O 1
ATOM 2614 N N . SER B 1 31 ? 91.053 64.663 -5.750 1.00 57.58 338 SER B N 1
ATOM 2615 C CA . SER B 1 31 ? 92.325 64.726 -6.498 1.00 58.18 338 SER B CA 1
ATOM 2616 C C . SER B 1 31 ? 93.030 63.379 -6.636 1.00 57.48 338 SER B C 1
ATOM 2617 O O . SER B 1 31 ? 93.772 63.180 -7.588 1.00 59.68 338 SER B O 1
ATOM 2620 N N . GLY B 1 32 ? 92.802 62.466 -5.695 1.00 55.72 339 GLY B N 1
ATOM 2621 C CA . GLY B 1 32 ? 93.511 61.179 -5.658 1.00 55.15 339 GLY B CA 1
ATOM 2622 C C . GLY B 1 32 ? 94.813 61.221 -4.858 1.00 55.04 339 GLY B C 1
ATOM 2623 O O . GLY B 1 32 ? 95.635 60.317 -4.972 1.00 55.10 339 GLY B O 1
ATOM 2624 N N . ASN B 1 33 ? 94.981 62.247 -4.027 1.00 54.37 340 ASN B N 1
ATOM 2625 C CA . ASN B 1 33 ? 96.204 62.434 -3.238 1.00 54.66 340 ASN B CA 1
ATOM 2626 C C . ASN B 1 33 ? 96.202 61.518 -2.007 1.00 53.29 340 ASN B C 1
ATOM 2627 O O . ASN B 1 33 ? 95.706 61.892 -0.943 1.00 52.82 340 ASN B O 1
ATOM 2632 N N . GLU B 1 34 ? 96.788 60.334 -2.170 1.00 53.76 341 GLU B N 1
ATOM 2633 C CA . GLU B 1 34 ? 96.811 59.301 -1.144 1.00 54.05 341 GLU B CA 1
ATOM 2634 C C . GLU B 1 34 ? 97.516 59.730 0.142 1.00 54.81 341 GLU B C 1
ATOM 2635 O O . GLU B 1 34 ? 96.955 59.569 1.231 1.00 53.22 341 GLU B O 1
ATOM 2641 N N . GLU B 1 35 ? 98.742 60.241 0.018 1.00 55.12 342 GLU B N 1
ATOM 2642 C CA . GLU B 1 35 ? 99.534 60.646 1.186 1.00 56.70 342 GLU B CA 1
ATOM 2643 C C . GLU B 1 35 ? 98.775 61.668 2.031 1.00 55.08 342 GLU B C 1
ATOM 2644 O O . GLU B 1 35 ? 98.758 61.569 3.255 1.00 54.58 342 GLU B O 1
ATOM 2650 N N . LYS B 1 36 ? 98.143 62.637 1.374 1.00 53.97 343 LYS B N 1
ATOM 2651 C CA . LYS B 1 36 ? 97.440 63.705 2.083 1.00 53.77 343 LYS B CA 1
ATOM 2652 C C . LYS B 1 36 ? 96.154 63.220 2.745 1.00 50.78 343 LYS B C 1
ATOM 2653 O O . LYS B 1 36 ? 95.834 63.633 3.865 1.00 49.40 343 LYS B O 1
ATOM 2659 N N . LEU B 1 37 ? 95.422 62.355 2.044 1.00 48.78 344 LEU B N 1
ATOM 2660 C CA . LEU B 1 37 ? 94.193 61.772 2.586 1.00 46.30 344 LEU B CA 1
ATOM 2661 C C . LEU B 1 37 ? 94.474 61.034 3.885 1.00 44.96 344 LEU B C 1
ATOM 2662 O O . LEU B 1 37 ? 93.807 61.274 4.879 1.00 44.58 344 LEU B O 1
ATOM 2667 N N . MET B 1 38 ? 95.469 60.155 3.873 1.00 45.44 345 MET B N 1
ATOM 2668 C CA . MET B 1 38 ? 95.816 59.355 5.057 1.00 45.91 345 MET B CA 1
ATOM 2669 C C . MET B 1 38 ? 96.402 60.155 6.231 1.00 46.48 345 MET B C 1
ATOM 2670 O O . MET B 1 38 ? 96.264 59.729 7.383 1.00 46.65 345 MET B O 1
ATOM 2675 N N . ALA B 1 39 ? 97.046 61.292 5.947 1.00 46.57 346 ALA B N 1
ATOM 2676 C CA . ALA B 1 39 ? 97.492 62.230 7.006 1.00 46.58 346 ALA B CA 1
ATOM 2677 C C . ALA B 1 39 ? 96.303 62.910 7.717 1.00 45.59 346 ALA B C 1
ATOM 2678 O O . ALA B 1 39 ? 96.342 63.137 8.936 1.00 45.83 346 ALA B O 1
ATOM 2680 N N . LEU B 1 40 ? 95.241 63.199 6.962 1.00 44.10 347 LEU B N 1
ATOM 2681 C CA . LEU B 1 40 ? 94.072 63.926 7.474 1.00 43.47 347 LEU B CA 1
ATOM 2682 C C . LEU B 1 40 ? 92.909 63.024 7.957 1.00 41.57 347 LEU B C 1
ATOM 2683 O O . LEU B 1 40 ? 92.100 63.453 8.783 1.00 40.66 347 LEU B O 1
ATOM 2688 N N . LEU B 1 41 ? 92.809 61.804 7.419 1.00 40.59 348 LEU B N 1
ATOM 2689 C CA . LEU B 1 41 ? 91.660 60.924 7.672 1.00 39.22 348 LEU B CA 1
ATOM 2690 C C . LEU B 1 41 ? 91.696 60.361 9.076 1.00 38.35 348 LEU B C 1
ATOM 2691 O O . LEU B 1 41 ? 92.696 59.769 9.489 1.00 38.69 348 LEU B O 1
ATOM 2696 N N . THR B 1 42 ? 90.605 60.579 9.801 1.00 37.88 349 THR B N 1
ATOM 2697 C CA . THR B 1 42 ? 90.405 60.050 11.139 1.00 38.22 349 THR B CA 1
ATOM 2698 C C . THR B 1 42 ? 89.022 59.366 11.231 1.00 38.13 349 THR B C 1
ATOM 2699 O O . THR B 1 42 ? 88.160 59.560 10.343 1.00 37.39 349 THR B O 1
ATOM 2703 N N . PRO B 1 43 ? 88.789 58.595 12.312 1.00 38.61 350 PRO B N 1
ATOM 2704 C CA . PRO B 1 43 ? 87.463 58.061 12.581 1.00 39.19 350 PRO B CA 1
ATOM 2705 C C . PRO B 1 43 ? 86.373 59.130 12.686 1.00 39.95 350 PRO B C 1
ATOM 2706 O O . PRO B 1 43 ? 85.217 58.833 12.433 1.00 40.81 350 PRO B O 1
ATOM 2710 N N . LEU B 1 44 ? 86.754 60.359 13.031 1.00 41.47 351 LEU B N 1
ATOM 2711 C CA . LEU B 1 44 ? 85.812 61.458 13.215 1.00 42.04 351 LEU B CA 1
ATOM 2712 C C . LEU B 1 44 ? 85.465 62.251 11.956 1.00 41.67 351 LEU B C 1
ATOM 2713 O O . LEU B 1 44 ? 84.450 62.925 11.962 1.00 42.95 351 LEU B O 1
ATOM 2718 N N . ASN B 1 45 ? 86.275 62.175 10.898 1.00 40.69 352 ASN B N 1
ATOM 2719 C CA . ASN B 1 45 ? 85.967 62.870 9.631 1.00 40.66 352 ASN B CA 1
ATOM 2720 C C . ASN B 1 45 ? 85.786 61.985 8.364 1.00 39.75 352 ASN B C 1
ATOM 2721 O O . ASN B 1 45 ? 85.555 62.522 7.279 1.00 38.96 352 ASN B O 1
ATOM 2726 N N . VAL B 1 46 ? 85.913 60.661 8.491 1.00 39.31 353 VAL B N 1
ATOM 2727 C CA . VAL B 1 46 ? 85.795 59.751 7.331 1.00 39.37 353 VAL B CA 1
ATOM 2728 C C . VAL B 1 46 ? 84.466 59.923 6.539 1.00 38.32 353 VAL B C 1
ATOM 2729 O O . VAL B 1 46 ? 84.453 59.829 5.297 1.00 37.69 353 VAL B O 1
ATOM 2733 N N . ASN B 1 47 ? 83.384 60.213 7.257 1.00 38.40 354 ASN B N 1
ATOM 2734 C CA . ASN B 1 47 ? 82.061 60.432 6.667 1.00 38.56 354 ASN B CA 1
ATOM 2735 C C . ASN B 1 47 ? 81.557 61.882 6.778 1.00 39.39 354 ASN B C 1
ATOM 2736 O O . ASN B 1 47 ? 80.349 62.119 6.814 1.00 38.48 354 ASN B O 1
ATOM 2741 N N . CYS B 1 48 ? 82.472 62.858 6.764 1.00 41.10 355 CYS B N 1
ATOM 2742 C CA . CYS B 1 48 ? 82.072 64.271 6.725 1.00 42.36 355 CYS B CA 1
ATOM 2743 C C . CYS B 1 48 ? 81.439 64.581 5.375 1.00 43.20 355 CYS B C 1
ATOM 2744 O O . CYS B 1 48 ? 81.654 63.851 4.395 1.00 43.21 355 CYS B O 1
ATOM 2747 N N . HIS B 1 49 ? 80.668 65.660 5.335 1.00 45.13 356 HIS B N 1
ATOM 2748 C CA . HIS B 1 49 ? 80.106 66.191 4.095 1.00 46.56 356 HIS B CA 1
ATOM 2749 C C . HIS B 1 49 ? 80.705 67.561 3.772 1.00 49.14 356 HIS B C 1
ATOM 2750 O O . HIS B 1 49 ? 81.051 68.312 4.680 1.00 49.19 356 HIS B O 1
ATOM 2757 N N . ALA B 1 50 ? 80.835 67.876 2.481 1.00 51.72 357 ALA B N 1
ATOM 2758 C CA . ALA B 1 50 ? 81.181 69.234 2.054 1.00 54.66 357 ALA B CA 1
ATOM 2759 C C . ALA B 1 50 ? 80.072 70.186 2.500 1.00 57.45 357 ALA B C 1
ATOM 2760 O O . ALA B 1 50 ? 78.896 69.814 2.515 1.00 57.31 357 ALA B O 1
ATOM 2762 N N . SER B 1 51 ? 80.444 71.401 2.889 1.00 60.56 358 SER B N 1
ATOM 2763 C CA . SER B 1 51 ? 79.457 72.407 3.278 1.00 63.15 358 SER B CA 1
ATOM 2764 C C . SER B 1 51 ? 78.734 73.022 2.067 1.00 64.72 358 SER B C 1
ATOM 2765 O O . SER B 1 51 ? 77.635 73.562 2.224 1.00 66.28 358 SER B O 1
ATOM 2768 N N . ASP B 1 52 ? 79.329 72.923 0.874 1.00 65.73 359 ASP B N 1
ATOM 2769 C CA . ASP B 1 52 ? 78.749 73.503 -0.346 1.00 66.56 359 ASP B CA 1
ATOM 2770 C C . ASP B 1 52 ? 78.670 72.508 -1.516 1.00 65.01 359 ASP B C 1
ATOM 2771 O O . ASP B 1 52 ? 79.202 71.391 -1.443 1.00 64.84 359 ASP B O 1
ATOM 2776 N N . GLY B 1 53 ? 78.003 72.929 -2.591 1.00 62.50 360 GLY B N 1
ATOM 2777 C CA . GLY B 1 53 ? 77.797 72.090 -3.770 1.00 59.95 360 GLY B CA 1
ATOM 2778 C C . GLY B 1 53 ? 76.844 70.954 -3.448 1.00 57.30 360 GLY B C 1
ATOM 2779 O O . GLY B 1 53 ? 75.788 71.172 -2.856 1.00 57.92 360 GLY B O 1
ATOM 2780 N N . ARG B 1 54 ? 77.241 69.738 -3.798 1.00 54.84 361 ARG B N 1
ATOM 2781 C CA . ARG B 1 54 ? 76.430 68.536 -3.552 1.00 52.93 361 ARG B CA 1
ATOM 2782 C C . ARG B 1 54 ? 76.402 68.089 -2.085 1.00 51.01 361 ARG B C 1
ATOM 2783 O O . ARG B 1 54 ? 75.532 67.327 -1.699 1.00 48.99 361 ARG B O 1
ATOM 2791 N N . LYS B 1 55 ? 77.357 68.564 -1.284 1.00 50.71 362 LYS B N 1
ATOM 2792 C CA . LYS B 1 55 ? 77.579 68.094 0.080 1.00 49.16 362 LYS B CA 1
ATOM 2793 C C . LYS B 1 55 ? 78.015 66.637 0.088 1.00 46.62 362 LYS B C 1
ATOM 2794 O O . LYS B 1 55 ? 77.578 65.841 0.911 1.00 47.20 362 LYS B O 1
ATOM 2800 N N . SER B 1 56 ? 78.902 66.316 -0.846 1.00 45.01 363 SER B N 1
ATOM 2801 C CA . SER B 1 56 ? 79.474 64.992 -0.971 1.00 43.72 363 SER B CA 1
ATOM 2802 C C . SER B 1 56 ? 80.356 64.626 0.220 1.00 42.59 363 SER B C 1
ATOM 2803 O O . SER B 1 56 ? 80.920 65.495 0.889 1.00 42.36 363 SER B O 1
ATOM 2806 N N . THR B 1 57 ? 80.447 63.325 0.460 1.00 40.51 364 THR B N 1
ATOM 2807 C CA . THR B 1 57 ? 81.391 62.744 1.395 1.00 39.65 364 THR B CA 1
ATOM 2808 C C . THR B 1 57 ? 82.662 62.440 0.627 1.00 40.27 364 THR B C 1
ATOM 2809 O O . THR B 1 57 ? 82.649 62.465 -0.603 1.00 39.98 364 THR B O 1
ATOM 2813 N N . PRO B 1 58 ? 83.777 62.180 1.337 1.00 40.49 365 PRO B N 1
ATOM 2814 C CA . PRO B 1 58 ? 84.994 61.768 0.631 1.00 41.30 365 PRO B CA 1
ATOM 2815 C C . PRO B 1 58 ? 84.774 60.597 -0.341 1.00 41.35 365 PRO B C 1
ATOM 2816 O O . PRO B 1 58 ? 85.324 60.606 -1.452 1.00 40.97 365 PRO B O 1
ATOM 2820 N N . LEU B 1 59 ? 83.949 59.629 0.069 1.00 40.34 366 LEU B N 1
ATOM 2821 C CA . LEU B 1 59 ? 83.691 58.440 -0.730 1.00 40.05 366 LEU B CA 1
ATOM 2822 C C . LEU B 1 59 ? 82.868 58.748 -1.997 1.00 40.08 366 LEU B C 1
ATOM 2823 O O . LEU B 1 59 ? 83.114 58.140 -3.046 1.00 40.24 366 LEU B O 1
ATOM 2828 N N . HIS B 1 60 ? 81.912 59.680 -1.911 1.00 40.16 367 HIS B N 1
ATOM 2829 C CA . HIS B 1 60 ? 81.222 60.189 -3.111 1.00 40.19 367 HIS B CA 1
ATOM 2830 C C . HIS B 1 60 ? 82.265 60.737 -4.109 1.00 42.54 367 HIS B C 1
ATOM 2831 O O . HIS B 1 60 ? 82.251 60.382 -5.292 1.00 42.77 367 HIS B O 1
ATOM 2838 N N . LEU B 1 61 ? 83.165 61.590 -3.613 1.00 43.84 368 LEU B N 1
ATOM 2839 C CA . LEU B 1 61 ? 84.184 62.230 -4.464 1.00 45.59 368 LEU B CA 1
ATOM 2840 C C . LEU B 1 61 ? 85.160 61.201 -5.043 1.00 46.22 368 LEU B C 1
ATOM 2841 O O . LEU B 1 61 ? 85.379 61.161 -6.262 1.00 47.10 368 LEU B O 1
ATOM 2846 N N . ALA B 1 62 ? 85.709 60.348 -4.180 1.00 46.04 369 ALA B N 1
ATOM 2847 C CA . ALA B 1 62 ? 86.597 59.272 -4.611 1.00 45.38 369 ALA B CA 1
ATOM 2848 C C . ALA B 1 62 ? 85.920 58.410 -5.688 1.00 45.63 369 ALA B C 1
ATOM 2849 O O . ALA B 1 62 ? 86.512 58.127 -6.741 1.00 46.30 369 ALA B O 1
ATOM 2851 N N . ALA B 1 63 ? 84.669 58.032 -5.442 1.00 43.89 370 ALA B N 1
ATOM 2852 C CA . ALA B 1 63 ? 83.918 57.212 -6.386 1.00 43.47 370 ALA B CA 1
ATOM 2853 C C . ALA B 1 63 ? 83.690 57.914 -7.722 1.00 43.78 370 ALA B C 1
ATOM 2854 O O . ALA B 1 63 ? 83.932 57.326 -8.782 1.00 43.99 370 ALA B O 1
ATOM 2856 N N . GLY B 1 64 ? 83.230 59.162 -7.669 1.00 44.17 371 GLY B N 1
ATOM 2857 C CA . GLY B 1 64 ? 82.923 59.924 -8.879 1.00 45.86 371 GLY B CA 1
ATOM 2858 C C . GLY B 1 64 ? 84.119 60.233 -9.771 1.00 47.97 371 GLY B C 1
ATOM 2859 O O . GLY B 1 64 ? 83.992 60.249 -11.007 1.00 48.10 371 GLY B O 1
ATOM 2860 N N . TYR B 1 65 ? 85.272 60.487 -9.144 1.00 49.61 372 TYR B N 1
ATOM 2861 C CA . TYR B 1 65 ? 86.519 60.795 -9.852 1.00 51.58 372 TYR B CA 1
ATOM 2862 C C . TYR B 1 65 ? 87.445 59.577 -10.034 1.00 52.13 372 TYR B C 1
ATOM 2863 O O . TYR B 1 65 ? 88.633 59.739 -10.291 1.00 54.27 372 TYR B O 1
ATOM 2872 N N . ASN B 1 66 ? 86.893 58.368 -9.924 1.00 51.62 373 ASN B N 1
ATOM 2873 C CA . ASN B 1 66 ? 87.609 57.116 -10.220 1.00 51.84 373 ASN B CA 1
ATOM 2874 C C . ASN B 1 66 ? 88.944 56.986 -9.488 1.00 52.83 373 ASN B C 1
ATOM 2875 O O . ASN B 1 66 ? 89.967 56.655 -10.083 1.00 53.26 373 ASN B O 1
ATOM 2880 N N . ARG B 1 67 ? 88.914 57.254 -8.189 1.00 52.23 374 ARG B N 1
ATOM 2881 C CA . ARG B 1 67 ? 90.087 57.144 -7.338 1.00 51.99 374 ARG B CA 1
ATOM 2882 C C . ARG B 1 67 ? 90.056 55.794 -6.639 1.00 51.36 374 ARG B C 1
ATOM 2883 O O . ARG B 1 67 ? 89.777 55.704 -5.442 1.00 50.79 374 ARG B O 1
ATOM 2891 N N . VAL B 1 68 ? 90.382 54.751 -7.393 1.00 50.19 375 VAL B N 1
ATOM 2892 C CA . VAL B 1 68 ? 90.148 53.374 -6.950 1.00 49.94 375 VAL B CA 1
ATOM 2893 C C . VAL B 1 68 ? 90.862 53.075 -5.635 1.00 49.66 375 VAL B C 1
ATOM 2894 O O . VAL B 1 68 ? 90.271 52.508 -4.713 1.00 48.47 375 VAL B O 1
ATOM 2898 N N . ARG B 1 69 ? 92.128 53.475 -5.558 1.00 49.81 376 ARG B N 1
ATOM 2899 C CA . ARG B 1 69 ? 92.920 53.316 -4.350 1.00 50.78 376 ARG B CA 1
ATOM 2900 C C . ARG B 1 69 ? 92.330 54.106 -3.155 1.00 48.57 376 ARG B C 1
ATOM 2901 O O . ARG B 1 69 ? 92.313 53.606 -2.024 1.00 48.53 376 ARG B O 1
ATOM 2909 N N . ILE B 1 70 ? 91.845 55.322 -3.412 1.00 46.86 377 ILE B N 1
ATOM 2910 C CA . ILE B 1 70 ? 91.250 56.158 -2.362 1.00 46.74 377 ILE B CA 1
ATOM 2911 C C . ILE B 1 70 ? 89.958 55.522 -1.868 1.00 44.74 377 ILE B C 1
ATOM 2912 O O . ILE B 1 70 ? 89.727 55.448 -0.669 1.00 43.01 377 ILE B O 1
ATOM 2917 N N . VAL B 1 71 ? 89.137 55.038 -2.803 1.00 44.28 378 VAL B N 1
ATOM 2918 C CA . VAL B 1 71 ? 87.906 54.317 -2.455 1.00 43.64 378 VAL B CA 1
ATOM 2919 C C . VAL B 1 71 ? 88.208 53.136 -1.530 1.00 43.45 378 VAL B C 1
ATOM 2920 O O . VAL B 1 71 ? 87.535 52.938 -0.532 1.00 43.21 378 VAL B O 1
ATOM 2924 N N . GLN B 1 72 ? 89.244 52.385 -1.875 1.00 45.04 379 GLN B N 1
ATOM 2925 C CA . GLN B 1 72 ? 89.682 51.200 -1.134 1.00 46.45 379 GLN B CA 1
ATOM 2926 C C . GLN B 1 72 ? 90.096 51.561 0.285 1.00 45.46 379 GLN B C 1
ATOM 2927 O O . GLN B 1 72 ? 89.695 50.908 1.253 1.00 44.65 379 GLN B O 1
ATOM 2933 N N . LEU B 1 73 ? 90.902 52.609 0.389 1.00 44.32 380 LEU B N 1
ATOM 2934 C CA . LEU B 1 73 ? 91.349 53.110 1.676 1.00 43.80 380 LEU B CA 1
ATOM 2935 C C . LEU B 1 73 ? 90.203 53.648 2.529 1.00 41.80 380 LEU B C 1
ATOM 2936 O O . LEU B 1 73 ? 90.108 53.315 3.713 1.00 40.98 380 LEU B O 1
ATOM 2941 N N . LEU B 1 74 ? 89.346 54.468 1.937 1.00 40.56 381 LEU B N 1
ATOM 2942 C CA . LEU B 1 74 ? 88.155 54.960 2.641 1.00 40.35 381 LEU B CA 1
ATOM 2943 C C . LEU B 1 74 ? 87.266 53.837 3.189 1.00 39.72 381 LEU B C 1
ATOM 2944 O O . LEU B 1 74 ? 86.874 53.873 4.354 1.00 38.18 381 LEU B O 1
ATOM 2949 N N . LEU B 1 75 ? 86.975 52.833 2.358 1.00 40.64 382 LEU B N 1
ATOM 2950 C CA . LEU B 1 75 ? 86.169 51.663 2.793 1.00 40.80 382 LEU B CA 1
ATOM 2951 C C . LEU B 1 75 ? 86.840 50.890 3.925 1.00 41.79 382 LEU B C 1
ATOM 2952 O O . LEU B 1 75 ? 86.222 50.564 4.939 1.00 41.43 382 LEU B O 1
ATOM 2957 N N . GLN B 1 76 ? 88.129 50.637 3.759 1.00 43.38 383 GLN B N 1
ATOM 2958 C CA . GLN B 1 76 ? 88.931 50.022 4.806 1.00 45.53 383 GLN B CA 1
ATOM 2959 C C . GLN B 1 76 ? 88.922 50.809 6.132 1.00 44.66 383 GLN B C 1
ATOM 2960 O O . GLN B 1 76 ? 89.018 50.208 7.195 1.00 45.31 383 GLN B O 1
ATOM 2966 N N . HIS B 1 77 ? 88.787 52.133 6.075 1.00 42.88 384 HIS B N 1
ATOM 2967 C CA . HIS B 1 77 ? 88.814 52.953 7.286 1.00 42.28 384 HIS B CA 1
ATOM 2968 C C . HIS B 1 77 ? 87.472 53.572 7.684 1.00 41.64 384 HIS B C 1
ATOM 2969 O O . HIS B 1 77 ? 87.426 54.657 8.251 1.00 40.45 384 HIS B O 1
ATOM 2976 N N . GLY B 1 78 ? 86.375 52.848 7.418 1.00 40.04 385 GLY B N 1
ATOM 2977 C CA . GLY B 1 78 ? 85.091 53.122 8.058 1.00 39.14 385 GLY B CA 1
ATOM 2978 C C . GLY B 1 78 ? 84.124 54.004 7.299 1.00 37.96 385 GLY B C 1
ATOM 2979 O O . GLY B 1 78 ? 83.101 54.420 7.850 1.00 37.56 385 GLY B O 1
ATOM 2980 N N . ALA B 1 79 ? 84.426 54.280 6.040 1.00 38.49 386 ALA B N 1
ATOM 2981 C CA . ALA B 1 79 ? 83.537 55.068 5.202 1.00 38.04 386 ALA B CA 1
ATOM 2982 C C . ALA B 1 79 ? 82.212 54.328 4.982 1.00 37.79 386 ALA B C 1
ATOM 2983 O O . ALA B 1 79 ? 82.196 53.106 4.832 1.00 36.58 386 ALA B O 1
ATOM 2985 N N . ASP B 1 80 ? 81.124 55.092 4.986 1.00 37.21 387 ASP B N 1
ATOM 2986 C CA . ASP B 1 80 ? 79.773 54.567 4.926 1.00 36.47 387 ASP B CA 1
ATOM 2987 C C . ASP B 1 80 ? 79.288 54.593 3.468 1.00 35.98 387 ASP B C 1
ATOM 2988 O O . ASP B 1 80 ? 79.051 55.664 2.896 1.00 34.67 387 ASP B O 1
ATOM 2993 N N . VAL B 1 81 ? 79.139 53.403 2.877 1.00 35.85 388 VAL B N 1
ATOM 2994 C CA . VAL B 1 81 ? 78.556 53.257 1.527 1.00 36.25 388 VAL B CA 1
ATOM 2995 C C . VAL B 1 81 ? 77.131 53.775 1.379 1.00 35.27 388 VAL B C 1
ATOM 2996 O O . VAL B 1 81 ? 76.690 54.000 0.245 1.00 35.50 388 VAL B O 1
ATOM 3000 N N . HIS B 1 82 ? 76.407 53.911 2.492 1.00 34.96 389 HIS B N 1
ATOM 3001 C CA . HIS B 1 82 ? 75.019 54.387 2.478 1.00 35.01 389 HIS B CA 1
ATOM 3002 C C . HIS B 1 82 ? 74.859 55.898 2.677 1.00 33.58 389 HIS B C 1
ATOM 3003 O O . HIS B 1 82 ? 73.746 56.385 2.697 1.00 31.20 389 HIS B O 1
ATOM 3010 N N . ALA B 1 83 ? 75.958 56.633 2.841 1.00 33.78 390 ALA B N 1
ATOM 3011 C CA . ALA B 1 83 ? 75.905 58.083 3.027 1.00 34.40 390 ALA B CA 1
ATOM 3012 C C . ALA B 1 83 ? 75.282 58.778 1.815 1.00 35.29 390 ALA B C 1
ATOM 3013 O O . ALA B 1 83 ? 75.487 58.349 0.682 1.00 34.92 390 ALA B O 1
ATOM 3015 N N . LYS B 1 84 ? 74.508 59.831 2.067 1.00 36.54 391 LYS B N 1
ATOM 3016 C CA . LYS B 1 84 ? 73.821 60.571 1.007 1.00 38.43 391 LYS B CA 1
ATOM 3017 C C . LYS B 1 84 ? 74.473 61.946 0.788 1.00 39.31 391 LYS B C 1
ATOM 3018 O O . LYS B 1 84 ? 74.995 62.568 1.731 1.00 39.06 391 LYS B O 1
ATOM 3024 N N . ASP B 1 85 ? 74.431 62.424 -0.454 1.00 39.36 392 ASP B N 1
ATOM 3025 C CA . ASP B 1 85 ? 74.683 63.843 -0.730 1.00 40.08 392 ASP B CA 1
ATOM 3026 C C . ASP B 1 85 ? 73.343 64.572 -0.625 1.00 40.73 392 ASP B C 1
ATOM 3027 O O . ASP B 1 85 ? 72.330 63.951 -0.264 1.00 39.14 392 ASP B O 1
ATOM 3032 N N . LYS B 1 86 ? 73.311 65.865 -0.953 1.00 42.69 393 LYS B N 1
ATOM 3033 C CA . LYS B 1 86 ? 72.088 66.667 -0.740 1.00 44.12 393 LYS B CA 1
ATOM 3034 C C . LYS B 1 86 ? 70.878 66.232 -1.567 1.00 42.34 393 LYS B C 1
ATOM 3035 O O . LYS B 1 86 ? 69.765 66.607 -1.230 1.00 43.49 393 LYS B O 1
ATOM 3041 N N . GLY B 1 87 ? 71.093 65.476 -2.641 1.00 40.74 394 GLY B N 1
ATOM 3042 C CA . GLY B 1 87 ? 70.001 64.951 -3.462 1.00 40.29 394 GLY B CA 1
ATOM 3043 C C . GLY B 1 87 ? 69.685 63.481 -3.244 1.00 39.22 394 GLY B C 1
ATOM 3044 O O . GLY B 1 87 ? 68.907 62.896 -4.016 1.00 37.81 394 GLY B O 1
ATOM 3045 N N . GLY B 1 88 ? 70.273 62.885 -2.199 1.00 37.98 395 GLY B N 1
ATOM 3046 C CA . GLY B 1 88 ? 70.073 61.475 -1.892 1.00 36.93 395 GLY B CA 1
ATOM 3047 C C . GLY B 1 88 ? 70.914 60.510 -2.693 1.00 36.59 395 GLY B C 1
ATOM 3048 O O . GLY B 1 88 ? 70.631 59.318 -2.688 1.00 35.89 395 GLY B O 1
ATOM 3049 N N . LEU B 1 89 ? 71.943 60.997 -3.397 1.00 36.81 396 LEU B N 1
ATOM 3050 C CA . LEU B 1 89 ? 72.871 60.095 -4.082 1.00 36.91 396 LEU B CA 1
ATOM 3051 C C . LEU B 1 89 ? 73.750 59.415 -3.049 1.00 36.05 396 LEU B C 1
ATOM 3052 O O . LEU B 1 89 ? 74.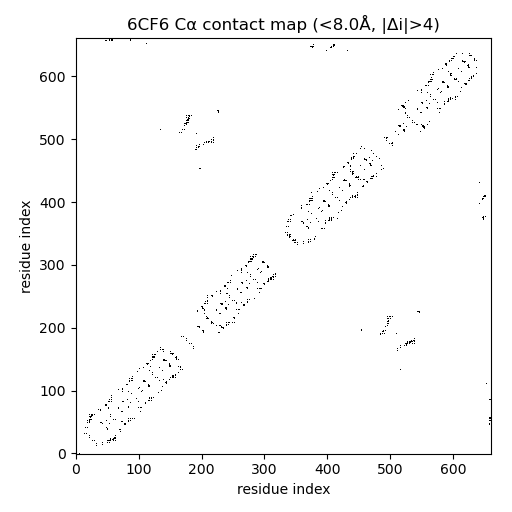184 60.045 -2.084 1.00 36.03 396 LEU B O 1
ATOM 3057 N N . VAL B 1 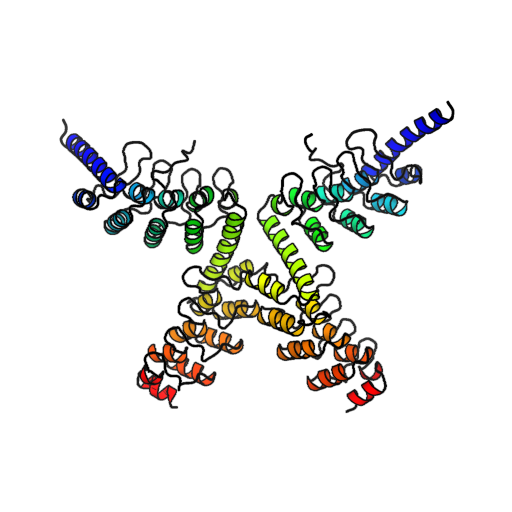90 ? 73.955 58.119 -3.233 1.00 34.74 397 VAL B N 1
ATOM 3058 C CA . VAL B 1 90 ? 74.986 57.378 -2.540 1.00 34.80 397 VAL B CA 1
ATOM 3059 C C . VAL B 1 90 ? 76.187 57.260 -3.473 1.00 35.74 397 VAL B C 1
ATOM 3060 O O . VAL B 1 90 ? 76.059 57.480 -4.680 1.00 36.41 397 VAL B O 1
ATOM 3064 N N . PRO B 1 91 ? 77.367 56.921 -2.929 1.00 35.60 398 PRO B N 1
ATOM 3065 C CA . PRO B 1 91 ? 78.546 56.863 -3.791 1.00 35.77 398 PRO B CA 1
ATOM 3066 C C . PRO B 1 91 ? 78.396 55.936 -5.011 1.00 35.98 398 PRO B C 1
ATOM 3067 O O . PRO B 1 91 ? 78.940 56.236 -6.067 1.00 35.58 398 PRO B O 1
ATOM 3071 N N . LEU B 1 92 ? 77.627 54.866 -4.876 1.00 35.86 399 LEU B N 1
ATOM 3072 C CA . LEU B 1 92 ? 77.311 54.000 -6.014 1.00 36.38 399 LEU B CA 1
ATOM 3073 C C . LEU B 1 92 ? 76.720 54.769 -7.206 1.00 37.17 399 LEU B C 1
ATOM 3074 O O . LEU B 1 92 ? 77.100 54.499 -8.358 1.00 38.66 399 LEU B O 1
ATOM 3079 N N . HIS B 1 93 ? 75.834 55.739 -6.949 1.00 37.08 400 HIS B N 1
ATOM 3080 C CA . HIS B 1 93 ? 75.326 56.605 -8.013 1.00 37.26 400 HIS B CA 1
ATOM 3081 C C . HIS B 1 93 ? 76.472 57.293 -8.766 1.00 39.60 400 HIS B C 1
ATOM 3082 O O . HIS B 1 93 ? 76.505 57.260 -9.998 1.00 39.45 400 HIS B O 1
ATOM 3089 N N . ASN B 1 94 ? 77.397 57.918 -8.030 1.00 40.41 401 ASN B N 1
ATOM 3090 C CA . ASN B 1 94 ? 78.496 58.692 -8.642 1.00 41.52 401 ASN B CA 1
ATOM 3091 C C . ASN B 1 94 ? 79.352 57.833 -9.572 1.00 41.70 401 ASN B C 1
ATOM 3092 O O . ASN B 1 94 ? 79.588 58.207 -10.716 1.00 43.68 401 ASN B O 1
ATOM 3097 N N . ALA B 1 95 ? 79.780 56.680 -9.071 1.00 41.31 402 ALA B N 1
ATOM 3098 C CA . ALA B 1 95 ? 80.555 55.710 -9.828 1.00 41.91 402 ALA B CA 1
ATOM 3099 C C . ALA B 1 95 ? 79.834 55.268 -11.107 1.00 42.90 402 ALA B C 1
ATOM 3100 O O . ALA B 1 95 ? 80.429 55.228 -12.191 1.00 42.89 402 ALA B O 1
ATOM 3102 N N . CYS B 1 96 ? 78.550 54.952 -10.966 1.00 42.27 403 CYS B N 1
ATOM 3103 C CA . CYS B 1 96 ? 77.737 54.465 -12.089 1.00 41.75 403 CYS B CA 1
ATOM 3104 C C . CYS B 1 96 ? 77.481 55.529 -13.146 1.00 42.98 403 CYS B C 1
ATOM 3105 O O . CYS B 1 96 ? 77.546 55.249 -14.346 1.00 44.96 403 CYS B O 1
ATOM 3108 N N . SER B 1 97 ? 77.186 56.744 -12.703 1.00 44.01 404 SER B N 1
ATOM 3109 C CA . SER B 1 97 ? 76.954 57.863 -13.600 1.00 45.71 404 SER B CA 1
ATOM 3110 C C . SER B 1 97 ? 78.167 58.204 -14.486 1.00 48.76 404 SER B C 1
ATOM 3111 O O . SER B 1 97 ? 77.979 58.651 -15.622 1.00 50.47 404 SER B O 1
ATOM 3114 N N . TYR B 1 98 ? 79.387 58.009 -13.975 1.00 49.61 405 TYR B N 1
ATOM 3115 C CA . TYR B 1 98 ? 80.618 58.277 -14.745 1.00 50.88 405 TYR B CA 1
ATOM 3116 C C . TYR B 1 98 ? 81.327 56.997 -15.233 1.00 51.52 405 TYR B C 1
ATOM 3117 O O . TYR B 1 98 ? 82.473 57.048 -15.681 1.00 53.83 405 TYR B O 1
ATOM 3126 N N . GLY B 1 99 ? 80.638 55.860 -15.176 1.00 50.48 406 GLY B N 1
ATOM 3127 C CA . GLY B 1 99 ? 81.121 54.625 -15.799 1.00 50.00 406 GLY B CA 1
ATOM 3128 C C . GLY B 1 99 ? 82.370 54.002 -15.192 1.00 50.57 406 GLY B C 1
ATOM 3129 O O . GLY B 1 99 ? 83.128 53.328 -15.893 1.00 49.59 406 GLY B O 1
ATOM 3130 N N . HIS B 1 100 ? 82.588 54.215 -13.896 1.00 48.74 407 HIS B N 1
ATOM 3131 C CA . HIS B 1 100 ? 83.779 53.701 -13.237 1.00 49.07 407 HIS B CA 1
ATOM 3132 C C . HIS B 1 100 ? 83.511 52.275 -12.789 1.00 48.62 407 HIS B C 1
ATOM 3133 O O . HIS B 1 100 ? 82.973 52.031 -11.701 1.00 49.03 407 HIS B O 1
ATOM 3140 N N . TYR B 1 101 ? 83.877 51.335 -13.657 1.00 48.12 408 TYR B N 1
ATOM 3141 C CA . TYR B 1 101 ? 83.508 49.929 -13.496 1.00 48.00 408 TYR B CA 1
ATOM 3142 C C . TYR B 1 101 ? 84.083 49.329 -12.212 1.00 49.13 408 TYR B C 1
ATOM 3143 O O . TYR B 1 101 ? 83.364 48.704 -11.441 1.00 49.90 408 TYR B O 1
ATOM 3152 N N . GLU B 1 102 ? 85.376 49.527 -11.988 1.00 51.37 409 GLU B N 1
ATOM 3153 C CA . GLU B 1 102 ? 86.081 48.883 -10.874 1.00 52.13 409 GLU B CA 1
ATOM 3154 C C . GLU B 1 102 ? 85.618 49.452 -9.522 1.00 49.78 409 GLU B C 1
ATOM 3155 O O . GLU B 1 102 ? 85.411 48.694 -8.560 1.00 48.60 409 GLU B O 1
ATOM 3161 N N . VAL B 1 103 ? 85.421 50.769 -9.472 1.00 47.62 410 VAL B N 1
ATOM 3162 C CA . VAL B 1 103 ? 84.837 51.413 -8.292 1.00 47.40 410 VAL B CA 1
ATOM 3163 C C . VAL B 1 103 ? 83.461 50.822 -7.981 1.00 45.51 410 VAL B C 1
ATOM 3164 O O . VAL B 1 103 ? 83.194 50.436 -6.846 1.00 44.67 410 VAL B O 1
ATOM 3168 N N . THR B 1 104 ? 82.603 50.736 -9.000 1.00 44.78 411 THR B N 1
ATOM 3169 C CA . THR B 1 104 ? 81.263 50.169 -8.838 1.00 43.60 411 THR B CA 1
ATOM 3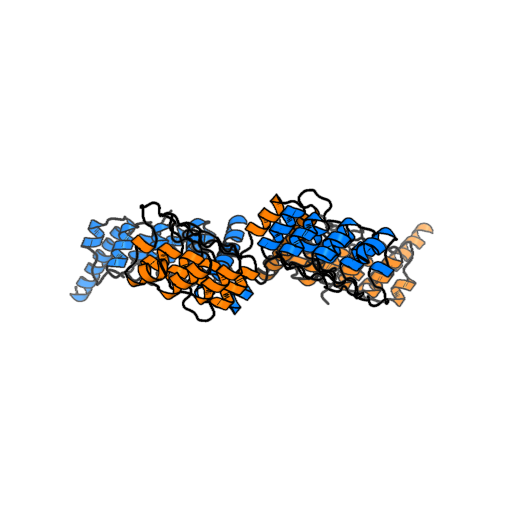170 C C . THR B 1 104 ? 81.321 48.775 -8.230 1.00 44.25 411 THR B C 1
ATOM 3171 O O . THR B 1 104 ? 80.581 48.481 -7.303 1.00 43.77 411 THR B O 1
ATOM 3175 N N . GLU B 1 105 ? 82.219 47.935 -8.740 1.00 46.63 412 GLU B N 1
ATOM 3176 C CA . GLU B 1 105 ? 82.371 46.569 -8.244 1.00 48.48 412 GLU B CA 1
ATOM 3177 C C . GLU B 1 105 ? 82.869 46.514 -6.797 1.00 47.96 412 GLU B C 1
ATOM 3178 O O . GLU B 1 105 ? 82.408 45.686 -5.998 1.00 49.04 412 GLU B O 1
ATOM 3184 N N . LEU B 1 106 ? 83.800 47.402 -6.474 1.00 47.86 413 LEU B N 1
ATOM 3185 C CA . LEU B 1 106 ? 84.321 47.539 -5.108 1.00 48.12 413 LEU B CA 1
ATOM 3186 C C . LEU B 1 106 ? 83.196 47.946 -4.126 1.00 46.30 413 LEU B C 1
ATOM 3187 O O . LEU B 1 106 ? 82.971 47.278 -3.114 1.00 45.23 413 LEU B O 1
ATOM 3192 N N . LEU B 1 107 ? 82.463 49.008 -4.459 1.00 44.46 414 LEU B N 1
ATOM 3193 C CA . LEU B 1 107 ? 81.346 49.475 -3.618 1.00 43.26 414 LEU B CA 1
ATOM 3194 C C . LEU B 1 107 ? 80.285 48.407 -3.417 1.00 42.63 414 LEU B C 1
ATOM 3195 O O . LEU B 1 107 ? 79.794 48.235 -2.310 1.00 41.73 414 LEU B O 1
ATOM 3200 N N . LEU B 1 108 ? 79.949 47.689 -4.495 1.00 43.68 415 LEU B N 1
ATOM 3201 C CA . LEU B 1 108 ? 79.027 46.559 -4.421 1.00 43.31 415 LEU B CA 1
ATOM 3202 C C . LEU B 1 108 ? 79.562 45.458 -3.528 1.00 44.29 415 LEU B C 1
ATOM 3203 O O . LEU B 1 108 ? 78.823 44.947 -2.683 1.00 44.19 415 LEU B O 1
ATOM 3208 N N . LYS B 1 109 ? 80.841 45.113 -3.663 1.00 46.45 416 LYS B N 1
ATOM 3209 C CA . LYS B 1 109 ? 81.446 44.113 -2.764 1.00 49.12 416 LYS B CA 1
ATOM 3210 C C . LYS B 1 109 ? 81.421 44.513 -1.284 1.00 47.64 416 LYS B C 1
ATOM 3211 O O . LYS B 1 109 ? 81.337 43.647 -0.413 1.00 48.00 416 LYS B O 1
ATOM 3217 N N . HIS B 1 110 ? 81.457 45.813 -0.994 1.00 46.25 417 HIS B N 1
ATOM 3218 C CA . HIS B 1 110 ? 81.324 46.302 0.393 1.00 45.83 417 HIS B CA 1
ATOM 3219 C C . HIS B 1 110 ? 79.879 46.614 0.822 1.00 43.92 417 HIS B C 1
ATOM 3220 O O . HIS B 1 110 ? 79.663 47.342 1.793 1.00 42.70 417 HIS B O 1
ATOM 3227 N N . GLY B 1 111 ? 78.889 46.071 0.107 1.00 41.56 418 GLY B N 1
ATOM 3228 C CA . GLY B 1 111 ? 77.506 46.108 0.557 1.00 40.07 418 GLY B CA 1
ATOM 3229 C C . GLY B 1 111 ? 76.681 47.308 0.144 1.00 39.02 418 GLY B C 1
ATOM 3230 O O . GLY B 1 111 ? 75.642 47.563 0.739 1.00 40.16 418 GLY B O 1
ATOM 3231 N N . ALA B 1 112 ? 77.111 48.040 -0.878 1.00 38.13 419 ALA B N 1
ATOM 3232 C CA . ALA B 1 112 ? 76.319 49.138 -1.402 1.00 37.09 419 ALA B CA 1
ATOM 3233 C C . ALA B 1 112 ? 74.990 48.576 -1.925 1.00 37.21 419 ALA B C 1
ATOM 3234 O O . ALA B 1 112 ? 74.967 47.491 -2.525 1.00 36.97 419 ALA B O 1
ATOM 3236 N N A CYS B 1 113 ? 73.898 49.300 -1.695 0.50 36.87 420 CYS B N 1
ATOM 3237 N N B CYS B 1 113 ? 73.900 49.301 -1.702 0.50 36.69 420 CYS B N 1
ATOM 3238 C CA A CYS B 1 113 ? 72.577 48.869 -2.167 0.50 36.80 420 CYS B CA 1
ATOM 3239 C CA B CYS B 1 113 ? 72.577 48.859 -2.154 0.50 36.53 420 CYS B CA 1
ATOM 3240 C C A CYS B 1 113 ? 72.440 49.114 -3.665 0.50 36.00 420 CYS B C 1
ATOM 3241 C C B CYS B 1 113 ? 72.418 49.114 -3.655 0.50 35.84 420 CYS B C 1
ATOM 3242 O O A CYS B 1 113 ? 72.488 50.254 -4.122 0.50 35.14 420 CYS B O 1
ATOM 3243 O O B CYS B 1 113 ? 72.442 50.258 -4.105 0.50 34.97 420 CYS B O 1
ATOM 3248 N N . VAL B 1 114 ? 72.261 48.038 -4.425 1.00 36.23 421 VAL B N 1
ATOM 3249 C CA . VAL B 1 114 ? 72.259 48.115 -5.889 1.00 36.91 421 VAL B CA 1
ATOM 3250 C C . VAL B 1 114 ? 71.063 48.914 -6.446 1.00 36.87 421 VAL B C 1
ATOM 3251 O O . VAL B 1 114 ? 71.166 49.496 -7.517 1.00 38.37 421 VAL B O 1
ATOM 3255 N N . ASN B 1 115 ? 69.966 48.965 -5.690 1.00 36.79 422 ASN B N 1
ATOM 3256 C CA . ASN B 1 115 ? 68.772 49.728 -6.051 1.00 37.42 422 ASN B CA 1
ATOM 3257 C C . ASN B 1 115 ? 68.527 50.959 -5.164 1.00 37.35 422 ASN B C 1
ATOM 3258 O O . ASN B 1 115 ? 67.391 51.360 -4.975 1.00 36.09 422 ASN B O 1
ATOM 3263 N N . ALA B 1 116 ? 69.602 51.585 -4.673 1.00 37.27 423 ALA B N 1
ATOM 3264 C CA . ALA B 1 116 ? 69.495 52.794 -3.850 1.00 36.19 423 ALA B CA 1
ATOM 3265 C C . ALA B 1 116 ? 68.795 53.882 -4.628 1.00 35.74 423 ALA B C 1
ATOM 3266 O O . ALA B 1 116 ? 69.051 54.060 -5.809 1.00 37.03 423 ALA B O 1
ATOM 3268 N N . MET B 1 117 ? 67.931 54.631 -3.962 1.00 34.81 424 MET B N 1
ATOM 3269 C CA . MET B 1 117 ? 67.149 55.649 -4.626 1.00 34.91 424 MET B CA 1
ATOM 3270 C C . MET B 1 117 ? 67.499 57.003 -4.057 1.00 34.85 424 MET B C 1
ATOM 3271 O O . MET B 1 117 ? 67.599 57.164 -2.846 1.00 33.82 424 MET B O 1
ATOM 3276 N N . ASP B 1 118 ? 67.713 57.970 -4.943 1.00 34.68 425 ASP B N 1
ATOM 3277 C CA . ASP B 1 118 ? 67.858 59.359 -4.542 1.00 35.30 425 ASP B CA 1
ATOM 3278 C C . ASP B 1 118 ? 66.457 59.978 -4.316 1.00 35.33 425 ASP B C 1
ATOM 3279 O O . ASP B 1 118 ? 65.448 59.263 -4.350 1.00 34.32 425 ASP B O 1
ATOM 3284 N N . LEU B 1 119 ? 66.389 61.284 -4.068 1.00 36.70 426 LEU B N 1
ATOM 3285 C CA . LEU B 1 119 ? 65.110 61.947 -3.775 1.00 37.69 426 LEU B CA 1
ATOM 3286 C C . LEU B 1 119 ? 64.074 61.868 -4.911 1.00 39.16 426 LEU B C 1
ATOM 3287 O O . LEU B 1 119 ? 62.870 61.889 -4.644 1.00 40.20 426 LEU B O 1
ATOM 3292 N N . TRP B 1 120 ? 64.554 61.734 -6.150 1.00 38.91 427 TRP B N 1
ATOM 3293 C CA . TRP B 1 120 ? 63.725 61.625 -7.353 1.00 39.20 427 TRP B CA 1
ATOM 3294 C C . TRP B 1 120 ? 63.541 60.181 -7.808 1.00 38.21 427 TRP B C 1
ATOM 3295 O O . TRP B 1 120 ? 63.024 59.932 -8.910 1.00 37.77 427 TRP B O 1
ATOM 3306 N N . GLN B 1 121 ? 63.969 59.250 -6.957 1.00 36.90 428 GLN B N 1
ATOM 3307 C CA . GLN B 1 121 ? 63.833 57.816 -7.141 1.00 36.82 428 GLN B CA 1
ATOM 3308 C C . GLN B 1 121 ? 64.700 57.263 -8.285 1.00 36.95 428 GLN B C 1
ATOM 3309 O O . GLN B 1 121 ? 64.422 56.190 -8.816 1.00 36.73 428 GLN B O 1
ATOM 3315 N N . PHE B 1 122 ? 65.782 57.977 -8.608 1.00 38.16 429 PHE B N 1
ATOM 3316 C CA . PHE B 1 122 ? 66.784 57.495 -9.556 1.00 38.71 429 PHE B CA 1
ATOM 3317 C C . PHE B 1 122 ? 67.662 56.452 -8.865 1.00 38.13 429 PHE B C 1
ATOM 3318 O O . PHE B 1 122 ? 68.209 56.703 -7.783 1.00 37.23 429 PHE B O 1
ATOM 3326 N N . THR B 1 123 ? 67.753 55.271 -9.475 1.00 37.36 430 THR B N 1
ATOM 3327 C CA . THR B 1 123 ? 68.663 54.217 -9.049 1.00 37.40 430 THR B CA 1
ATOM 3328 C C . THR B 1 123 ? 70.035 54.370 -9.724 1.00 36.84 430 THR B C 1
ATOM 3329 O O . THR B 1 123 ? 70.208 55.188 -10.630 1.00 36.87 430 THR B O 1
ATOM 3333 N N . PRO B 1 124 ? 71.030 53.606 -9.266 1.00 37.84 431 PRO B N 1
ATOM 3334 C CA . PRO B 1 124 ? 72.309 53.615 -9.991 1.00 38.38 431 PRO B CA 1
ATOM 3335 C C . PRO B 1 124 ? 72.150 53.139 -11.449 1.00 38.76 431 PRO B C 1
ATOM 3336 O O . PRO B 1 124 ? 72.834 53.660 -12.323 1.00 38.92 431 PRO B O 1
ATOM 3340 N N . LEU B 1 125 ? 71.237 52.195 -11.695 1.00 40.18 432 LEU B N 1
ATOM 3341 C CA . LEU B 1 125 ? 70.921 51.745 -13.061 1.00 40.79 432 LEU B CA 1
ATOM 3342 C C . LEU B 1 125 ? 70.295 52.831 -13.927 1.00 42.23 432 LEU B C 1
ATOM 3343 O O . LEU B 1 125 ? 70.613 52.912 -15.106 1.00 43.93 432 LEU B O 1
ATOM 3348 N N . HIS B 1 126 ? 69.428 53.674 -13.364 1.00 42.75 433 HIS B N 1
ATOM 3349 C CA . HIS B 1 126 ? 68.980 54.879 -14.073 1.00 43.12 433 HIS B CA 1
ATOM 3350 C C . HIS B 1 126 ? 70.186 55.732 -14.501 1.00 44.44 433 HIS B C 1
ATOM 3351 O O . HIS B 1 126 ? 70.237 56.215 -15.637 1.00 45.24 433 HIS B O 1
ATOM 3358 N N . GLU B 1 127 ? 71.137 55.937 -13.590 1.00 44.38 434 GLU B N 1
ATOM 3359 C CA . GLU B 1 127 ? 72.333 56.735 -13.884 1.00 46.54 434 GLU B CA 1
ATOM 3360 C C . GLU B 1 127 ? 73.222 56.129 -14.982 1.00 45.24 434 GLU B C 1
ATOM 3361 O O . GLU B 1 127 ? 73.663 56.842 -15.885 1.00 46.27 434 GLU B O 1
ATOM 3367 N N . ALA B 1 128 ? 73.485 54.828 -14.877 1.00 43.85 435 ALA B N 1
ATOM 3368 C CA . ALA B 1 128 ? 74.344 54.112 -15.827 1.00 44.87 435 ALA B CA 1
ATOM 3369 C C . ALA B 1 128 ? 73.710 54.071 -17.220 1.00 45.53 435 ALA B C 1
ATOM 3370 O O . ALA B 1 128 ? 74.358 54.382 -18.221 1.00 45.25 435 ALA B O 1
ATOM 3372 N N . ALA B 1 129 ? 72.439 53.687 -17.248 1.00 45.97 436 ALA B N 1
ATOM 3373 C CA . ALA B 1 129 ? 71.671 53.552 -18.490 1.00 46.03 436 ALA B CA 1
ATOM 3374 C C . ALA B 1 129 ? 71.525 54.885 -19.206 1.00 46.95 436 ALA B C 1
ATOM 3375 O O . ALA B 1 129 ? 71.716 54.954 -20.408 1.00 48.99 436 ALA B O 1
ATOM 3377 N N . SER B 1 130 ? 71.229 55.949 -18.465 1.00 48.50 437 SER B N 1
ATOM 3378 C CA . SER B 1 130 ? 71.062 57.283 -19.056 1.00 50.17 437 SER B CA 1
ATOM 3379 C C . SER B 1 130 ? 72.332 57.846 -19.696 1.00 52.02 437 SER B C 1
ATOM 3380 O O . SER B 1 130 ? 72.251 58.607 -20.664 1.00 51.61 437 SER B O 1
ATOM 3383 N N . LYS B 1 131 ? 73.486 57.493 -19.128 1.00 53.75 438 LYS B N 1
ATOM 3384 C CA . LYS B 1 131 ? 74.799 57.937 -19.624 1.00 55.49 438 LYS B CA 1
ATOM 3385 C C . LYS B 1 131 ? 75.466 56.897 -20.537 1.00 55.68 438 LYS B C 1
ATOM 3386 O O . LYS B 1 131 ? 76.652 57.018 -20.842 1.00 56.66 438 LYS B O 1
ATOM 3392 N N . ASN B 1 132 ? 74.715 55.876 -20.954 1.00 54.92 439 ASN B N 1
ATOM 3393 C CA . ASN B 1 132 ? 75.175 54.894 -21.930 1.00 55.94 439 ASN B CA 1
ATOM 3394 C C . ASN B 1 132 ? 76.348 54.015 -21.439 1.00 54.61 439 ASN B C 1
ATOM 3395 O O . ASN B 1 132 ? 77.170 53.584 -22.239 1.00 54.05 439 ASN B O 1
ATOM 3400 N N . ARG B 1 133 ? 76.405 53.736 -20.134 1.00 54.07 440 ARG B N 1
ATOM 3401 C CA . ARG B 1 133 ? 77.507 52.961 -19.538 1.00 53.45 440 ARG B CA 1
ATOM 3402 C C . ARG B 1 133 ? 77.153 51.490 -19.593 1.00 52.03 440 ARG B C 1
ATOM 3403 O O . ARG B 1 133 ? 76.712 50.896 -18.604 1.00 50.01 440 ARG B O 1
ATOM 3411 N N . VAL B 1 134 ? 77.381 50.890 -20.756 1.00 52.64 441 VAL B N 1
ATOM 3412 C CA . VAL B 1 134 ? 76.806 49.573 -21.066 1.00 51.86 441 VAL B CA 1
ATOM 3413 C C . VAL B 1 134 ? 77.340 48.443 -20.167 1.00 49.89 441 VAL B C 1
ATOM 3414 O O . VAL B 1 134 ? 76.567 47.592 -19.727 1.00 48.35 441 VAL B O 1
ATOM 3418 N N . GLU B 1 135 ? 78.645 48.441 -19.891 1.00 49.40 442 GLU B N 1
ATOM 3419 C CA . GLU B 1 135 ? 79.251 47.383 -19.073 1.00 49.32 442 GLU B CA 1
ATOM 3420 C C . GLU B 1 135 ? 78.858 47.522 -17.607 1.00 45.68 442 GLU B C 1
ATOM 3421 O O . GLU B 1 135 ? 78.562 46.537 -16.931 1.00 43.39 442 GLU B O 1
ATOM 3427 N N . VAL B 1 136 ? 78.817 48.756 -17.133 1.00 44.78 443 VAL B N 1
ATOM 3428 C CA . VAL B 1 136 ? 78.313 49.046 -15.780 1.00 45.64 443 VAL B CA 1
ATOM 3429 C C . VAL B 1 136 ? 76.859 48.550 -15.584 1.00 44.34 443 VAL B C 1
ATOM 3430 O O . VAL B 1 136 ? 76.540 47.964 -14.537 1.00 42.37 443 VAL B O 1
ATOM 3434 N N . CYS B 1 137 ? 76.003 48.735 -16.600 1.00 43.35 444 CYS B N 1
ATOM 3435 C CA . CYS B 1 137 ? 74.624 48.257 -16.508 1.00 42.81 444 CYS B CA 1
ATOM 3436 C C . CYS B 1 137 ? 74.601 46.758 -16.369 1.00 42.80 444 CYS B C 1
ATOM 3437 O O . CYS B 1 137 ? 73.892 46.229 -15.516 1.00 41.81 444 CYS B O 1
ATOM 3440 N N . SER B 1 138 ? 75.394 46.072 -17.199 1.00 43.73 445 SER B N 1
ATOM 3441 C CA . SER B 1 138 ? 75.500 44.618 -17.115 1.00 43.73 445 SER B CA 1
ATOM 3442 C C . SER B 1 138 ? 75.918 44.165 -15.715 1.00 42.27 445 SER B C 1
ATOM 3443 O O . SER B 1 138 ? 75.349 43.205 -15.176 1.00 42.34 445 SER B O 1
ATOM 3446 N N . LEU B 1 139 ? 76.908 44.848 -15.140 1.00 42.03 446 LEU B N 1
ATOM 3447 C CA . LEU B 1 139 ? 77.356 44.557 -13.758 1.00 42.12 446 LEU B CA 1
ATOM 3448 C C . LEU B 1 139 ? 76.248 44.810 -12.721 1.00 40.53 446 LEU B C 1
ATOM 3449 O O . LEU B 1 139 ? 75.991 43.962 -11.858 1.00 40.60 446 LEU B O 1
ATOM 3454 N N . LEU B 1 140 ? 75.587 45.960 -12.809 1.00 39.94 447 LEU B N 1
ATOM 3455 C CA . LEU B 1 140 ? 74.464 46.256 -11.895 1.00 40.25 447 LEU B CA 1
ATOM 3456 C C . LEU B 1 140 ? 73.395 45.190 -11.983 1.00 40.63 447 LEU B C 1
ATOM 3457 O O . LEU B 1 140 ? 72.988 44.621 -10.959 1.00 38.67 447 LEU B O 1
ATOM 3462 N N . LEU B 1 141 ? 72.989 44.866 -13.216 1.00 42.77 448 LEU B N 1
ATOM 3463 C CA . LEU B 1 141 ? 71.974 43.825 -13.437 1.00 43.60 448 LEU B CA 1
ATOM 3464 C C . LEU B 1 141 ? 72.424 42.465 -12.939 1.00 42.73 448 LEU B C 1
ATOM 3465 O O . LEU B 1 141 ? 71.617 41.696 -12.417 1.00 40.10 448 LEU B O 1
ATOM 3470 N N . SER B 1 142 ? 73.714 42.178 -13.097 1.00 44.90 449 SER B N 1
ATOM 3471 C CA . SER B 1 142 ? 74.313 40.984 -12.505 1.00 46.68 449 SER B CA 1
ATOM 3472 C C . SER B 1 142 ? 74.220 40.946 -10.963 1.00 46.68 449 SER B C 1
ATOM 3473 O O . SER B 1 142 ? 74.108 39.863 -10.373 1.00 49.12 449 SER B O 1
ATOM 3476 N N . HIS B 1 143 ? 74.274 42.117 -10.325 1.00 46.16 450 HIS B N 1
ATOM 3477 C CA . HIS B 1 143 ? 74.100 42.239 -8.856 1.00 46.34 450 HIS B CA 1
ATOM 3478 C C . HIS B 1 143 ? 72.665 42.478 -8.356 1.00 45.52 450 HIS B C 1
ATOM 3479 O O . HIS B 1 143 ? 72.462 42.820 -7.189 1.00 45.81 450 HIS B O 1
ATOM 3486 N N . GLY B 1 144 ? 71.675 42.294 -9.220 1.00 44.12 451 GLY B N 1
ATOM 3487 C CA . GLY B 1 144 ? 70.277 42.356 -8.812 1.00 43.02 451 GLY B CA 1
ATOM 3488 C C . GLY B 1 144 ? 69.614 43.704 -9.015 1.00 42.56 451 GLY B C 1
ATOM 3489 O O . GLY B 1 144 ? 68.574 43.968 -8.405 1.00 45.07 451 GLY B O 1
ATOM 3490 N N . ALA B 1 145 ? 70.178 44.551 -9.871 1.00 39.86 452 ALA B N 1
ATOM 3491 C CA . ALA B 1 145 ? 69.536 45.805 -10.212 1.00 40.12 452 ALA B CA 1
ATOM 3492 C C . ALA B 1 145 ? 68.219 45.458 -10.888 1.00 42.39 452 ALA B C 1
ATOM 3493 O O . ALA B 1 145 ? 68.166 44.548 -11.726 1.00 40.99 452 ALA B O 1
ATOM 3495 N N . ASP B 1 146 ? 67.168 46.177 -10.507 1.00 44.49 453 ASP B N 1
ATOM 3496 C CA . ASP B 1 146 ? 65.827 45.959 -11.040 1.00 45.62 453 ASP B CA 1
ATOM 3497 C C . ASP B 1 146 ? 65.563 47.056 -12.063 1.00 47.67 453 ASP B C 1
ATOM 3498 O O . ASP B 1 146 ? 65.323 48.216 -11.691 1.00 47.54 453 ASP B O 1
ATOM 3503 N N . PRO B 1 147 ? 65.596 46.702 -13.364 1.00 48.07 454 PRO B N 1
ATOM 3504 C CA . PRO B 1 147 ? 65.286 47.676 -14.394 1.00 48.47 454 PRO B CA 1
ATOM 3505 C C . PRO B 1 147 ? 63.760 47.923 -14.596 1.00 48.66 454 PRO B C 1
ATOM 3506 O O . PRO B 1 147 ? 63.396 48.623 -15.541 1.00 48.59 454 PRO B O 1
ATOM 3510 N N . THR B 1 148 ? 62.892 47.359 -13.745 1.00 48.65 455 THR B N 1
ATOM 3511 C CA . THR B 1 148 ? 61.456 47.736 -13.740 1.00 50.45 455 THR B CA 1
ATOM 3512 C C . THR B 1 148 ? 61.083 48.781 -12.662 1.00 50.69 455 THR B C 1
ATOM 3513 O O . THR B 1 148 ? 59.960 49.304 -12.676 1.00 53.96 455 THR B O 1
ATOM 3517 N N . LEU B 1 149 ? 61.994 49.079 -11.730 1.00 48.62 456 LEU B N 1
ATOM 3518 C CA . LEU B 1 149 ? 61.762 50.158 -10.758 1.00 47.31 456 LEU B CA 1
ATOM 3519 C C . LEU B 1 149 ? 61.640 51.499 -11.487 1.00 44.65 456 LEU B C 1
ATOM 3520 O O . LEU B 1 149 ? 62.478 51.827 -12.325 1.00 43.88 456 LEU B O 1
ATOM 3525 N N . VAL B 1 150 ? 60.612 52.267 -11.152 1.00 42.19 457 VAL B N 1
ATOM 3526 C CA . VAL B 1 150 ? 60.385 53.559 -11.793 1.00 41.48 457 VAL B CA 1
ATOM 3527 C C . VAL B 1 150 ? 60.869 54.701 -10.905 1.00 40.70 457 VAL B C 1
ATOM 3528 O O . VAL B 1 150 ? 60.752 54.630 -9.684 1.00 40.57 457 VAL B O 1
ATOM 3532 N N . ASN B 1 151 ? 61.398 55.750 -11.532 1.00 39.84 458 ASN B N 1
ATOM 3533 C CA . ASN B 1 151 ? 61.731 56.986 -10.843 1.00 41.26 458 ASN B CA 1
ATOM 3534 C C . ASN B 1 151 ? 60.442 57.798 -10.566 1.00 42.33 458 ASN B C 1
ATOM 3535 O O . ASN B 1 151 ? 59.346 57.314 -10.840 1.00 41.25 458 ASN B O 1
ATOM 3540 N N . CYS B 1 152 ? 60.577 59.024 -10.055 1.00 43.91 459 CYS B N 1
ATOM 3541 C CA . CYS B 1 152 ? 59.413 59.851 -9.699 1.00 46.50 459 CYS B CA 1
ATOM 3542 C C . CYS B 1 152 ? 58.603 60.350 -10.895 1.00 47.88 459 CYS B C 1
ATOM 3543 O O . CYS B 1 152 ? 57.531 60.900 -10.700 1.00 48.39 459 CYS B O 1
ATOM 3546 N N . HIS B 1 153 ? 59.130 60.187 -12.108 1.00 48.81 460 HIS B N 1
ATOM 3547 C CA . HIS B 1 153 ? 58.407 60.500 -13.357 1.00 49.34 460 HIS B CA 1
ATOM 3548 C C . HIS B 1 153 ? 57.797 59.272 -14.032 1.00 48.75 460 HIS B C 1
ATOM 3549 O O . HIS B 1 153 ? 57.344 59.370 -15.162 1.00 50.57 460 HIS B O 1
ATOM 3556 N N . GLY B 1 154 ? 57.782 58.128 -13.357 1.00 47.88 461 GLY B N 1
ATOM 3557 C CA . GLY B 1 154 ? 57.292 56.892 -13.942 1.00 49.12 461 GLY B CA 1
ATOM 3558 C C . GLY B 1 154 ? 58.199 56.241 -14.976 1.00 50.39 461 GLY B C 1
ATOM 3559 O O . GLY B 1 154 ? 57.751 55.331 -15.674 1.00 51.27 461 GLY B O 1
ATOM 3560 N N . LYS B 1 155 ? 59.471 56.650 -15.055 1.00 50.60 462 LYS B N 1
ATOM 3561 C CA . LYS B 1 155 ? 60.411 56.109 -16.052 1.00 50.28 462 LYS B CA 1
ATOM 3562 C C . LYS B 1 155 ? 61.317 55.031 -15.452 1.00 48.66 462 LYS B C 1
ATOM 3563 O O . LYS B 1 155 ? 61.963 55.264 -14.426 1.00 46.64 462 LYS B O 1
ATOM 3569 N N . SER B 1 156 ? 61.368 53.862 -16.093 1.00 46.39 463 SER B N 1
ATOM 3570 C CA . SER B 1 156 ? 62.332 52.820 -15.733 1.00 45.66 463 SER B CA 1
ATOM 3571 C C . SER B 1 156 ? 63.750 53.145 -16.245 1.00 45.18 463 SER B C 1
ATOM 3572 O O . SER B 1 156 ? 63.961 54.125 -16.983 1.00 45.28 463 SER B O 1
ATOM 3575 N N . ALA B 1 157 ? 64.719 52.321 -15.847 1.00 45.56 464 ALA B N 1
ATOM 3576 C CA . ALA B 1 157 ? 66.109 52.455 -16.339 1.00 46.50 464 ALA B CA 1
ATOM 3577 C C . ALA B 1 157 ? 66.172 52.161 -17.834 1.00 45.73 464 ALA B C 1
ATOM 3578 O O . ALA B 1 157 ? 66.850 52.872 -18.588 1.00 44.77 464 ALA B O 1
ATOM 3580 N N . VAL B 1 158 ? 65.420 51.141 -18.250 1.00 46.00 465 VAL B N 1
ATOM 3581 C CA . VAL B 1 158 ? 65.276 50.801 -19.676 1.00 45.98 465 VAL B CA 1
ATOM 3582 C C . VAL B 1 158 ? 64.733 52.002 -20.462 1.00 46.46 465 VAL B C 1
ATOM 3583 O O . VAL B 1 158 ? 65.248 52.293 -21.544 1.00 47.32 465 VAL B O 1
ATOM 3587 N N . ASP B 1 159 ? 63.753 52.735 -19.910 1.00 46.29 466 ASP B N 1
ATOM 3588 C CA . ASP B 1 159 ? 63.237 53.957 -20.576 1.00 47.14 466 ASP B CA 1
ATOM 3589 C C . ASP B 1 159 ? 64.266 55.071 -20.747 1.00 48.07 466 ASP B C 1
ATOM 3590 O O . ASP B 1 159 ? 64.084 55.937 -21.601 1.00 47.98 466 ASP B O 1
ATOM 3595 N N . MET B 1 160 ? 65.295 55.107 -19.899 1.00 48.54 467 MET B N 1
ATOM 3596 C CA . MET B 1 160 ? 66.314 56.170 -19.954 1.00 49.78 467 MET B CA 1
ATOM 3597 C C . MET B 1 160 ? 67.487 55.892 -20.907 1.00 48.03 467 MET B C 1
ATOM 3598 O O . MET B 1 160 ? 68.274 56.792 -21.206 1.00 48.13 467 MET B O 1
ATOM 3603 N N . ALA B 1 161 ? 67.608 54.658 -21.387 1.00 46.93 468 ALA B N 1
ATOM 3604 C CA . ALA B 1 161 ? 68.677 54.314 -22.316 1.00 46.27 468 ALA B CA 1
ATOM 3605 C C . ALA B 1 161 ? 68.491 55.127 -23.592 1.00 46.41 468 ALA B C 1
ATOM 3606 O O . ALA B 1 161 ? 67.421 55.054 -24.191 1.00 45.63 468 ALA B O 1
ATOM 3608 N N . PRO B 1 162 ? 69.504 55.927 -23.987 1.00 47.78 469 PRO B N 1
ATOM 3609 C CA . PRO B 1 162 ? 69.339 56.863 -25.105 1.00 49.30 469 PRO B CA 1
ATOM 3610 C C . PRO B 1 162 ? 69.454 56.276 -26.513 1.00 50.63 469 PRO B C 1
ATOM 3611 O O . PRO B 1 162 ? 69.196 57.002 -27.486 1.00 52.97 469 PRO B O 1
ATOM 3615 N N . THR B 1 163 ? 69.846 55.006 -26.635 1.00 49.16 470 THR B N 1
ATOM 3616 C CA . THR B 1 163 ? 69.890 54.326 -27.932 1.00 49.65 470 THR B CA 1
ATOM 3617 C C . THR B 1 163 ? 69.056 53.041 -27.891 1.00 47.88 470 THR B C 1
ATOM 3618 O O . THR B 1 163 ? 68.934 52.414 -26.838 1.00 47.74 470 THR B O 1
ATOM 3622 N N . PRO B 1 164 ? 68.466 52.645 -29.030 1.00 47.01 471 PRO B N 1
ATOM 3623 C CA . PRO B 1 164 ? 67.758 51.354 -29.048 1.00 45.33 471 PRO B CA 1
ATOM 3624 C C . PRO B 1 164 ? 68.664 50.116 -28.871 1.00 44.65 471 PRO B C 1
ATOM 3625 O O . PRO B 1 164 ? 68.169 49.061 -28.465 1.00 42.66 471 PRO B O 1
ATOM 3629 N N . GLU B 1 165 ? 69.959 50.239 -29.163 1.00 44.54 472 GLU B N 1
ATOM 3630 C CA . GLU B 1 165 ? 70.899 49.127 -28.944 1.00 45.49 472 GLU B CA 1
ATOM 3631 C C . GLU B 1 165 ? 71.062 48.843 -27.443 1.00 43.21 472 GLU B C 1
ATOM 3632 O O . GLU B 1 165 ? 71.078 47.688 -27.023 1.00 41.83 472 GLU B O 1
ATOM 3638 N N . LEU B 1 166 ? 71.167 49.898 -26.644 1.00 43.04 473 LEU B N 1
ATOM 3639 C CA . LEU B 1 166 ? 71.272 49.731 -25.196 1.00 43.02 473 LEU B CA 1
ATOM 3640 C C . LEU B 1 166 ? 69.972 49.186 -24.602 1.00 42.35 473 LEU B C 1
ATOM 3641 O O . LEU B 1 166 ? 70.031 48.276 -23.762 1.00 39.14 473 LEU B O 1
ATOM 3646 N N . ARG B 1 167 ? 68.810 49.696 -25.050 1.00 41.68 474 ARG B N 1
ATOM 3647 C CA . ARG B 1 167 ? 67.516 49.172 -24.586 1.00 42.30 474 ARG B CA 1
ATOM 3648 C C . ARG B 1 167 ? 67.398 47.693 -24.873 1.00 41.25 474 ARG B C 1
ATOM 3649 O O . ARG B 1 167 ? 66.930 46.924 -24.036 1.00 40.03 474 ARG B O 1
ATOM 3657 N N . GLU B 1 168 ? 67.814 47.299 -26.070 1.00 41.33 475 GLU B N 1
ATOM 3658 C CA . GLU B 1 168 ? 67.789 45.903 -26.465 1.00 42.72 475 GLU B CA 1
ATOM 3659 C C . GLU B 1 168 ? 68.708 45.052 -25.550 1.00 40.31 475 GLU B C 1
ATOM 3660 O O . GLU B 1 168 ? 68.320 43.988 -25.096 1.00 36.77 475 GLU B O 1
ATOM 3666 N N . ARG B 1 169 ? 69.903 45.551 -25.269 1.00 41.57 476 ARG B N 1
ATOM 3667 C CA . ARG B 1 169 ? 70.852 44.843 -24.400 1.00 42.88 476 ARG B CA 1
ATOM 3668 C C . ARG B 1 169 ? 70.345 44.730 -22.953 1.00 41.28 476 ARG B C 1
ATOM 3669 O O . ARG B 1 169 ? 70.406 43.654 -22.352 1.00 41.15 476 ARG B O 1
ATOM 3677 N N . LEU B 1 170 ? 69.850 45.836 -22.402 1.00 40.00 477 LEU B N 1
ATOM 3678 C CA . LEU B 1 170 ? 69.267 45.825 -21.046 1.00 40.13 477 LEU B CA 1
ATOM 3679 C C . LEU B 1 170 ? 68.123 44.858 -20.920 1.00 38.56 477 LEU B C 1
ATOM 3680 O O . LEU B 1 170 ? 68.000 44.163 -19.920 1.00 37.80 477 LEU B O 1
ATOM 3685 N N . THR B 1 171 ? 67.280 44.819 -21.943 1.00 37.82 478 THR B N 1
ATOM 3686 C CA . THR B 1 171 ? 66.159 43.900 -21.979 1.00 37.56 478 THR B CA 1
ATOM 3687 C C . THR B 1 171 ? 66.636 42.446 -22.057 1.00 36.52 478 THR B C 1
ATOM 3688 O O . THR B 1 171 ? 66.083 41.581 -21.389 1.00 36.26 478 THR B O 1
ATOM 3692 N N . TYR B 1 172 ? 67.663 42.188 -22.865 1.00 36.17 479 TYR B N 1
ATOM 3693 C CA . TYR B 1 172 ? 68.248 40.847 -22.967 1.00 35.71 479 TYR B CA 1
ATOM 3694 C C . TYR B 1 172 ? 68.740 40.367 -21.596 1.00 35.61 479 TYR B C 1
ATOM 3695 O O . TYR B 1 172 ? 68.390 39.279 -21.135 1.00 34.77 479 TYR B O 1
ATOM 3704 N N . GLU B 1 173 ? 69.512 41.209 -20.936 1.00 36.81 480 GLU B N 1
ATOM 3705 C CA . GLU B 1 173 ? 70.124 40.826 -19.655 1.00 40.39 480 GLU B CA 1
ATOM 3706 C C . GLU B 1 173 ? 69.089 40.588 -18.552 1.00 40.70 480 GLU B C 1
ATOM 3707 O O . GLU B 1 173 ? 69.112 39.552 -17.882 1.00 39.63 480 GLU B O 1
ATOM 3713 N N . PHE B 1 174 ? 68.134 41.499 -18.399 1.00 43.29 481 PHE B N 1
ATOM 3714 C CA . PHE B 1 174 ? 67.094 41.312 -17.387 1.00 44.41 481 PHE B CA 1
ATOM 3715 C C . PHE B 1 174 ? 66.230 40.091 -17.667 1.00 43.79 481 PHE B C 1
ATOM 3716 O O . PHE B 1 174 ? 65.882 39.358 -16.736 1.00 45.29 481 PHE B O 1
ATOM 3724 N N . LYS B 1 175 ? 65.903 39.834 -18.931 1.00 41.22 482 LYS B N 1
ATOM 3725 C CA . LYS B 1 175 ? 65.202 38.591 -19.268 1.00 41.40 482 LYS B CA 1
ATOM 3726 C C . LYS B 1 175 ? 66.043 37.327 -18.952 1.00 38.78 482 LYS B C 1
ATOM 3727 O O . LYS B 1 175 ? 65.516 36.326 -18.456 1.00 36.59 482 LYS B O 1
ATOM 3733 N N . GLY B 1 176 ? 67.334 37.381 -19.253 1.00 37.11 483 GLY B N 1
ATOM 3734 C CA . GLY B 1 176 ? 68.245 36.269 -18.948 1.00 36.94 483 GLY B CA 1
ATOM 3735 C C . GLY B 1 176 ? 68.304 35.940 -17.461 1.00 36.08 483 GLY B C 1
ATOM 3736 O O . GLY B 1 176 ? 68.082 34.807 -17.059 1.00 36.25 483 GLY B O 1
ATOM 3737 N N . HIS B 1 177 ? 68.590 36.944 -16.649 1.00 36.08 484 HIS B N 1
ATOM 3738 C CA . HIS B 1 177 ? 68.604 36.770 -15.188 1.00 37.82 484 HIS B CA 1
ATOM 3739 C C . HIS B 1 177 ? 67.289 36.249 -14.633 1.00 39.51 484 HIS B C 1
ATOM 3740 O O . HIS B 1 177 ? 67.306 35.426 -13.717 1.00 40.96 484 HIS B O 1
ATOM 3747 N N . SER B 1 178 ? 66.162 36.678 -15.224 1.00 39.70 485 SER B N 1
ATOM 3748 C CA . SER B 1 178 ? 64.835 36.259 -14.784 1.00 39.71 485 SER B CA 1
ATOM 3749 C C . SER B 1 178 ? 64.575 34.831 -15.162 1.00 39.95 485 SER B C 1
ATOM 3750 O O . SER B 1 178 ? 63.935 34.096 -14.402 1.00 39.42 485 SER B O 1
ATOM 3753 N N . LEU B 1 179 ? 65.040 34.429 -16.348 1.00 37.19 486 LEU B N 1
ATOM 3754 C CA . LEU B 1 179 ? 64.946 33.034 -16.716 1.00 37.17 486 LEU B CA 1
ATOM 3755 C C . LEU B 1 179 ? 65.722 32.136 -15.724 1.00 35.92 486 LEU B C 1
ATOM 3756 O O . LEU B 1 179 ? 65.229 31.066 -15.340 1.00 35.85 486 LEU B O 1
ATOM 3761 N N . LEU B 1 180 ? 66.914 32.563 -15.346 1.00 36.43 487 LEU B N 1
ATOM 3762 C CA . LEU B 1 180 ? 67.767 31.783 -14.415 1.00 38.77 487 LEU B CA 1
ATOM 3763 C C . LEU B 1 180 ? 67.045 31.551 -13.071 1.00 40.62 487 LEU B C 1
ATOM 3764 O O . LEU B 1 180 ? 66.929 30.407 -12.605 1.00 41.28 487 LEU B O 1
ATOM 3769 N N . GLN B 1 181 ? 66.496 32.620 -12.503 1.00 43.78 488 GLN B N 1
ATOM 3770 C CA . GLN B 1 181 ? 65.690 32.523 -11.261 1.00 45.16 488 GLN B CA 1
ATOM 3771 C C . GLN B 1 181 ? 64.467 31.630 -11.408 1.00 45.17 488 GLN B C 1
ATOM 3772 O O . GLN B 1 181 ? 64.236 30.753 -10.568 1.00 46.82 488 GLN B O 1
ATOM 3778 N N . ALA B 1 182 ? 63.693 31.820 -12.468 1.00 42.67 489 ALA B N 1
ATOM 3779 C CA . ALA B 1 182 ? 62.545 30.954 -12.695 1.00 42.31 489 ALA B CA 1
ATOM 3780 C C . ALA B 1 182 ? 62.956 29.481 -12.748 1.00 41.97 489 ALA B C 1
ATOM 3781 O O . ALA B 1 182 ? 62.207 28.608 -12.295 1.00 41.72 489 ALA B O 1
ATOM 3783 N N . ALA B 1 183 ? 64.135 29.218 -13.315 1.00 39.98 490 ALA B N 1
ATOM 3784 C CA . ALA B 1 183 ? 64.667 27.866 -13.401 1.00 39.40 490 ALA B CA 1
ATOM 3785 C C . ALA B 1 183 ? 65.043 27.300 -12.025 1.00 38.32 490 ALA B C 1
ATOM 3786 O O . ALA B 1 183 ? 64.826 26.133 -11.771 1.00 38.73 490 ALA B O 1
ATOM 3788 N N . ARG B 1 184 ? 65.592 28.126 -11.162 1.00 39.24 491 ARG B N 1
ATOM 3789 C CA . ARG B 1 184 ? 65.929 27.715 -9.785 1.00 42.98 491 ARG B CA 1
ATOM 3790 C C . ARG B 1 184 ? 64.692 27.254 -8.975 1.00 44.81 491 ARG B C 1
ATOM 3791 O O . ARG B 1 184 ? 64.789 26.333 -8.136 1.00 45.47 491 ARG B O 1
ATOM 3799 N N . GLU B 1 185 ? 63.535 27.861 -9.274 1.00 44.65 492 GLU B N 1
ATOM 3800 C CA . GLU B 1 185 ? 62.281 27.573 -8.584 1.00 46.39 492 GLU B CA 1
ATOM 3801 C C . GLU B 1 185 ? 61.445 26.526 -9.296 1.00 47.55 492 GLU B C 1
ATOM 3802 O O . GLU B 1 185 ? 60.358 26.182 -8.827 1.00 51.13 492 GLU B O 1
ATOM 3808 N N . ALA B 1 186 ? 61.953 25.983 -10.402 1.00 45.12 493 ALA B N 1
ATOM 3809 C CA . ALA B 1 186 ? 61.204 25.067 -11.229 1.00 45.21 493 ALA B CA 1
ATOM 3810 C C . ALA B 1 186 ? 59.752 25.569 -11.459 1.00 45.66 493 ALA B C 1
ATOM 3811 O O . ALA B 1 186 ? 58.794 24.798 -11.385 1.00 44.53 493 ALA B O 1
ATOM 3813 N N . ASP B 1 187 ? 59.632 26.872 -11.730 1.00 46.23 494 ASP B N 1
ATOM 3814 C CA . ASP B 1 187 ? 58.361 27.528 -12.107 1.00 45.70 494 ASP B CA 1
ATOM 3815 C C . ASP B 1 187 ? 58.020 27.214 -13.570 1.00 45.54 494 ASP B C 1
ATOM 3816 O O . ASP B 1 187 ? 58.329 28.009 -14.461 1.00 46.09 494 ASP B O 1
ATOM 3821 N N . LEU B 1 188 ? 57.389 26.058 -13.810 1.00 46.06 495 LEU B N 1
ATOM 3822 C CA . LEU B 1 188 ? 57.113 25.562 -15.170 1.00 47.78 495 LEU B CA 1
ATOM 3823 C C . LEU B 1 188 ? 56.367 26.588 -15.994 1.00 49.41 495 LEU B C 1
ATOM 3824 O O . LEU B 1 188 ? 56.785 26.916 -17.119 1.00 48.24 495 LEU B O 1
ATOM 3829 N N . ALA B 1 189 ? 55.285 27.117 -15.422 1.00 51.26 496 ALA B N 1
ATOM 3830 C CA . ALA B 1 189 ? 54.458 28.118 -16.115 1.00 51.79 496 ALA B CA 1
ATOM 3831 C C . ALA B 1 189 ? 55.264 29.379 -16.507 1.00 52.96 496 ALA B C 1
ATOM 3832 O O . ALA B 1 189 ? 55.110 29.856 -17.634 1.00 51.36 496 ALA B O 1
ATOM 3834 N N . LYS B 1 190 ? 56.150 29.880 -15.637 1.00 53.65 497 LYS B N 1
ATOM 3835 C CA . LYS B 1 190 ? 56.917 31.106 -15.984 1.00 55.43 497 LYS B CA 1
ATOM 3836 C C . LYS B 1 190 ? 58.042 30.873 -17.043 1.00 56.10 497 LYS B C 1
ATOM 3837 O O . LYS B 1 190 ? 58.289 31.726 -17.911 1.00 55.85 497 LYS B O 1
ATOM 3843 N N . VAL B 1 191 ? 58.715 29.731 -16.977 1.00 56.15 498 VAL B N 1
ATOM 3844 C CA . VAL B 1 191 ? 59.690 29.382 -18.018 1.00 54.85 498 VAL B CA 1
ATOM 3845 C C . VAL B 1 191 ? 58.958 29.150 -19.363 1.00 55.06 498 VAL B C 1
ATOM 3846 O O . VAL B 1 191 ? 59.379 29.672 -20.396 1.00 51.83 498 VAL B O 1
ATOM 3850 N N . LYS B 1 192 ? 57.867 28.379 -19.329 1.00 56.73 499 LYS B N 1
ATOM 3851 C CA . LYS B 1 192 ? 56.989 28.166 -20.498 1.00 58.75 499 LYS B CA 1
ATOM 3852 C C . LYS B 1 192 ? 56.579 29.493 -21.156 1.00 59.58 499 LYS B C 1
ATOM 3853 O O . LYS B 1 192 ? 56.610 29.621 -22.392 1.00 56.75 499 LYS B O 1
ATOM 3859 N N . LYS B 1 193 ? 56.248 30.473 -20.313 1.00 60.87 500 LYS B N 1
ATOM 3860 C CA . LYS B 1 193 ? 55.795 31.793 -20.757 1.00 63.29 500 LYS B CA 1
ATOM 3861 C C . LYS B 1 193 ? 56.901 32.580 -21.465 1.00 59.05 500 LYS B C 1
ATOM 3862 O O . LYS B 1 193 ? 56.729 32.996 -22.611 1.00 59.06 500 LYS B O 1
ATOM 3868 N N . THR B 1 194 ? 58.018 32.793 -20.782 1.00 54.30 501 THR B N 1
ATOM 3869 C CA . THR B 1 194 ? 59.117 33.603 -21.350 1.00 53.86 501 THR B CA 1
ATOM 3870 C C . THR B 1 194 ? 59.792 33.027 -22.632 1.00 51.25 501 THR B C 1
ATOM 3871 O O . THR B 1 194 ? 60.082 33.777 -23.579 1.00 50.57 501 THR B O 1
ATOM 3875 N N . LEU B 1 195 ? 59.967 31.708 -22.679 1.00 47.55 502 LEU B N 1
ATOM 3876 C CA . LEU B 1 195 ? 60.387 31.009 -23.906 1.00 46.93 502 LEU B CA 1
ATOM 3877 C C . LEU B 1 195 ? 59.391 31.104 -25.096 1.00 46.98 502 LEU B C 1
ATOM 3878 O O . LEU B 1 195 ? 59.808 31.030 -26.250 1.00 44.53 502 LEU B O 1
ATOM 3883 N N . ALA B 1 196 ? 58.094 31.224 -24.811 1.00 48.59 503 ALA B N 1
ATOM 3884 C CA . ALA B 1 196 ? 57.085 31.473 -25.869 1.00 49.22 503 ALA B CA 1
ATOM 3885 C C . ALA B 1 196 ? 57.318 32.786 -26.646 1.00 47.48 503 ALA B C 1
ATOM 3886 O O . ALA B 1 196 ? 57.022 32.842 -27.852 1.00 48.93 503 ALA B O 1
ATOM 3888 N N . LEU B 1 197 ? 57.836 33.807 -25.946 1.00 45.37 504 LEU B N 1
ATOM 3889 C CA . LEU B 1 197 ? 58.139 35.158 -26.482 1.00 44.51 504 LEU B CA 1
ATOM 3890 C C . LEU B 1 197 ? 59.517 35.344 -27.184 1.00 42.48 504 LEU B C 1
ATOM 3891 O O . LEU B 1 197 ? 59.878 36.467 -27.608 1.00 44.36 504 LEU B O 1
ATOM 3896 N N . GLU B 1 198 ? 60.294 34.269 -27.270 1.00 37.32 505 GLU B N 1
ATOM 3897 C CA . GLU B 1 198 ? 61.552 34.277 -28.002 1.00 33.49 505 GLU B CA 1
ATOM 3898 C C . GLU B 1 198 ? 61.259 34.325 -29.504 1.00 30.60 505 GLU B C 1
ATOM 3899 O O . GLU B 1 198 ? 60.252 33.759 -29.976 1.00 29.29 505 GLU B O 1
ATOM 3905 N N . ILE B 1 199 ? 62.142 34.979 -30.245 1.00 27.90 506 ILE B N 1
ATOM 3906 C CA . ILE B 1 199 ? 61.890 35.210 -31.662 1.00 27.88 506 ILE B CA 1
ATOM 3907 C C . ILE B 1 199 ? 61.975 33.926 -32.525 1.00 26.34 506 ILE B C 1
ATOM 3908 O O . ILE B 1 199 ? 61.378 33.881 -33.604 1.00 25.28 506 ILE B O 1
ATOM 3913 N N . ILE B 1 200 ? 62.661 32.882 -32.049 1.00 24.47 507 ILE B N 1
ATOM 3914 C CA . ILE B 1 200 ? 62.743 31.617 -32.796 1.00 25.61 507 ILE B CA 1
ATOM 3915 C C . ILE B 1 200 ? 61.354 31.048 -33.178 1.00 25.26 507 ILE B C 1
ATOM 3916 O O . ILE B 1 200 ? 61.166 30.537 -34.274 1.00 25.48 507 ILE B O 1
ATOM 3921 N N . ASN B 1 201 ? 60.382 31.217 -32.300 1.00 26.24 508 ASN B N 1
ATOM 3922 C CA . ASN B 1 201 ? 58.995 30.785 -32.501 1.00 28.15 508 ASN B CA 1
ATOM 3923 C C . ASN B 1 201 ? 58.053 31.844 -33.070 1.00 26.95 508 ASN B C 1
ATOM 3924 O O . ASN B 1 201 ? 56.842 31.625 -33.067 1.00 27.57 508 ASN B O 1
ATOM 3929 N N . PHE B 1 202 ? 58.577 32.972 -33.541 1.00 26.26 509 PHE B N 1
ATOM 3930 C CA . PHE B 1 202 ? 57.743 34.031 -34.125 1.00 25.57 509 PHE B CA 1
ATOM 3931 C C . PHE B 1 202 ? 56.881 33.442 -35.237 1.00 26.30 509 PHE B C 1
ATOM 3932 O O . PHE B 1 202 ? 57.381 32.678 -36.076 1.00 25.23 509 PHE B O 1
ATOM 3940 N N . LYS B 1 203 ? 55.600 33.805 -35.223 1.00 27.54 510 LYS B N 1
ATOM 3941 C CA . LYS B 1 203 ? 54.618 33.339 -36.192 1.00 29.46 510 LYS B CA 1
ATOM 3942 C C . LYS B 1 203 ? 54.186 34.521 -37.065 1.00 29.91 510 LYS B C 1
ATOM 3943 O O . LYS B 1 203 ? 53.894 35.591 -36.558 1.00 29.67 510 LYS B O 1
ATOM 3949 N N . GLN B 1 204 ? 54.201 34.312 -38.376 1.00 30.43 511 GLN B N 1
ATOM 3950 C CA . GLN B 1 204 ? 53.653 35.246 -39.341 1.00 32.37 511 GLN B CA 1
ATOM 3951 C C . GLN B 1 204 ? 52.161 35.469 -38.926 1.00 33.57 511 GLN B C 1
ATOM 3952 O O . GLN B 1 204 ? 51.425 34.508 -38.806 1.00 32.37 511 GLN B O 1
ATOM 3958 N N . PRO B 1 205 ? 51.736 36.719 -38.671 1.00 37.01 512 PRO B N 1
ATOM 3959 C CA . PRO B 1 205 ? 50.402 36.863 -38.023 1.00 39.29 512 PRO B CA 1
ATOM 3960 C C . PRO B 1 205 ? 49.171 36.284 -38.752 1.00 40.82 512 PRO B C 1
ATOM 3961 O O . PRO B 1 205 ? 48.230 35.861 -38.067 1.00 43.77 512 PRO B O 1
ATOM 3965 N N . GLN B 1 206 ? 49.197 36.206 -40.084 1.00 42.18 513 GLN B N 1
ATOM 3966 C CA . GLN B 1 206 ? 48.087 35.634 -40.878 1.00 44.73 513 GLN B CA 1
ATOM 3967 C C . GLN B 1 206 ? 48.275 34.155 -41.238 1.00 42.19 513 GLN B C 1
ATOM 3968 O O . GLN B 1 206 ? 47.368 33.338 -41.039 1.00 42.04 513 GLN B O 1
ATOM 3974 N N . SER B 1 207 ? 49.435 33.841 -41.814 1.00 38.69 514 SER B N 1
ATOM 3975 C CA . SER B 1 207 ? 49.729 32.503 -42.332 1.00 37.56 514 SER B CA 1
ATOM 3976 C C . SER B 1 207 ? 50.093 31.517 -41.171 1.00 35.19 514 SER B C 1
ATOM 3977 O O . SER B 1 207 ? 49.984 30.289 -41.327 1.00 33.39 514 SER B O 1
ATOM 3980 N N . HIS B 1 208 ? 50.534 32.077 -40.044 1.00 33.61 515 HIS B N 1
ATOM 3981 C CA . HIS B 1 208 ? 51.000 31.341 -38.857 1.00 34.57 515 HIS B CA 1
ATOM 3982 C C . HIS B 1 208 ? 52.260 30.465 -39.051 1.00 31.98 515 HIS B C 1
ATOM 3983 O O . HIS B 1 208 ? 52.590 29.652 -38.181 1.00 30.24 515 HIS B O 1
ATOM 3990 N N . GLU B 1 209 ? 52.985 30.660 -40.150 1.00 31.10 516 GLU B N 1
ATOM 3991 C CA . GLU B 1 209 ? 54.247 29.947 -40.367 1.00 31.17 516 GLU B CA 1
ATOM 3992 C C . GLU B 1 209 ? 55.372 30.572 -39.504 1.00 27.92 516 GLU B C 1
ATOM 3993 O O . GLU B 1 209 ? 55.332 31.745 -39.174 1.00 26.12 516 GLU B O 1
ATOM 3999 N N . THR B 1 210 ? 56.316 29.736 -39.090 1.00 25.93 517 THR B N 1
ATOM 4000 C CA . THR B 1 210 ? 57.528 30.153 -38.431 1.00 24.57 517 THR B CA 1
ATOM 4001 C C . THR B 1 210 ? 58.697 30.168 -39.396 1.00 23.31 517 THR B C 1
ATOM 4002 O O . THR B 1 210 ? 58.569 29.770 -40.563 1.00 22.89 517 THR B O 1
ATOM 4006 N N . ALA B 1 211 ? 59.847 30.611 -38.882 1.00 22.07 518 ALA B N 1
ATOM 4007 C CA . ALA B 1 211 ? 61.093 30.614 -39.636 1.00 21.35 518 ALA B CA 1
ATOM 4008 C C . ALA B 1 211 ? 61.390 29.224 -40.192 1.00 21.05 518 ALA B C 1
ATOM 4009 O O . ALA B 1 211 ? 61.900 29.108 -41.298 1.00 21.13 518 ALA B O 1
ATOM 4011 N N . LEU B 1 212 ? 61.050 28.169 -39.453 1.00 20.87 519 LEU B N 1
ATOM 4012 C CA . LEU B 1 212 ? 61.322 26.816 -39.932 1.00 20.85 519 LEU B CA 1
ATOM 4013 C C . LEU B 1 212 ? 60.494 26.437 -41.176 1.00 20.34 519 LEU B C 1
ATOM 4014 O O . LEU B 1 212 ? 61.044 25.853 -42.101 1.00 19.85 519 LEU B O 1
ATOM 4019 N N . HIS B 1 213 ? 59.215 26.803 -41.220 1.00 20.74 520 HIS B N 1
ATOM 4020 C CA . HIS B 1 213 ? 58.405 26.628 -42.468 1.00 21.26 520 HIS B CA 1
ATOM 4021 C C . HIS B 1 213 ? 59.061 27.394 -43.617 1.00 20.82 520 HIS B C 1
ATOM 4022 O O . HIS B 1 213 ? 59.181 26.878 -44.725 1.00 21.09 520 HIS B O 1
ATOM 4029 N N . CYS B 1 214 ? 59.486 28.618 -43.341 1.00 20.87 521 CYS B N 1
ATOM 4030 C CA . CYS B 1 214 ? 60.131 29.457 -44.347 1.00 20.96 521 CYS B CA 1
ATOM 4031 C C . CYS B 1 214 ? 61.424 28.825 -44.845 1.00 20.36 521 CYS B C 1
ATOM 4032 O O . CYS B 1 214 ? 61.680 28.766 -46.048 1.00 20.01 521 CYS B O 1
ATOM 4035 N N . ALA B 1 215 ? 62.216 28.306 -43.922 1.00 19.91 522 ALA B N 1
ATOM 4036 C CA . ALA B 1 215 ? 63.498 27.731 -44.302 1.00 20.02 522 ALA B CA 1
ATOM 4037 C C . ALA B 1 215 ? 63.361 26.503 -45.208 1.00 20.04 522 ALA B C 1
ATOM 4038 O O . ALA B 1 215 ? 64.088 26.393 -46.204 1.00 19.98 522 ALA B O 1
ATOM 4040 N N . VAL B 1 216 ? 62.415 25.618 -44.883 1.00 20.00 523 VAL B N 1
ATOM 4041 C CA . VAL B 1 216 ? 62.293 24.344 -45.606 1.00 20.24 523 VAL B CA 1
ATOM 4042 C C . VAL B 1 216 ? 61.664 24.564 -46.979 1.00 20.42 523 VAL B C 1
ATOM 4043 O O . VAL B 1 216 ? 61.887 23.754 -47.865 1.00 20.95 523 VAL B O 1
ATOM 4047 N N . ALA B 1 217 ? 60.939 25.670 -47.142 1.00 20.31 524 ALA B N 1
ATOM 4048 C CA . ALA B 1 217 ? 60.370 26.107 -48.441 1.00 20.82 524 ALA B CA 1
ATOM 4049 C C . ALA B 1 217 ? 61.348 26.870 -49.328 1.00 20.90 524 ALA B C 1
ATOM 4050 O O . ALA B 1 217 ? 61.106 27.032 -50.519 1.00 21.17 524 ALA B O 1
ATOM 4052 N N . SER B 1 218 ? 62.463 27.307 -48.762 1.00 20.97 525 SER B N 1
ATOM 4053 C CA . SER B 1 218 ? 63.427 28.155 -49.477 1.00 21.18 525 SER B CA 1
ATOM 4054 C C . SER B 1 218 ? 63.989 27.449 -50.703 1.00 21.62 525 SER B C 1
ATOM 4055 O O . SER B 1 218 ? 64.211 26.239 -50.688 1.00 21.24 525 SER B O 1
ATOM 4058 N N . LEU B 1 219 ? 64.228 28.239 -51.746 1.00 22.30 526 LEU B N 1
ATOM 4059 C CA . LEU B 1 219 ? 64.878 27.810 -52.973 1.00 23.57 526 LEU B CA 1
ATOM 4060 C C . LEU B 1 219 ? 66.403 28.094 -52.977 1.00 23.60 526 LEU B C 1
ATOM 4061 O O . LEU B 1 219 ? 67.069 27.800 -53.971 1.00 23.63 526 LEU B O 1
ATOM 4066 N N . HIS B 1 220 ? 66.953 28.611 -51.875 1.00 23.57 527 HIS B N 1
ATOM 4067 C CA A HIS B 1 220 ? 68.391 28.995 -51.777 0.50 23.59 527 HIS B CA 1
ATOM 4068 C CA B HIS B 1 220 ? 68.370 28.987 -51.819 0.50 24.18 527 HIS B CA 1
ATOM 4069 C C . HIS B 1 220 ? 69.227 27.820 -51.239 1.00 24.01 527 HIS B C 1
ATOM 4070 O O . HIS B 1 220 ? 68.750 27.044 -50.413 1.00 23.14 527 HIS B O 1
ATOM 4083 N N . PRO B 1 221 ? 70.495 27.696 -51.686 1.00 25.15 528 PRO B N 1
ATOM 4084 C CA . PRO B 1 221 ? 71.257 26.471 -51.369 1.00 26.00 528 PRO B CA 1
ATOM 4085 C C . PRO B 1 221 ? 71.747 26.264 -49.925 1.00 26.26 528 PRO B C 1
ATOM 4086 O O . PRO B 1 221 ? 72.208 25.153 -49.613 1.00 26.92 528 PRO B O 1
ATOM 4090 N N . LYS B 1 222 ? 71.642 27.274 -49.071 1.00 25.91 529 LYS B N 1
ATOM 4091 C CA . LYS B 1 222 ? 71.914 27.125 -47.643 1.00 25.95 529 LYS B CA 1
ATOM 4092 C C . LYS B 1 222 ? 70.710 26.693 -46.813 1.00 24.24 529 LYS B C 1
ATOM 4093 O O . LYS B 1 222 ? 70.796 26.703 -45.573 1.00 22.52 529 LYS B O 1
ATOM 4099 N N . ARG B 1 223 ? 69.589 26.308 -47.453 1.00 23.09 530 ARG B N 1
ATOM 4100 C CA . ARG B 1 223 ? 68.402 25.984 -46.667 1.00 22.74 530 ARG B CA 1
ATOM 4101 C C . ARG B 1 223 ? 68.640 24.884 -45.630 1.00 22.73 530 ARG B C 1
ATOM 4102 O O . ARG B 1 223 ? 68.093 24.961 -44.550 1.00 21.92 530 ARG B O 1
ATOM 4110 N N . LYS B 1 224 ? 69.448 23.878 -45.953 1.00 23.50 531 LYS B N 1
ATOM 4111 C CA . LYS B 1 224 ? 69.765 22.820 -44.985 1.00 24.67 531 LYS B CA 1
ATOM 4112 C C . LYS B 1 224 ? 70.434 23.362 -43.722 1.00 23.93 531 LYS B C 1
ATOM 4113 O O . LYS B 1 224 ? 70.021 23.048 -42.618 1.00 23.18 531 LYS B O 1
ATOM 4119 N N . GLN B 1 225 ? 71.459 24.184 -43.897 1.00 24.03 532 GLN B N 1
ATOM 4120 C CA . GLN B 1 225 ? 72.191 24.744 -42.772 1.00 24.11 532 GLN B CA 1
ATOM 4121 C C . GLN B 1 225 ? 71.307 25.679 -41.950 1.00 22.73 532 GLN B C 1
ATOM 4122 O O . GLN B 1 225 ? 71.415 25.725 -40.732 1.00 21.85 532 GLN B O 1
ATOM 4128 N N . VAL B 1 226 ? 70.420 26.420 -42.612 1.00 21.59 533 VAL B N 1
ATOM 4129 C CA . VAL B 1 226 ? 69.490 27.286 -41.901 1.00 20.99 533 VAL B CA 1
ATOM 4130 C C . VAL B 1 226 ? 68.478 26.464 -41.091 1.00 21.05 533 VAL B C 1
ATOM 4131 O O . VAL B 1 226 ? 68.215 26.767 -39.935 1.00 20.83 533 VAL B O 1
ATOM 4135 N N . ALA B 1 227 ? 67.895 25.433 -41.690 1.00 21.28 534 ALA B N 1
ATOM 4136 C CA . ALA B 1 227 ? 66.953 24.600 -40.933 1.00 21.91 534 ALA B CA 1
ATOM 4137 C C . ALA B 1 227 ? 67.642 23.967 -39.727 1.00 22.74 534 ALA B C 1
ATOM 4138 O O . ALA B 1 227 ? 67.073 23.908 -38.659 1.00 22.63 534 ALA B O 1
ATOM 4140 N N . GLU B 1 228 ? 68.855 23.470 -39.931 1.00 24.48 535 GLU B N 1
ATOM 4141 C CA . GLU B 1 228 ? 69.647 22.861 -38.846 1.00 26.17 535 GLU B CA 1
ATOM 4142 C C . GLU B 1 228 ? 69.833 23.856 -37.705 1.00 24.84 535 GLU B C 1
ATOM 4143 O O . GLU B 1 228 ? 69.585 23.521 -36.552 1.00 24.16 535 GLU B O 1
ATOM 4149 N N . LEU B 1 229 ? 70.228 25.082 -38.040 1.00 24.16 536 LEU B N 1
ATOM 4150 C CA . LEU B 1 229 ? 70.452 26.128 -37.034 1.00 24.01 536 LEU B CA 1
ATOM 4151 C C . LEU B 1 229 ? 69.184 26.485 -36.264 1.00 23.14 536 LEU B C 1
ATOM 4152 O O . LEU B 1 229 ? 69.201 26.568 -35.038 1.00 22.09 536 LEU B O 1
ATOM 4157 N N . LEU B 1 230 ? 68.075 26.691 -36.984 1.00 22.21 537 LEU B N 1
ATOM 4158 C CA . LEU B 1 230 ? 66.787 26.975 -36.342 1.00 22.10 537 LEU B CA 1
ATOM 4159 C C . LEU B 1 230 ? 66.421 25.876 -35.348 1.00 22.82 537 LEU B C 1
ATOM 4160 O O . LEU B 1 230 ? 66.005 26.163 -34.222 1.00 22.72 537 LEU B O 1
ATOM 4165 N N . LEU B 1 231 ? 66.606 24.629 -35.750 1.00 23.42 538 LEU B N 1
ATOM 4166 C CA . LEU B 1 231 ? 66.245 23.510 -34.885 1.00 24.81 538 LEU B CA 1
ATOM 4167 C C . LEU B 1 231 ? 67.159 23.415 -33.648 1.00 26.46 538 LEU B C 1
ATOM 4168 O O . LEU B 1 231 ? 66.671 23.216 -32.551 1.00 26.44 538 LEU B O 1
ATOM 4173 N N . ARG B 1 232 ? 68.454 23.623 -33.836 1.00 29.66 539 ARG B N 1
ATOM 4174 C CA . ARG B 1 232 ? 69.413 23.751 -32.706 1.00 33.38 539 ARG B CA 1
ATOM 4175 C C . ARG B 1 232 ? 69.054 24.877 -31.725 1.00 31.87 539 ARG B C 1
ATOM 4176 O O . ARG B 1 232 ? 69.258 24.744 -30.523 1.00 31.20 539 ARG B O 1
ATOM 4184 N N . LYS B 1 233 ? 68.509 25.979 -32.231 1.00 30.60 540 LYS B N 1
ATOM 4185 C CA . LYS B 1 233 ? 68.112 27.097 -31.375 1.00 29.97 540 LYS B CA 1
ATOM 4186 C C . LYS B 1 233 ? 66.693 26.991 -30.826 1.00 28.16 540 LYS B C 1
ATOM 4187 O O . LYS B 1 233 ? 66.175 27.950 -30.279 1.00 28.46 540 LYS B O 1
ATOM 4193 N N . GLY B 1 234 ? 66.062 25.837 -30.960 1.00 26.36 541 GLY B N 1
ATOM 4194 C CA . GLY B 1 234 ? 64.804 25.553 -30.291 1.00 26.14 541 GLY B CA 1
ATOM 4195 C C . GLY B 1 234 ? 63.510 25.664 -31.113 1.00 25.45 541 GLY B C 1
ATOM 4196 O O . GLY B 1 234 ? 62.433 25.641 -30.539 1.00 25.43 541 GLY B O 1
ATOM 4197 N N . ALA B 1 235 ? 63.591 25.797 -32.430 1.00 24.33 542 ALA B N 1
ATOM 4198 C CA . ALA B 1 235 ? 62.361 25.791 -33.259 1.00 24.81 542 ALA B CA 1
ATOM 4199 C C . ALA B 1 235 ? 61.552 24.491 -33.052 1.00 24.95 542 ALA B C 1
ATOM 4200 O O . ALA B 1 235 ? 62.130 23.423 -32.940 1.00 24.62 542 ALA B O 1
ATOM 4202 N N . ASN B 1 236 ? 60.239 24.601 -32.954 1.00 25.82 543 ASN B N 1
ATOM 4203 C CA . ASN B 1 236 ? 59.355 23.429 -32.827 1.00 26.96 543 ASN B CA 1
ATOM 4204 C C . ASN B 1 236 ? 59.292 22.729 -34.174 1.00 26.33 543 ASN B C 1
ATOM 4205 O O . ASN B 1 236 ? 58.811 23.304 -35.181 1.00 25.31 543 ASN B O 1
ATOM 4210 N N . VAL B 1 237 ? 59.799 21.497 -34.182 1.00 25.97 544 VAL B N 1
ATOM 4211 C CA . VAL B 1 237 ? 59.913 20.702 -35.385 1.00 26.16 544 VAL B CA 1
ATOM 4212 C C . VAL B 1 237 ? 58.539 20.382 -36.014 1.00 26.69 544 VAL B C 1
ATOM 4213 O O . VAL B 1 237 ? 58.463 20.157 -37.226 1.00 26.33 544 VAL B O 1
ATOM 4217 N N . ASN B 1 238 ? 57.478 20.418 -35.199 1.00 26.86 545 ASN B N 1
ATOM 4218 C CA . ASN B 1 238 ? 56.130 20.052 -35.598 1.00 27.81 545 ASN B CA 1
ATOM 4219 C C . ASN B 1 238 ? 55.180 21.223 -35.664 1.00 27.89 545 ASN B C 1
ATOM 4220 O O . ASN B 1 238 ? 53.985 21.014 -35.734 1.00 28.18 545 ASN B O 1
ATOM 4225 N N . GLU B 1 239 ? 55.696 22.451 -35.646 1.00 27.93 546 GLU B N 1
ATOM 4226 C CA . GLU B 1 239 ? 54.854 23.647 -35.668 1.00 29.17 546 GLU B CA 1
ATOM 4227 C C . GLU B 1 239 ? 53.877 23.656 -36.835 1.00 29.64 546 GLU B C 1
ATOM 4228 O O . GLU B 1 239 ? 54.249 23.334 -37.957 1.00 28.22 546 GLU B O 1
ATOM 4234 N N . LYS B 1 240 ? 52.649 24.066 -36.562 1.00 30.42 547 LYS B N 1
ATOM 4235 C CA . LYS B 1 240 ? 51.613 24.107 -37.564 1.00 32.27 547 LYS B CA 1
ATOM 4236 C C . LYS B 1 240 ? 51.375 25.528 -38.028 1.00 31.06 547 LYS B C 1
ATOM 4237 O O . LYS B 1 240 ? 51.304 26.436 -37.213 1.00 30.75 547 LYS B O 1
ATOM 4243 N N . ASN B 1 241 ? 51.254 25.704 -39.336 1.00 30.48 548 ASN B N 1
ATOM 4244 C CA . ASN B 1 241 ? 50.808 26.951 -39.926 1.00 31.60 548 ASN B CA 1
ATOM 4245 C C . ASN B 1 241 ? 49.253 26.961 -39.913 1.00 33.85 548 ASN B C 1
ATOM 4246 O O . ASN B 1 241 ? 48.637 26.071 -39.329 1.00 33.13 548 ASN B O 1
ATOM 4251 N N . LYS B 1 242 ? 48.646 27.954 -40.559 1.00 36.87 549 LYS B N 1
ATOM 4252 C CA . LYS B 1 242 ? 47.164 28.127 -40.587 1.00 39.86 549 LYS B CA 1
ATOM 4253 C C . LYS B 1 242 ? 46.418 26.873 -41.082 1.00 40.04 549 LYS B C 1
ATOM 4254 O O . LYS B 1 242 ? 45.321 26.572 -40.624 1.00 39.72 549 LYS B O 1
ATOM 4260 N N . ASP B 1 243 ? 47.035 26.149 -42.009 1.00 39.41 550 ASP B N 1
ATOM 4261 C CA . ASP B 1 243 ? 46.461 24.952 -42.591 1.00 40.16 550 ASP B CA 1
ATOM 4262 C C . ASP B 1 243 ? 46.856 23.681 -41.860 1.00 38.56 550 ASP B C 1
ATOM 4263 O O . ASP B 1 243 ? 46.628 22.589 -42.356 1.00 38.37 550 ASP B O 1
ATOM 4268 N N . PHE B 1 244 ? 47.423 23.826 -40.672 1.00 36.93 551 PHE B N 1
ATOM 4269 C CA . PHE B 1 244 ? 47.940 22.708 -39.882 1.00 37.34 551 PHE B CA 1
ATOM 4270 C C . PHE B 1 244 ? 49.048 21.928 -40.597 1.00 34.28 551 PHE B C 1
ATOM 4271 O O . PHE B 1 244 ? 49.299 20.767 -40.280 1.00 33.91 551 PHE B O 1
ATOM 4279 N N . MET B 1 245 ? 49.744 22.594 -41.518 1.00 31.77 552 MET B N 1
ATOM 4280 C CA . MET B 1 245 ? 50.906 22.012 -42.157 1.00 30.20 552 MET B CA 1
ATOM 4281 C C . MET B 1 245 ? 52.129 22.209 -41.283 1.00 27.52 552 MET B C 1
ATOM 4282 O O . MET B 1 245 ? 52.384 23.303 -40.817 1.00 26.44 552 MET B O 1
ATOM 4287 N N . THR B 1 246 ? 52.861 21.125 -41.084 1.00 25.98 553 THR B N 1
ATOM 4288 C CA . THR B 1 246 ? 54.133 21.132 -40.435 1.00 25.12 553 THR B CA 1
ATOM 4289 C C . THR B 1 246 ? 55.200 21.488 -41.490 1.00 23.73 553 THR B C 1
ATOM 4290 O O . THR B 1 246 ? 54.933 21.432 -42.689 1.00 22.52 553 THR B O 1
ATOM 4294 N N . PRO B 1 247 ? 56.416 21.819 -41.046 1.00 22.63 554 PRO B N 1
ATOM 4295 C CA . PRO B 1 247 ? 57.506 21.969 -42.019 1.00 22.45 554 PRO B CA 1
ATOM 4296 C C . PRO B 1 247 ? 57.705 20.727 -42.890 1.00 22.58 554 PRO B C 1
ATOM 4297 O O . PRO B 1 247 ? 58.058 20.860 -44.068 1.00 22.03 554 PRO B O 1
ATOM 4301 N N . LEU B 1 248 ? 57.456 19.539 -42.331 1.00 22.73 555 LEU B N 1
ATOM 4302 C CA . LEU B 1 248 ? 57.541 18.303 -43.108 1.00 23.29 555 LEU B CA 1
ATOM 4303 C C . LEU B 1 248 ? 56.577 18.273 -44.300 1.00 23.18 555 LEU B C 1
ATOM 4304 O O . LEU B 1 248 ? 56.984 17.869 -45.392 1.00 23.06 555 LEU B O 1
ATOM 4309 N N . HIS B 1 249 ? 55.333 18.697 -44.090 1.00 23.27 556 HIS B N 1
ATOM 4310 C CA . HIS B 1 249 ? 54.334 18.814 -45.181 1.00 23.72 556 HIS B CA 1
ATOM 4311 C C . HIS B 1 249 ? 54.865 19.774 -46.248 1.00 23.32 556 HIS B C 1
ATOM 4312 O O . HIS B 1 249 ? 54.796 19.481 -47.429 1.00 23.34 556 HIS B O 1
ATOM 4319 N N . VAL B 1 250 ? 55.365 20.923 -45.806 1.00 22.75 557 VAL B N 1
ATOM 4320 C CA . VAL B 1 250 ? 55.858 21.972 -46.709 1.00 22.89 557 VAL B CA 1
ATOM 4321 C C . VAL B 1 250 ? 57.021 21.424 -47.565 1.00 22.42 557 VAL B C 1
ATOM 4322 O O . VAL B 1 250 ? 57.037 21.571 -48.793 1.00 21.79 557 VAL B O 1
ATOM 4326 N N . ALA B 1 251 ? 57.971 20.757 -46.919 1.00 22.32 558 ALA B N 1
ATOM 4327 C CA . ALA B 1 251 ? 59.120 20.206 -47.631 1.00 22.52 558 ALA B CA 1
ATOM 4328 C C . ALA B 1 251 ? 58.761 19.060 -48.584 1.00 22.92 558 ALA B C 1
ATOM 4329 O O . ALA B 1 251 ? 59.308 18.989 -49.695 1.00 22.70 558 ALA B O 1
ATOM 4331 N N . ALA B 1 252 ? 57.916 18.149 -48.122 1.00 23.44 559 ALA B N 1
ATOM 4332 C CA . ALA B 1 252 ? 57.529 16.973 -48.902 1.00 24.38 559 ALA B CA 1
ATOM 4333 C C . ALA B 1 252 ? 56.829 17.393 -50.201 1.00 24.71 559 ALA B C 1
ATOM 4334 O O . ALA B 1 252 ? 57.097 16.834 -51.277 1.00 24.42 559 ALA B O 1
ATOM 4336 N N . GLU B 1 253 ? 55.930 18.370 -50.111 1.00 25.06 560 GLU B N 1
ATOM 4337 C CA . GLU B 1 253 ? 55.182 18.741 -51.312 1.00 26.46 560 GLU B CA 1
ATOM 4338 C C . GLU B 1 253 ? 56.055 19.420 -52.377 1.00 25.78 560 GLU B C 1
ATOM 4339 O O . GLU B 1 253 ? 55.685 19.435 -53.544 1.00 25.26 560 GLU B O 1
ATOM 4345 N N . ARG B 1 254 ? 57.196 19.983 -51.957 1.00 25.12 561 ARG B N 1
ATOM 4346 C CA . ARG B 1 254 ? 58.158 20.612 -52.858 1.00 25.20 561 ARG B CA 1
ATOM 4347 C C . ARG B 1 254 ? 59.332 19.709 -53.220 1.00 24.63 561 ARG B C 1
ATOM 4348 O O . ARG B 1 254 ? 60.217 20.142 -53.947 1.00 24.59 561 ARG B O 1
ATOM 4356 N N . ALA B 1 255 ? 59.362 18.481 -52.697 1.00 23.65 562 ALA B N 1
ATOM 4357 C CA . ALA B 1 255 ? 60.512 17.593 -52.861 1.00 23.65 562 ALA B CA 1
ATOM 4358 C C . ALA B 1 255 ? 61.828 18.252 -52.389 1.00 23.11 562 ALA B C 1
ATOM 4359 O O . ALA B 1 255 ? 62.870 18.098 -53.010 1.00 24.03 562 ALA B O 1
ATOM 4361 N N . HIS B 1 256 ? 61.777 18.952 -51.266 1.00 22.85 563 HIS B N 1
ATOM 4362 C CA . HIS B 1 256 ? 62.995 19.465 -50.622 1.00 22.67 563 HIS B CA 1
ATOM 4363 C C . HIS B 1 256 ? 63.536 18.404 -49.680 1.00 22.95 563 HIS B C 1
ATOM 4364 O O . HIS B 1 256 ? 63.320 18.459 -48.484 1.00 22.79 563 HIS B O 1
ATOM 4371 N N . ASN B 1 257 ? 64.210 17.415 -50.262 1.00 23.72 564 ASN B N 1
ATOM 4372 C CA . ASN B 1 257 ? 64.600 16.210 -49.525 1.00 24.71 564 ASN B CA 1
ATOM 4373 C C . ASN B 1 257 ? 65.688 16.497 -48.493 1.00 24.52 564 ASN B C 1
ATOM 4374 O O . ASN B 1 257 ? 65.653 15.936 -47.408 1.00 24.53 564 ASN B O 1
ATOM 4379 N N . ASP B 1 258 ? 66.606 17.403 -48.809 1.00 24.65 565 ASP B N 1
ATOM 4380 C CA . ASP B 1 258 ? 67.689 17.744 -47.881 1.00 25.18 565 ASP B CA 1
ATOM 4381 C C . ASP B 1 258 ? 67.181 18.196 -46.502 1.00 24.83 565 ASP B C 1
ATOM 4382 O O . ASP B 1 258 ? 67.582 17.658 -45.491 1.00 24.60 565 ASP B O 1
ATOM 4387 N N . VAL B 1 259 ? 66.228 19.123 -46.482 1.00 24.61 566 VAL B N 1
ATOM 4388 C CA . VAL B 1 259 ? 65.662 19.600 -45.243 1.00 24.84 566 VAL B CA 1
ATOM 4389 C C . VAL B 1 259 ? 64.691 18.591 -44.593 1.00 26.09 566 VAL B C 1
ATOM 4390 O O . VAL B 1 259 ? 64.547 18.605 -43.386 1.00 25.53 566 VAL B O 1
ATOM 4394 N N . MET B 1 260 ? 64.072 17.701 -45.377 1.00 27.80 567 MET B N 1
ATOM 4395 C CA . MET B 1 260 ? 63.265 16.609 -44.788 1.00 30.04 567 MET B CA 1
ATOM 4396 C C . MET B 1 260 ? 64.143 15.717 -43.888 1.00 30.33 567 MET B C 1
ATOM 4397 O O . MET B 1 260 ? 63.687 15.277 -42.853 1.00 30.50 567 MET B O 1
ATOM 4402 N N . GLU B 1 261 ? 65.369 15.428 -44.321 1.00 30.94 568 GLU B N 1
ATOM 4403 C CA . GLU B 1 261 ? 66.332 14.678 -43.501 1.00 32.48 568 GLU B CA 1
ATOM 4404 C C . GLU B 1 261 ? 66.667 15.370 -42.182 1.00 30.78 568 GLU B C 1
ATOM 4405 O O . GLU B 1 261 ? 66.729 14.731 -41.138 1.00 31.21 568 GLU B O 1
ATOM 4411 N N . VAL B 1 262 ? 66.851 16.686 -42.230 1.00 29.16 569 VAL B N 1
ATOM 4412 C CA . VAL B 1 262 ? 67.083 17.477 -41.019 1.00 27.60 569 VAL B CA 1
ATOM 4413 C C . VAL B 1 262 ? 65.878 17.365 -40.079 1.00 26.93 569 VAL B C 1
ATOM 4414 O O . VAL B 1 262 ? 66.032 17.130 -38.874 1.00 26.31 569 VAL B O 1
ATOM 4418 N N . LEU B 1 263 ? 64.678 17.540 -40.624 1.00 26.11 570 LEU B N 1
ATOM 4419 C CA . LEU B 1 263 ? 63.464 17.432 -39.821 1.00 26.70 570 LEU B CA 1
ATOM 4420 C C . LEU B 1 263 ? 63.354 16.048 -39.167 1.00 27.75 570 LEU B C 1
ATOM 4421 O O . LEU B 1 263 ? 63.065 15.954 -37.995 1.00 27.27 570 LEU B O 1
ATOM 4426 N N . HIS B 1 264 ? 63.603 15.002 -39.940 1.00 29.59 571 HIS B N 1
ATOM 4427 C CA . HIS B 1 264 ? 63.583 13.617 -39.430 1.00 32.12 571 HIS B CA 1
ATOM 4428 C C . HIS B 1 264 ? 64.604 13.414 -38.316 1.00 33.56 571 HIS B C 1
ATOM 4429 O O . HIS B 1 264 ? 64.280 12.832 -37.298 1.00 33.44 571 HIS B O 1
ATOM 4436 N N . LYS B 1 265 ? 65.812 13.939 -38.510 1.00 35.12 572 LYS B N 1
ATOM 4437 C CA . LYS B 1 265 ? 66.877 13.912 -37.487 1.00 36.58 572 LYS B CA 1
ATOM 4438 C C . LYS B 1 265 ? 66.490 14.597 -36.165 1.00 34.91 572 LYS B C 1
ATOM 4439 O O . LYS B 1 265 ? 66.916 14.166 -35.086 1.00 34.73 572 LYS B O 1
ATOM 4445 N N . HIS B 1 266 ? 65.664 15.640 -36.227 1.00 32.50 573 HIS B N 1
ATOM 4446 C CA . HIS B 1 266 ? 65.179 16.311 -35.027 1.00 31.79 573 HIS B CA 1
ATOM 4447 C C . HIS B 1 266 ? 63.804 15.811 -34.546 1.00 31.93 573 HIS B C 1
ATOM 4448 O O . HIS B 1 266 ? 63.106 16.522 -33.814 1.00 32.15 573 HIS B O 1
ATOM 4455 N N . GLY B 1 267 ? 63.420 14.596 -34.945 1.00 32.33 574 GLY B N 1
ATOM 4456 C CA . GLY B 1 267 ? 62.215 13.957 -34.408 1.00 32.84 574 GLY B CA 1
ATOM 4457 C C . GLY B 1 267 ? 60.882 14.433 -34.948 1.00 32.22 574 GLY B C 1
ATOM 4458 O O . GLY B 1 267 ? 59.874 14.377 -34.241 1.00 33.10 574 GLY B O 1
ATOM 4459 N N . ALA B 1 268 ? 60.851 14.903 -36.194 1.00 31.09 575 ALA B N 1
ATOM 4460 C CA . ALA B 1 268 ? 59.588 15.317 -36.801 1.00 30.41 575 ALA B CA 1
ATOM 4461 C C . ALA B 1 268 ? 58.584 14.160 -36.735 1.00 31.31 575 ALA B C 1
ATOM 4462 O O . ALA B 1 268 ? 58.938 13.026 -37.011 1.00 30.99 575 ALA B O 1
ATOM 4464 N N . LYS B 1 269 ? 57.346 14.459 -36.362 1.00 32.49 576 LYS B N 1
ATOM 4465 C CA . LYS B 1 269 ? 56.274 13.478 -36.419 1.00 33.65 576 LYS B CA 1
ATOM 4466 C C . LYS B 1 269 ? 55.905 13.195 -37.876 1.00 32.70 576 LYS B C 1
ATOM 4467 O O . LYS B 1 269 ? 55.258 14.005 -38.544 1.00 31.10 576 LYS B O 1
ATOM 4473 N N . MET B 1 270 ? 56.343 12.034 -38.349 1.00 32.46 577 MET B N 1
ATOM 4474 C CA . MET B 1 270 ? 56.156 11.639 -39.732 1.00 33.15 577 MET B CA 1
ATOM 4475 C C . MET B 1 270 ? 54.689 11.562 -40.168 1.00 32.46 577 MET B C 1
ATOM 4476 O O . MET B 1 270 ? 54.376 11.800 -41.337 1.00 31.69 577 MET B O 1
ATOM 4481 N N . ASN B 1 271 ? 53.789 11.282 -39.227 1.00 31.98 578 ASN B N 1
ATOM 4482 C CA . ASN B 1 271 ? 52.372 11.117 -39.557 1.00 32.22 578 ASN B CA 1
ATOM 4483 C C . ASN B 1 271 ? 51.502 12.259 -39.058 1.00 31.12 578 ASN B C 1
ATOM 4484 O O . ASN B 1 271 ? 50.293 12.097 -38.975 1.00 30.76 578 ASN B O 1
ATOM 4489 N N . ALA B 1 272 ? 52.093 13.429 -38.795 1.00 29.80 579 ALA B N 1
ATOM 4490 C CA . ALA B 1 272 ? 51.301 14.607 -38.439 1.00 29.54 579 ALA B CA 1
ATOM 4491 C C . ALA B 1 272 ? 50.296 14.902 -39.559 1.00 29.48 579 ALA B C 1
ATOM 4492 O O . ALA B 1 272 ? 50.589 14.683 -40.722 1.00 28.79 579 ALA B O 1
ATOM 4494 N N . LEU B 1 273 ? 49.103 15.351 -39.180 1.00 30.28 580 LEU B N 1
ATOM 4495 C CA . LEU B 1 273 ? 47.993 15.530 -40.098 1.00 30.82 580 LEU B CA 1
ATOM 4496 C C . LEU B 1 273 ? 47.710 16.998 -40.346 1.00 30.05 580 LEU B C 1
ATOM 4497 O O . LEU B 1 273 ? 47.636 17.781 -39.413 1.00 29.80 580 LEU B O 1
ATOM 4502 N N . ASP B 1 274 ? 47.542 17.363 -41.605 1.00 29.98 581 ASP B N 1
ATOM 4503 C CA . ASP B 1 274 ? 47.093 18.705 -41.947 1.00 30.46 581 ASP B CA 1
ATOM 4504 C C . ASP B 1 274 ? 45.566 18.850 -41.757 1.00 31.94 581 ASP B C 1
ATOM 4505 O O . ASP B 1 274 ? 44.904 17.946 -41.238 1.00 32.48 581 ASP B O 1
ATOM 4510 N N . SER B 1 275 ? 45.015 19.986 -42.175 1.00 33.14 582 SER B N 1
ATOM 4511 C CA . SER B 1 275 ? 43.600 20.287 -41.951 1.00 34.69 582 SER B CA 1
ATOM 4512 C C . SER B 1 275 ? 42.670 19.405 -42.800 1.00 35.58 582 SER B C 1
ATOM 4513 O O . SER B 1 275 ? 41.489 19.312 -42.526 1.00 37.75 582 SER B O 1
ATOM 4516 N N . LEU B 1 276 ? 43.211 18.757 -43.822 1.00 35.47 583 LEU B N 1
ATOM 4517 C CA . LEU B 1 276 ? 42.502 17.757 -44.607 1.00 35.74 583 LEU B CA 1
ATOM 4518 C C . LEU B 1 276 ? 42.766 16.311 -44.138 1.00 34.86 583 LEU B C 1
ATOM 4519 O O . LEU B 1 276 ? 42.409 15.363 -44.833 1.00 34.99 583 LEU B O 1
ATOM 4524 N N . GLY B 1 277 ? 43.379 16.145 -42.965 1.00 33.78 584 GLY B N 1
ATOM 4525 C CA . GLY B 1 277 ? 43.751 14.820 -42.451 1.00 33.34 584 GLY B CA 1
ATOM 4526 C C . GLY B 1 277 ? 44.840 14.104 -43.238 1.00 32.15 584 GLY B C 1
ATOM 4527 O O . GLY B 1 277 ? 44.939 12.878 -43.158 1.00 31.67 584 GLY B O 1
ATOM 4528 N N . GLN B 1 278 ? 45.675 14.872 -43.966 1.00 30.89 585 GLN B N 1
ATOM 4529 C CA . GLN B 1 278 ? 46.734 14.321 -44.820 1.00 29.98 585 GLN B CA 1
ATOM 4530 C C . GLN B 1 278 ? 48.080 14.400 -44.131 1.00 28.98 585 GLN B C 1
ATOM 4531 O O . GLN B 1 278 ? 48.386 15.368 -43.417 1.00 28.04 585 GLN B O 1
ATOM 4537 N N . THR B 1 279 ? 48.882 13.379 -44.360 1.00 28.34 586 THR B N 1
ATOM 4538 C CA . THR B 1 279 ? 50.267 13.365 -43.962 1.00 27.47 586 THR B CA 1
ATOM 4539 C C . THR 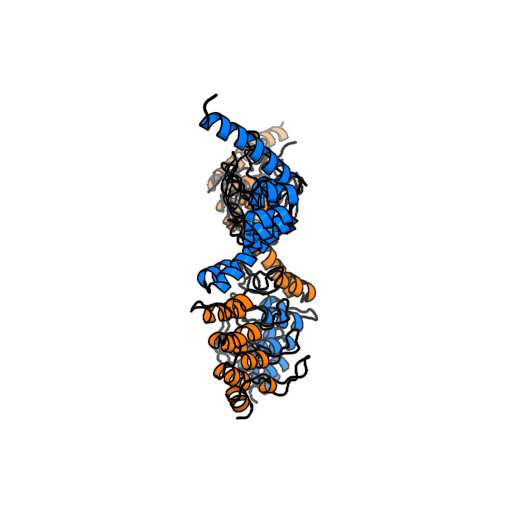B 1 279 ? 51.119 14.014 -45.062 1.00 26.60 586 THR B C 1
ATOM 4540 O O . THR B 1 279 ? 50.642 14.307 -46.180 1.00 26.00 586 THR B O 1
ATOM 4544 N N . ALA B 1 280 ? 52.385 14.233 -44.735 1.00 26.01 587 ALA B N 1
ATOM 4545 C CA . ALA B 1 280 ? 53.392 14.643 -45.707 1.00 25.60 587 ALA B CA 1
ATOM 4546 C C . ALA B 1 280 ? 53.450 13.692 -46.913 1.00 25.77 587 ALA B C 1
ATOM 4547 O O . ALA B 1 280 ? 53.629 14.123 -48.067 1.00 24.47 587 ALA B O 1
ATOM 4549 N N . LEU B 1 281 ? 53.252 12.406 -46.628 1.00 26.60 588 LEU B N 1
ATOM 4550 C CA . LEU B 1 281 ? 53.240 11.373 -47.646 1.00 27.45 588 LEU B CA 1
ATOM 4551 C C . LEU B 1 281 ? 52.070 11.554 -48.626 1.00 27.74 588 LEU B C 1
ATOM 4552 O O . LEU B 1 281 ? 52.292 11.424 -49.830 1.00 27.62 588 LEU B O 1
ATOM 4557 N N . HIS B 1 282 ? 50.863 11.876 -48.144 1.00 28.03 589 HIS B N 1
ATOM 4558 C CA . HIS B 1 282 ? 49.740 12.214 -49.064 1.00 28.51 589 HIS B CA 1
ATOM 4559 C C . HIS B 1 282 ? 50.157 13.357 -50.011 1.00 28.02 589 HIS B C 1
ATOM 4560 O O . HIS B 1 282 ? 49.869 13.326 -51.211 1.00 27.92 589 HIS B O 1
ATOM 4567 N N . ARG B 1 283 ? 50.782 14.386 -49.456 1.00 27.74 590 ARG B N 1
ATOM 4568 C CA . ARG B 1 283 ? 51.189 15.543 -50.256 1.00 28.12 590 ARG B CA 1
ATOM 4569 C C . ARG B 1 283 ? 52.261 15.213 -51.287 1.00 27.53 590 ARG B C 1
ATOM 4570 O O . ARG B 1 283 ? 52.147 15.637 -52.442 1.00 27.80 590 ARG B O 1
ATOM 4578 N N . ALA B 1 284 ? 53.272 14.448 -50.891 1.00 27.15 591 ALA B N 1
ATOM 4579 C CA . ALA B 1 284 ? 54.271 13.970 -51.846 1.00 27.23 591 ALA B CA 1
ATOM 4580 C C . ALA B 1 284 ? 53.669 13.030 -52.918 1.00 27.91 591 ALA B C 1
ATOM 4581 O O . ALA B 1 284 ? 53.998 13.160 -54.088 1.00 27.30 591 ALA B O 1
ATOM 4583 N N . ALA B 1 285 ? 52.801 12.095 -52.513 1.00 28.65 592 ALA B N 1
ATOM 4584 C CA . ALA B 1 285 ? 52.102 11.215 -53.478 1.00 29.88 592 ALA B CA 1
ATOM 4585 C C . ALA B 1 285 ? 51.324 12.017 -54.509 1.00 30.45 592 ALA B C 1
ATOM 4586 O O . ALA B 1 285 ? 51.414 11.772 -55.712 1.00 29.98 592 ALA B O 1
ATOM 4588 N N . LEU B 1 286 ? 50.589 13.006 -54.028 1.00 31.55 593 LEU B N 1
ATOM 4589 C CA . LEU B 1 286 ? 49.713 13.797 -54.875 1.00 33.09 593 LEU B CA 1
ATOM 4590 C C . LEU B 1 286 ? 50.522 14.590 -55.898 1.00 32.31 593 LEU B C 1
ATOM 4591 O O . LEU B 1 286 ? 50.132 14.694 -57.053 1.00 31.65 593 LEU B O 1
ATOM 4596 N N . ALA B 1 287 ? 51.671 15.131 -55.477 1.00 31.03 594 ALA B N 1
ATOM 4597 C CA . ALA B 1 287 ? 52.566 15.836 -56.404 1.00 30.61 594 ALA B CA 1
ATOM 4598 C C . ALA B 1 287 ? 53.375 14.890 -57.323 1.00 30.41 594 ALA B C 1
ATOM 4599 O O . ALA B 1 287 ? 54.008 15.343 -58.274 1.00 32.24 594 ALA B O 1
ATOM 4601 N N . GLY B 1 288 ? 53.367 13.584 -57.065 1.00 29.56 595 GLY B N 1
ATOM 4602 C CA . GLY B 1 288 ? 54.150 12.645 -57.873 1.00 29.01 595 GLY B CA 1
ATOM 4603 C C . GLY B 1 288 ? 55.663 12.627 -57.601 1.00 27.89 595 GLY B C 1
ATOM 4604 O O . GLY B 1 288 ? 56.424 12.164 -58.438 1.00 27.62 595 GLY B O 1
ATOM 4605 N N . HIS B 1 289 ? 56.091 13.078 -56.418 1.00 27.22 596 HIS B N 1
ATOM 4606 C CA . HIS B 1 289 ? 57.528 13.091 -56.049 1.00 26.73 596 HIS B CA 1
ATOM 4607 C C . HIS B 1 289 ? 57.956 11.708 -55.568 1.00 26.64 596 HIS B C 1
ATOM 4608 O O . HIS B 1 289 ? 57.795 11.372 -54.387 1.00 27.10 596 HIS B O 1
ATOM 4615 N N . LEU B 1 290 ? 58.500 10.904 -56.480 1.00 26.51 597 LEU B N 1
ATOM 4616 C CA . LEU B 1 290 ? 58.734 9.489 -56.220 1.00 27.11 597 LEU B CA 1
ATOM 4617 C C . LEU B 1 290 ? 59.807 9.241 -55.152 1.00 26.77 597 LEU B C 1
ATOM 4618 O O . LEU B 1 290 ? 59.573 8.504 -54.194 1.00 27.12 597 LEU B O 1
ATOM 4623 N N . GLN B 1 291 ? 60.972 9.873 -55.303 1.00 25.88 598 GLN B N 1
ATOM 4624 C CA . GLN B 1 291 ? 62.035 9.735 -54.299 1.00 25.73 598 GLN B CA 1
ATOM 4625 C C . GLN B 1 291 ? 61.602 10.253 -52.932 1.00 25.18 598 GLN B C 1
ATOM 4626 O O . GLN B 1 291 ? 61.919 9.652 -51.906 1.00 25.34 598 GLN B O 1
ATOM 4632 N N . THR B 1 292 ? 60.860 11.352 -52.913 1.00 25.11 599 THR B N 1
ATOM 4633 C CA . THR B 1 292 ? 60.331 11.913 -51.657 1.00 25.13 599 THR B CA 1
ATOM 4634 C C . THR B 1 292 ? 59.435 10.923 -50.932 1.00 25.85 599 THR B C 1
ATOM 4635 O O . THR B 1 292 ? 59.549 10.768 -49.717 1.00 25.15 599 THR B O 1
ATOM 4639 N N . CYS B 1 293 ? 58.571 10.227 -51.688 1.00 26.79 600 CYS B N 1
ATOM 4640 C CA . CYS B 1 293 ? 57.716 9.191 -51.098 1.00 27.94 600 CYS B CA 1
ATOM 4641 C C . CYS B 1 293 ? 58.582 8.094 -50.512 1.00 29.16 600 CYS B C 1
ATOM 4642 O O . CYS B 1 293 ? 58.357 7.651 -49.393 1.00 28.87 600 CYS B O 1
ATOM 4645 N N . ARG B 1 294 ? 59.611 7.700 -51.253 1.00 30.76 601 ARG B N 1
ATOM 4646 C CA . ARG B 1 294 ? 60.495 6.646 -50.794 1.00 32.44 601 ARG B CA 1
ATOM 4647 C C . ARG B 1 294 ? 61.184 7.024 -49.481 1.00 32.68 601 ARG B C 1
ATOM 4648 O O . ARG B 1 294 ? 61.252 6.215 -48.542 1.00 33.10 601 ARG B O 1
ATOM 4656 N N . LEU B 1 295 ? 61.670 8.262 -49.410 1.00 31.68 602 LEU B N 1
ATOM 4657 C CA . LEU B 1 295 ? 62.351 8.735 -48.236 1.00 31.66 602 LEU B CA 1
ATOM 4658 C C . LEU B 1 295 ? 61.392 8.755 -47.041 1.00 30.66 602 LEU B C 1
ATOM 4659 O O . LEU B 1 295 ? 61.712 8.273 -45.960 1.00 30.15 602 LEU B O 1
ATOM 4664 N N . LEU B 1 296 ? 60.219 9.329 -47.242 1.00 29.91 603 LEU B N 1
ATOM 4665 C CA . LEU B 1 296 ? 59.193 9.357 -46.206 1.00 30.14 603 LEU B CA 1
ATOM 4666 C C . LEU B 1 296 ? 58.861 7.968 -45.651 1.00 31.59 603 LEU B C 1
ATOM 4667 O O . LEU B 1 296 ? 58.743 7.812 -44.438 1.00 31.58 603 LEU B O 1
ATOM 4672 N N . LEU B 1 297 ? 58.727 6.975 -46.530 1.00 32.96 604 LEU B N 1
ATOM 4673 C CA . LEU B 1 297 ? 58.481 5.593 -46.107 1.00 35.24 604 LEU B CA 1
ATOM 4674 C C . LEU B 1 297 ? 59.613 5.061 -45.247 1.00 35.57 604 LEU B C 1
ATOM 4675 O O . LEU B 1 297 ? 59.363 4.446 -44.213 1.00 35.53 604 LEU B O 1
ATOM 4680 N N . SER B 1 298 ? 60.856 5.329 -45.660 1.00 35.47 605 SER B N 1
ATOM 4681 C CA . SER B 1 298 ? 62.038 4.867 -44.917 1.00 35.88 605 SER B CA 1
ATOM 4682 C C . SER B 1 298 ? 62.100 5.483 -43.527 1.00 35.88 605 SER B C 1
ATOM 4683 O O . SER B 1 298 ? 62.671 4.897 -42.623 1.00 35.85 605 SER B O 1
ATOM 4686 N N . TYR B 1 299 ? 61.511 6.671 -43.375 1.00 35.23 606 TYR B N 1
ATOM 4687 C CA . TYR B 1 299 ? 61.444 7.372 -42.100 1.00 35.31 606 TYR B CA 1
ATOM 4688 C C . TYR B 1 299 ? 60.281 6.934 -41.202 1.00 35.45 606 TYR B C 1
ATOM 4689 O O . TYR B 1 299 ? 60.134 7.460 -40.101 1.00 34.96 606 TYR B O 1
ATOM 4698 N N . GLY B 1 300 ? 59.464 5.996 -41.662 1.00 36.00 607 GLY B N 1
ATOM 4699 C CA . GLY B 1 300 ? 58.349 5.482 -40.868 1.00 36.95 607 GLY B CA 1
ATOM 4700 C C . GLY B 1 300 ? 57.000 6.130 -41.153 1.00 36.40 607 GLY B C 1
ATOM 4701 O O . GLY B 1 300 ? 56.075 5.981 -40.358 1.00 36.79 607 GLY B O 1
ATOM 4702 N N . SER B 1 301 ? 56.858 6.824 -42.282 1.00 35.09 608 SER B N 1
ATOM 4703 C CA . SER B 1 301 ? 55.533 7.305 -42.697 1.00 34.85 608 SER B CA 1
ATOM 4704 C C . SER B 1 301 ? 54.587 6.109 -42.912 1.00 35.35 608 SER B C 1
ATOM 4705 O O . SER B 1 301 ? 54.979 5.081 -43.474 1.00 34.77 608 SER B O 1
ATOM 4708 N N . ASP B 1 302 ? 53.362 6.256 -42.417 1.00 35.28 609 ASP B N 1
ATOM 4709 C CA . ASP B 1 302 ? 52.359 5.199 -42.451 1.00 35.82 609 ASP B CA 1
ATOM 4710 C C . ASP B 1 302 ? 51.519 5.389 -43.705 1.00 35.18 609 ASP B C 1
ATOM 4711 O O . ASP B 1 302 ? 50.728 6.330 -43.772 1.00 34.83 609 ASP B O 1
ATOM 4716 N N . PRO B 1 303 ? 51.679 4.498 -44.710 1.00 35.71 610 PRO B N 1
ATOM 4717 C CA . PRO B 1 303 ? 50.892 4.659 -45.933 1.00 35.56 610 PRO B CA 1
ATOM 4718 C C . PRO B 1 303 ? 49.409 4.298 -45.805 1.00 36.12 610 PRO B C 1
ATOM 4719 O O . PRO B 1 303 ? 48.662 4.624 -46.720 1.00 35.94 610 PRO B O 1
ATOM 4723 N N . SER B 1 304 ? 48.992 3.664 -44.702 1.00 36.11 611 SER B N 1
ATOM 4724 C CA . SER B 1 304 ? 47.588 3.231 -44.533 1.00 36.98 611 SER B CA 1
ATOM 4725 C C . SER B 1 304 ? 46.650 4.348 -44.060 1.00 36.83 611 SER B C 1
ATOM 4726 O O . SER B 1 304 ? 45.426 4.152 -44.029 1.00 37.46 611 SER B O 1
ATOM 4729 N N . ILE B 1 305 ? 47.207 5.504 -43.688 1.00 35.35 612 ILE B N 1
ATOM 4730 C CA . ILE B 1 305 ? 46.405 6.593 -43.146 1.00 35.09 612 ILE B CA 1
ATOM 4731 C C . ILE B 1 305 ? 45.447 7.136 -44.205 1.00 34.96 612 ILE B C 1
ATOM 4732 O O . ILE B 1 305 ? 45.841 7.383 -45.337 1.00 34.03 612 ILE B O 1
ATOM 4737 N N . ILE B 1 306 ? 44.186 7.310 -43.804 1.00 35.85 613 ILE B N 1
ATOM 4738 C CA . ILE B 1 306 ? 43.109 7.722 -44.694 1.00 36.46 613 ILE B CA 1
ATOM 4739 C C . ILE B 1 306 ? 42.768 9.164 -44.366 1.00 36.00 613 ILE B C 1
ATOM 4740 O O . ILE B 1 306 ? 42.477 9.473 -43.217 1.00 35.27 613 ILE B O 1
ATOM 4745 N N . SER B 1 307 ? 42.793 10.032 -45.374 1.00 36.66 614 SER B N 1
ATOM 4746 C CA . SER B 1 307 ? 42.462 11.453 -45.197 1.00 37.50 614 SER B CA 1
ATOM 4747 C C . SER B 1 307 ? 40.978 11.679 -44.889 1.00 40.09 614 SER B C 1
ATOM 4748 O O . SER B 1 307 ? 40.163 10.766 -45.043 1.00 39.77 614 SER B O 1
ATOM 4751 N N . LEU B 1 308 ? 40.645 12.910 -44.493 1.00 41.92 615 LEU B N 1
ATOM 4752 C CA . LEU B 1 308 ? 39.260 13.287 -44.210 1.00 44.42 615 LEU B CA 1
ATOM 4753 C C . LEU B 1 308 ? 38.351 13.142 -45.426 1.00 45.98 615 LEU B C 1
ATOM 4754 O O . LEU B 1 308 ? 37.183 12.793 -45.281 1.00 47.16 615 LEU B O 1
ATOM 4759 N N . GLN B 1 309 ? 38.896 13.357 -46.620 1.00 45.79 616 GLN B N 1
ATOM 4760 C CA . GLN B 1 309 ? 38.168 13.105 -47.864 1.00 47.11 616 GLN B CA 1
ATOM 4761 C C . GLN B 1 309 ? 38.035 11.624 -48.239 1.00 45.43 616 GLN B C 1
ATOM 4762 O O . GLN B 1 309 ? 37.399 11.330 -49.238 1.00 45.23 616 GLN B O 1
ATOM 4768 N N . GLY B 1 310 ? 38.657 10.710 -47.485 1.00 43.55 617 GLY B N 1
ATOM 4769 C CA . GLY B 1 310 ? 38.485 9.257 -47.684 1.00 42.85 617 GLY B CA 1
ATOM 4770 C C . GLY B 1 310 ? 39.589 8.532 -48.446 1.00 41.49 617 GLY B C 1
ATOM 4771 O O . GLY B 1 310 ? 39.413 7.369 -48.824 1.00 40.91 617 GLY B O 1
ATOM 4772 N N . PHE B 1 311 ? 40.743 9.182 -48.630 1.00 39.22 618 PHE B N 1
ATOM 4773 C CA . PHE B 1 311 ? 41.813 8.647 -49.476 1.00 38.74 618 PHE B CA 1
ATOM 4774 C C . PHE B 1 311 ? 43.116 8.342 -48.734 1.00 37.22 618 PHE B C 1
ATOM 4775 O O . PHE B 1 311 ? 43.571 9.138 -47.883 1.00 35.75 618 PHE B O 1
ATOM 4783 N N . THR B 1 312 ? 43.720 7.205 -49.094 1.00 36.26 619 THR B N 1
ATOM 4784 C CA . THR B 1 312 ? 45.116 6.927 -48.778 1.00 35.13 619 THR B CA 1
ATOM 4785 C C . THR B 1 312 ? 46.039 7.681 -49.762 1.00 34.16 619 THR B C 1
ATOM 4786 O O . THR B 1 312 ? 45.607 8.205 -50.804 1.00 33.49 619 THR B O 1
ATOM 4790 N N . ALA B 1 313 ? 47.326 7.690 -49.447 1.00 33.92 620 ALA B N 1
ATOM 4791 C CA . ALA B 1 313 ? 48.326 8.302 -50.343 1.00 33.38 620 ALA B CA 1
ATOM 4792 C C . ALA B 1 313 ? 48.308 7.662 -51.734 1.00 33.23 620 ALA B C 1
ATOM 4793 O O . ALA B 1 313 ? 48.303 8.357 -52.750 1.00 31.42 620 ALA B O 1
ATOM 4795 N N . ALA B 1 314 ? 48.274 6.330 -51.753 1.00 34.63 621 ALA B N 1
ATOM 4796 C CA . ALA B 1 314 ? 48.283 5.543 -52.989 1.00 35.60 621 ALA B CA 1
ATOM 4797 C C . ALA B 1 314 ? 47.051 5.796 -53.868 1.00 36.44 621 ALA B C 1
ATOM 4798 O O . ALA B 1 314 ? 47.151 5.820 -55.095 1.00 35.64 621 ALA B O 1
ATOM 4800 N N . GLN B 1 315 ? 45.901 6.009 -53.232 1.00 37.27 622 GLN B N 1
ATOM 4801 C CA . GLN B 1 315 ? 44.678 6.372 -53.953 1.00 38.37 622 GLN B CA 1
ATOM 4802 C C . GLN B 1 315 ? 44.735 7.739 -54.633 1.00 38.14 622 GLN B C 1
ATOM 4803 O O . GLN B 1 315 ? 43.995 7.971 -55.582 1.00 38.97 622 GLN B O 1
ATOM 4809 N N . MET B 1 316 ? 45.618 8.625 -54.170 1.00 37.10 623 MET B N 1
ATOM 4810 C CA . MET B 1 316 ? 45.812 9.955 -54.767 1.00 36.81 623 MET B CA 1
ATOM 4811 C C . MET B 1 316 ? 46.927 10.035 -55.797 1.00 35.33 623 MET B C 1
ATOM 4812 O O . MET B 1 316 ? 47.050 11.046 -56.488 1.00 34.81 623 MET B O 1
ATOM 4817 N N . GLY B 1 317 ? 47.764 9.009 -55.861 1.00 34.57 624 GLY B N 1
ATOM 4818 C CA . GLY B 1 317 ? 48.938 9.025 -56.698 1.00 34.25 624 GLY B CA 1
ATOM 4819 C C . GLY B 1 317 ? 48.823 8.276 -58.007 1.00 34.82 624 GLY B C 1
ATOM 4820 O O . GLY B 1 317 ? 47.887 7.467 -58.235 1.00 34.23 624 GLY B O 1
ATOM 4821 N N . ASN B 1 318 ? 49.802 8.548 -58.868 1.00 34.45 625 ASN B N 1
ATOM 4822 C CA . ASN B 1 318 ? 49.949 7.856 -60.156 1.00 34.79 625 ASN B CA 1
ATOM 4823 C C . ASN B 1 318 ? 50.534 6.472 -59.980 1.00 36.11 625 ASN B C 1
ATOM 4824 O O . ASN B 1 318 ? 50.796 6.029 -58.857 1.00 36.08 625 ASN B O 1
ATOM 4829 N N . GLU B 1 319 ? 50.699 5.756 -61.082 1.00 38.11 626 GLU B N 1
ATOM 4830 C CA . GLU B 1 319 ? 51.129 4.360 -61.032 1.00 40.50 626 GLU B CA 1
ATOM 4831 C C . GLU B 1 319 ? 52.501 4.193 -60.343 1.00 38.50 626 GLU B C 1
ATOM 4832 O O . GLU B 1 319 ? 52.692 3.307 -59.528 1.00 38.62 626 GLU B O 1
ATOM 4838 N N . ALA B 1 320 ? 53.452 5.031 -60.720 1.00 37.82 627 ALA B N 1
ATOM 4839 C CA . ALA B 1 320 ? 54.815 5.006 -60.121 1.00 36.89 627 ALA B CA 1
ATOM 4840 C C . ALA B 1 320 ? 54.772 5.206 -58.588 1.00 35.86 627 ALA B C 1
ATOM 4841 O O . ALA B 1 320 ? 55.432 4.468 -57.828 1.00 35.73 627 ALA B O 1
ATOM 4843 N N . VAL B 1 321 ? 53.923 6.132 -58.134 1.00 35.09 628 VAL B N 1
ATOM 4844 C CA . VAL B 1 321 ? 53.665 6.325 -56.687 1.00 35.34 628 VAL B CA 1
ATOM 4845 C C . VAL B 1 321 ? 53.098 5.081 -56.022 1.00 36.50 628 VAL B C 1
ATOM 4846 O O . VAL B 1 321 ? 53.551 4.670 -54.951 1.00 35.46 628 VAL B O 1
ATOM 4850 N N . GLN B 1 322 ? 52.104 4.467 -56.673 1.00 38.39 629 GLN B N 1
ATOM 4851 C CA . GLN B 1 322 ? 51.467 3.271 -56.151 1.00 39.55 629 GLN B CA 1
ATOM 4852 C C . GLN B 1 322 ? 52.490 2.143 -56.067 1.00 40.76 629 GLN B C 1
ATOM 4853 O O . GLN B 1 322 ? 52.514 1.409 -55.098 1.00 40.51 629 GLN B O 1
ATOM 4859 N N . GLN B 1 323 ? 53.340 2.028 -57.084 1.00 43.49 630 GLN B N 1
ATOM 4860 C CA . GLN B 1 323 ? 54.463 1.070 -57.061 1.00 46.24 630 GLN B CA 1
ATOM 4861 C C . GLN B 1 323 ? 55.368 1.340 -55.843 1.00 46.16 630 GLN B C 1
ATOM 4862 O O . GLN B 1 323 ? 55.482 0.495 -54.960 1.00 47.18 630 GLN B O 1
ATOM 4868 N N . ILE B 1 324 ? 55.932 2.544 -55.756 1.00 46.71 631 ILE B N 1
ATOM 4869 C CA . ILE B 1 324 ? 56.750 2.938 -54.585 1.00 46.78 631 ILE B CA 1
ATOM 4870 C C . ILE B 1 324 ? 56.053 2.528 -53.278 1.00 47.11 631 ILE B C 1
ATOM 4871 O O . ILE B 1 324 ? 56.650 1.850 -52.441 1.00 45.34 631 ILE B O 1
ATOM 4876 N N . LEU B 1 325 ? 54.784 2.911 -53.112 1.00 48.81 632 LEU B N 1
ATOM 4877 C CA . LEU B 1 325 ? 54.092 2.685 -51.830 1.00 51.51 632 LEU B CA 1
ATOM 4878 C C . LEU B 1 325 ? 53.774 1.223 -51.500 1.00 55.01 632 LEU B C 1
ATOM 4879 O O . LEU B 1 325 ? 53.462 0.924 -50.353 1.00 56.13 632 LEU B O 1
ATOM 4884 N N . SER B 1 326 ? 53.845 0.320 -52.475 1.00 58.19 633 SER B N 1
ATOM 4885 C CA . SER B 1 326 ? 53.699 -1.120 -52.197 1.00 62.43 633 SER B CA 1
ATOM 4886 C C . SER B 1 326 ? 55.046 -1.871 -52.072 1.00 66.12 633 SER B C 1
ATOM 4887 O O . SER B 1 326 ? 55.105 -2.873 -51.357 1.00 68.34 633 SER B O 1
ATOM 4890 N N . GLU B 1 327 ? 56.115 -1.384 -52.724 1.00 69.04 634 GLU B N 1
ATOM 4891 C CA . GLU B 1 327 ? 57.407 -2.112 -52.775 1.00 70.92 634 GLU B CA 1
ATOM 4892 C C . GLU B 1 327 ? 58.274 -1.816 -51.557 1.00 70.06 634 GLU B C 1
ATOM 4893 O O . GLU B 1 327 ? 57.858 -2.046 -50.419 1.00 70.30 634 GLU B O 1
ATOM 4899 N N . LEU C 2 2 ? 63.653 72.336 -6.406 1.00 76.00 191 LEU C N 1
ATOM 4900 C CA . LEU C 2 2 ? 62.571 71.485 -7.002 1.00 75.33 191 LEU C CA 1
ATOM 4901 C C . LEU C 2 2 ? 63.086 70.573 -8.128 1.00 74.40 191 LEU C C 1
ATOM 4902 O O . LEU C 2 2 ? 62.772 69.379 -8.150 1.00 72.02 191 LEU C O 1
ATOM 4904 N N . ALA C 2 3 ? 63.860 71.145 -9.055 1.00 75.46 192 ALA C N 1
ATOM 4905 C CA . ALA C 2 3 ? 64.392 70.412 -10.214 1.00 74.75 192 ALA C CA 1
ATOM 4906 C C . ALA C 2 3 ? 65.683 69.652 -9.876 1.00 72.02 192 ALA C C 1
ATOM 4907 O O . ALA C 2 3 ? 66.613 70.218 -9.300 1.00 72.10 192 ALA C O 1
ATOM 4909 N N . ARG C 2 4 ? 65.734 68.376 -10.257 1.00 69.32 193 ARG C N 1
ATOM 4910 C CA . ARG C 2 4 ? 66.901 67.520 -10.027 1.00 66.83 193 ARG C CA 1
ATOM 4911 C C . ARG C 2 4 ? 68.109 68.057 -10.785 1.00 69.32 193 ARG C C 1
ATOM 4912 O O . ARG C 2 4 ? 68.018 68.291 -11.989 1.00 70.84 193 ARG C O 1
ATOM 4920 N N . GLU C 2 5 ? 69.225 68.261 -10.086 1.00 69.61 194 GLU C N 1
ATOM 4921 C CA . GLU C 2 5 ? 70.486 68.608 -10.742 1.00 73.52 194 GLU C CA 1
ATOM 4922 C C . GLU C 2 5 ? 71.024 67.334 -11.369 1.00 73.77 194 GLU C C 1
ATOM 4923 O O . GLU C 2 5 ? 71.285 66.367 -10.664 1.00 73.56 194 GLU C O 1
ATOM 4929 N N . SER C 2 6 ? 71.213 67.338 -12.686 1.00 77.98 195 SER C N 1
ATOM 4930 C CA . SER C 2 6 ? 71.573 66.121 -13.437 1.00 78.03 195 SER C CA 1
ATOM 4931 C C . SER C 2 6 ? 73.079 65.773 -13.444 1.00 77.45 195 SER C C 1
ATOM 4932 O O . SER C 2 6 ? 73.517 64.967 -14.274 1.00 78.91 195 SER C O 1
ATOM 4935 N N . SER C 2 7 ? 73.859 66.361 -12.528 1.00 75.70 196 SER C N 1
ATOM 4936 C CA . SER C 2 7 ? 75.282 66.055 -12.382 1.00 73.88 196 SER C CA 1
ATOM 4937 C C . SER C 2 7 ? 75.652 65.739 -10.923 1.00 69.48 196 SER C C 1
ATOM 4938 O O . SER C 2 7 ? 75.527 66.591 -10.039 1.00 69.63 196 SER C O 1
ATOM 4941 N N . ALA C 2 8 ? 76.095 64.505 -10.685 1.00 64.98 197 ALA C N 1
ATOM 4942 C CA . ALA C 2 8 ? 76.741 64.131 -9.428 1.00 61.14 197 ALA C CA 1
ATOM 4943 C C . ALA C 2 8 ? 78.192 64.613 -9.455 1.00 61.35 197 ALA C C 1
ATOM 4944 O O . ALA C 2 8 ? 78.715 64.953 -10.523 1.00 62.93 197 ALA C O 1
ATOM 4946 N N . ASP C 2 9 ? 78.844 64.638 -8.292 1.00 58.48 198 ASP C N 1
ATOM 4947 C CA . ASP C 2 9 ? 80.281 64.947 -8.232 1.00 58.83 198 ASP C CA 1
ATOM 4948 C C . ASP C 2 9 ? 81.076 63.793 -8.847 1.00 57.77 198 ASP C C 1
ATOM 4949 O O . ASP C 2 9 ? 80.858 62.630 -8.501 1.00 55.17 198 ASP C O 1
ATOM 4954 N N . GLY C 2 10 ? 81.978 64.136 -9.771 1.00 59.80 199 GLY C N 1
ATOM 4955 C CA . GLY C 2 10 ? 82.774 63.165 -10.527 1.00 59.75 199 GLY C CA 1
ATOM 4956 C C . GLY C 2 10 ? 83.041 63.625 -11.949 1.00 62.82 199 GLY C C 1
ATOM 4957 O O . GLY C 2 10 ? 82.692 64.745 -12.323 1.00 63.54 199 GLY C O 1
ATOM 4958 N N . ALA C 2 11 ? 83.658 62.747 -12.735 1.00 64.04 200 ALA C N 1
ATOM 4959 C CA . ALA C 2 11 ? 84.007 63.036 -14.128 1.00 67.82 200 ALA C CA 1
ATOM 4960 C C . ALA C 2 11 ? 84.359 61.756 -14.885 1.00 68.82 200 ALA C C 1
ATOM 4961 O O . ALA C 2 11 ? 84.734 60.751 -14.277 1.00 66.14 200 ALA C O 1
ATOM 4963 N N . ASP C 2 12 ? 84.245 61.827 -16.211 1.00 73.79 201 ASP C N 1
ATOM 4964 C CA . ASP C 2 12 ? 84.541 60.712 -17.129 1.00 76.41 201 ASP C CA 1
ATOM 4965 C C . ASP C 2 12 ? 86.039 60.370 -17.168 1.00 78.18 201 ASP C C 1
ATOM 4966 O O . ASP C 2 12 ? 86.875 61.275 -17.254 1.00 79.41 201 ASP C O 1
ATOM 4971 N N . SER C 2 13 ? 86.353 59.068 -17.112 1.00 78.89 202 SER C N 1
ATOM 4972 C CA . SER C 2 13 ? 87.723 58.535 -17.244 1.00 80.24 202 SER C CA 1
ATOM 4973 C C . SER C 2 13 ? 87.752 57.495 -18.361 1.00 82.88 202 SER C C 1
ATOM 4974 O O . SER C 2 13 ? 87.996 57.819 -19.526 1.00 85.96 202 SER C O 1
ATOM 4977 N N . ALA D 2 3 ? 58.252 73.692 -43.769 1.00 64.49 192 ALA D N 1
ATOM 4978 C CA . ALA D 2 3 ? 57.298 73.275 -42.690 1.00 64.10 192 ALA D CA 1
ATOM 4979 C C . ALA D 2 3 ? 56.323 72.214 -43.196 1.00 61.74 192 ALA D C 1
ATOM 4980 O O . ALA D 2 3 ? 55.430 72.517 -43.986 1.00 62.47 192 ALA D O 1
ATOM 4982 N N . ARG D 2 4 ? 56.501 70.977 -42.735 1.00 60.27 193 ARG D N 1
ATOM 4983 C CA . ARG D 2 4 ? 55.625 69.866 -43.103 1.00 57.55 193 ARG D CA 1
ATOM 4984 C C . ARG D 2 4 ? 54.184 70.127 -42.646 1.00 58.39 193 ARG D C 1
ATOM 4985 O O . ARG D 2 4 ? 53.972 70.528 -41.512 1.00 60.09 193 ARG D O 1
ATOM 4993 N N . GLU D 2 5 ? 53.211 69.927 -43.535 1.00 59.54 194 GLU D N 1
ATOM 4994 C CA . GLU D 2 5 ? 51.795 69.875 -43.136 1.00 62.17 194 GLU D CA 1
ATOM 4995 C C . GLU D 2 5 ? 51.525 68.469 -42.606 1.00 61.65 194 GLU D C 1
ATOM 4996 O O . GLU D 2 5 ? 51.794 67.488 -43.299 1.00 60.84 194 GLU D O 1
ATOM 5002 N N . SER D 2 6 ? 50.970 68.370 -41.402 1.00 63.51 195 SER D N 1
ATOM 5003 C CA . SER D 2 6 ? 50.764 67.069 -40.748 1.00 63.31 195 SER D CA 1
ATOM 5004 C C . SER D 2 6 ? 49.695 66.197 -41.415 1.00 61.41 195 SER D C 1
ATOM 5005 O O . SER D 2 6 ? 49.730 64.970 -41.259 1.00 61.34 195 SER D O 1
ATOM 5008 N N . SER D 2 7 ? 48.781 66.821 -42.169 1.00 58.84 196 SER D N 1
ATOM 5009 C CA . SER D 2 7 ? 47.550 66.184 -42.634 1.00 56.79 196 SER D CA 1
ATOM 5010 C C . SER D 2 7 ? 47.584 65.793 -44.118 1.00 52.95 196 SER D C 1
ATOM 5011 O O . SER D 2 7 ? 47.401 66.636 -44.990 1.00 53.62 196 SER D O 1
ATOM 5014 N N . ALA D 2 8 ? 47.798 64.508 -44.403 1.00 47.91 197 ALA D N 1
ATOM 5015 C CA . ALA D 2 8 ? 47.579 63.982 -45.753 1.00 45.30 197 ALA D CA 1
ATOM 5016 C C . ALA D 2 8 ? 46.095 64.129 -46.104 1.00 45.06 197 ALA D C 1
ATOM 5017 O O . ALA D 2 8 ? 45.267 64.306 -45.210 1.00 46.04 197 ALA D O 1
ATOM 5019 N N . ASP D 2 9 ? 45.761 64.092 -47.392 1.00 43.37 198 ASP D N 1
ATOM 5020 C CA . ASP D 2 9 ? 44.364 64.063 -47.800 1.00 43.83 198 ASP D CA 1
ATOM 5021 C C . ASP D 2 9 ? 43.775 62.725 -47.378 1.00 42.05 198 ASP D C 1
ATOM 5022 O O . ASP D 2 9 ? 44.383 61.662 -47.611 1.00 38.41 198 ASP D O 1
ATOM 5027 N N . GLY D 2 10 ? 42.607 62.787 -46.745 1.00 43.19 199 GLY D N 1
ATOM 5028 C CA . GLY D 2 10 ? 41.914 61.598 -46.277 1.00 43.66 199 GLY D CA 1
ATOM 5029 C C . GLY D 2 10 ? 41.172 61.819 -44.958 1.00 45.73 199 GLY D C 1
ATOM 5030 O O . GLY D 2 10 ? 41.061 62.942 -44.454 1.00 48.40 199 GLY D O 1
ATOM 5031 N N . ALA D 2 11 ? 40.630 60.735 -44.421 1.00 46.17 200 ALA D N 1
ATOM 5032 C CA . ALA D 2 11 ? 39.801 60.818 -43.224 1.00 49.65 200 ALA D CA 1
ATOM 5033 C C . ALA D 2 11 ? 39.719 59.484 -42.491 1.00 49.31 200 ALA D C 1
ATOM 5034 O O . ALA D 2 11 ? 39.791 58.409 -43.110 1.00 46.93 200 ALA D O 1
ATOM 5036 N N . ASP D 2 12 ? 39.618 59.595 -41.143 1.00 52.84 201 ASP D N 1
ATOM 5037 C CA . ASP D 2 12 ? 39.176 58.481 -40.293 1.00 55.14 201 ASP D CA 1
ATOM 5038 C C . ASP D 2 12 ? 37.747 58.078 -40.599 1.00 57.56 201 ASP D C 1
ATOM 5039 O O . ASP D 2 12 ? 37.491 56.897 -40.816 1.00 58.24 201 ASP D O 1
#

GO terms:
  GO:0005829 cytosol (C, IDA)

B-factor: mean 40.04, std 12.89, range [19.85, 101.12]

Radius of gyration: 33.97 Å; Cα contacts (8 Å, |Δi|>4): 1274; chains: 4; bounding box: 70×87×103 Å

Organism: Mus musculus (NCBI:txid10090)

Foldseek 3Di:
DDPVVVVVVVLLVLLVQLLVCLQVLPVVSNVVSDDPVQLQAFHPDDQRDHSLLNNLLNLNLVSNVVSLVRDHDQCDATNQGDGSLLSNQLNLNQSSNVSSVVSPRDLLRQTPQSDGSLLNNQLNVSQVNLLVSLLSPHDQCDAGNVRHGSLNNRPDPVSSVVNVVSNLVSQLVVCVVVVVVVSNCVSCVPDQLLPADVPWRDHVLLVLLLDPDDCSLVVNLVSLVVPDDLLRATPQGDGSLLNNLLVVSVSNNVVSLVSPHDQCRQTNQGDGSLLNNQLNAPQVSNLVSVVSPRDQPRATNVGDGSLRNHDPSSVVSSVD/DVVVVVVVVLLVLLVQLLVCLLVLPPVSNVVSDDLVQLQFFDPDDQRDGSLLNNLLNLNLVSNVVSLVNDHDQCDATPQRDGSLLNNLLNLNQNSNVVSVVSPRDLLRQTNQSQGSLLNNQLNVNQVNNLVSVVSPHDQCRAGNVRHGSLNNRPDVVSNVSSVVSNLVVVLVVCVVVVVVVVNVVSVCPDQLCDADVQFGDGVLLVLLLDPDPCSLVSNLVSVVVPRDLLGQTPQSDGSLLSNLLVVSVSNNVSSLVSPYDQLRQTNQGDGSLLNNQLSVVLVSNLVSVVSPRDQVRATNVGDGSLRNHDPSSVVSVVD/DDDDPDDPDDDD/DDDPDDPDDD

CATH classification: 1.25.40.20 (+1 more: 1.25.40.20)

InterPro domains:
  IPR001660 Sterile alpha motif domain [PF07647] (1023-1079)
  IPR001660 Sterile alpha motif domain [PS50105] (1023-1082)
  IPR001660 Sterile alpha motif domain [SM00454] (1017-1082)
  IPR002110 Ankyrin repeat [PF00023] (275-305)
  IPR002110 Ankyrin repeat [PF00023] (429-458)
  IPR002110 Ankyrin repeat [PF00023] (744-773)
  IPR002110 Ankyrin repeat [PF00023] (897-926)
  IPR002110 Ankyrin repeat [PF12796] (179-272)
  IPR002110 Ankyrin repeat [PF12796] (332-425)
  IPR002110 Ankyrin repeat [PF12796] (532-611)
  IPR002110 Ankyrin repeat [PF12796] (647-740)
  IPR002110 Ankyrin repeat [PF12796] (800-893)
  IPR002110 Ankyrin repeat [PR01415] (584-599)
  IPR002110 Ankyrin repeat [PR01415] (845-859)
  IPR002110 Ankyrin repeat [PS50088] (208-240)
  IPR002110 Ankyrin repeat [PS50088] (241-273)
  IPR002110 Ankyrin repeat [PS50088] (274-306)
  IPR002110 Ankyrin repeat [PS50088] (361-393)
  IPR002110 Ankyrin repeat [PS50088] (394-426)
  IPR002110 Ankyrin repeat [PS50088] (427-459)

Solvent-accessible surface area: 30259 Å² total; per-residue (Å²): 118,87,104,76,59,113,64,100,109,92,31,67,155,70,19,69,82,0,10,62,0,0,105,53,29,65,71,150,55,0,74,77,36,23,46,126,173,10,10,58,19,74,20,74,113,50,18,96,0,2,0,2,0,11,0,0,0,60,70,84,43,110,2,0,75,8,0,17,105,79,51,14,59,12,93,10,106,8,96,3,3,4,7,0,0,0,0,0,0,1,24,26,11,75,119,0,0,80,32,0,15,160,76,45,11,69,22,42,16,97,6,120,66,68,22,1,0,0,2,9,0,0,49,75,70,52,40,113,4,2,13,9,0,2,32,84,46,0,34,2,77,65,86,6,66,122,48,102,10,1,20,70,43,1,73,44,96,125,3,86,130,92,0,72,75,16,60,46,0,14,18,0,0,80,3,0,85,86,1,58,34,74,79,0,107,158,9,4,70,49,23,0,10,30,9,66,24,76,116,29,76,44,1,0,1,2,6,0,0,29,6,149,83,126,99,40,62,76,0,0,46,5,0,16,148,47,8,11,66,21,49,32,74,12,131,56,107,16,1,0,3,2,6,0,0,45,99,35,14,38,51,0,0,92,2,0,72,146,63,51,10,112,16,47,4,81,7,62,73,8,6,1,1,0,3,43,0,1,104,52,26,47,61,92,2,0,114,42,0,47,88,41,50,5,57,55,73,36,117,5,142,102,42,86,30,1,32,126,38,13,77,152,41,0,85,109,16,16,91,158,127,106,87,60,128,68,98,130,92,36,77,144,75,28,72,51,0,8,74,0,0,92,50,29,63,71,152,50,0,74,82,30,23,45,123,174,18,8,55,22,76,19,79,109,52,19,93,1,1,0,2,0,4,0,0,0,52,42,83,55,124,3,0,73,10,0,18,123,76,50,12,65,14,97,15,103,8,102,2,9,4,5,0,0,0,0,0,0,1,23,26,6,82,107,0,0,80,28,0,16,162,92,47,10,61,19,40,13,70,9,129,54,75,17,1,0,0,0,12,0,0,36,74,73,56,53,98,4,0,15,12,0,6,22,61,46,5,46,3,86,58,73,4,59,119,47,101,14,0,29,83,58,3,79,48,78,122,6,67,79,79,1,56,45,10,69,74,0,32,43,1,1,82,0,0,95,64,6,50,33,68,105,0,103,152,26,6,67,112,10,8,7,27,5,72,24,48,112,39,70,43,6,0,0,2,3,0,0,30,5,156,77,116,83,38,55,69,0,0,54,9,0,15,144,73,2,11,61,18,34,28,106,22,136,69,105,13,4,0,3,2,11,0,0,49,103,38,13,41,51,0,0,86,3,0,72,166,66,51,10,134,18,54,23,90,7,54,71,6,8,1,0,0,2,45,0,1,105,54,26,52,70,101,2,0,129,41,0,48,84,34,49,7,54,55,76,40,113,5,143,103,43,91,27,2,34,122,40,13,84,118,34,0,77,95,30,22,93,180,148,92,52,88,91,66,9,31,12,44,102,119,138,55,82,93,69,6,39,15,44,132